Protein AF-0000000080268431 (afdb_homodimer)

Nearest PDB structures (foldseek):
  6xht-assembly2_D  TM=8.863E-01  e=2.705E-22  Staphylococcus aureus
  6xhp-assembly1_A  TM=8.887E-01  e=2.705E-22  Staphylococcus aureus
  6xhs-assembly1_B  TM=8.915E-01  e=3.096E-21  Staphylococcus aureus
  3f1c-assembly1_A  TM=8.929E-01  e=2.288E-20  Listeria monocytogenes serotype 4b str. F2365
  3f1c-assembly1_B  TM=8.790E-01  e=1.674E-20  Listeria monocytogenes serotype 4b str. F2365

pLDDT: mean 91.06, std 12.4, range [31.55, 98.88]

Organism: Selenomonas ruminantium (NCBI:txid971)

Sequence (472 aa):
MNVAMLIAGGTGQRMGQEIPKQFLNVHDKPVIIYTLEVFQKHPEIDAIAVVCLADWMHVLEVYARQFNITKLRHIIPGGDSGQASIRNGVFELEKHYGREDFVLVHDAIRPMVSETVISDCLKVAREHGNAITVIPCAEAMVMTEDQQSSEELYPREQLKRTQTPQAFHIGEICDLHREALARGITNSVASVTLMIELGHKVYFSKGSEKNVKLTTVEDIDIFKALLAAQRSYWLKMNVAMLIAGGTGQRMGQEIPKQFLNVHDKPVIIYTLEVFQKHPEIDAIAVVCLADWMHVLEVYARQFNITKLRHIIPGGDSGQASIRNGVFELEKHYGREDFVLVHDAIRPMVSETVISDCLKVAREHGNAITVIPCAEAMVMTEDQQSSEELYPREQLKRTQTPQAFHIGEICDLHREALARGITNSVASVTLMIELGHKVYFSKGSEKNVKLTTVEDIDIFKALLAAQRSYWLK

InterPro domains:
  IPR029044 Nucleotide-diphospho-sugar transferases [G3DSA:3.90.550.10] (2-234)
  IPR029044 Nucleotide-diphospho-sugar transferases [SSF53448] (2-227)
  IPR034683 Cytidylyltransferase IspD/TarI [PF01128] (4-227)
  IPR034683 Cytidylyltransferase IspD/TarI [cd02516] (2-223)

Radius of gyration: 23.89 Å; Cα contacts (8 Å, |Δi|>4): 1007; chains: 2; bounding box: 40×68×58 Å

Foldseek 3Di:
DEEEEEEAADCLVVAVDNDRQQQDDFPNAGLLVLQLVQLLPQPVHQAYEYAYAPVCQVVVVVSCVVSVSPRYDYYWYADPAPLRSVLRVLVVVVVPDPQQYKYWYAYSQQSQFHSQQVVQQVVVCVVPQKEWEWDFDPDWAFDDDVVPDGDDTDDRRVDIHTHGGIMHRSNVLNVLSVVCVVVVNRHQPDSVSSQVVVPHDHHYTYGDPSRDGPSYPVSVVSVSVVVVVVVVVVVD/DEEEEEEAADCLVVAVDNHRQQQDDFPNAGLLVLQLVQLLPQPPHQAYEYAYAPVCQVVVVVSCVVSVSPRYDYYWYADPAPLRSVLRVLVVVVVPDPQQYKYWYAYSQQSQFHSQQVVQQVVVCVVPQKEWEWDFDPDWAFDDDVVPDGDDTDDRRVDIHTHGGIMHRSNVLNVLSVVCVVVVNRHQPDSVSSQVVVPHDHHYTYGDPSRDGPSYPVSVVSVSVVVVVVVVVVVD

Secondary structure (DSSP, 8-state):
-EEEEEEE----GGGT-SS-GGG-BSSSSBHHHHHHHHHHH-TT--EEEEEE-GGGHHHHHHHHHHTT-TTEEEEEE--SSHHHHHHHHHHHHHTTS-TTSEEEEEETT-TT--HHHHHHHHHHHHHHSEEEEEEE--SPEEE-SSSSEESEEE-GGGEEEEEEEEEEEHHHHHHHHHHHHHTT----SSHHHHHHHTT--EEEEE--TT-----SHHHHHHHHHHHHHHHHHHH-/-EEEEEEE----GGGT-SS-GGG-BSSSSBHHHHHHHHHHH-TT--EEEEEE-GGGHHHHHHHHHHTT-TTEEEEEE--SSHHHHHHHHHHHHHTTS-TTSEEEEEETT-TT--HHHHHHHHHHHHHHSEEEEEEE--SPEEE-SSSSEESEEE-GGGEEEEEEEEEEEHHHHHHHHHHHHHTT----SSHHHHHHHTT--EEEEE--TT-----SHHHHHHHHHHHHHHHHHHH-

Solvent-accessible surface area (backbone atoms only — not comparable to full-atom values): 24166 Å² total; per-residue (Å²): 100,30,30,38,35,29,47,45,55,63,64,31,71,83,60,73,42,91,59,33,56,43,63,39,66,55,94,89,35,36,37,33,53,51,27,47,48,48,52,58,67,35,86,75,43,66,31,29,31,37,21,22,42,67,91,44,50,65,58,49,53,52,51,31,58,75,69,64,44,78,37,61,76,44,80,38,59,35,50,96,39,70,40,41,18,51,45,48,42,44,55,55,45,54,76,77,46,54,50,82,22,35,33,31,43,26,56,24,41,28,44,50,54,48,67,65,38,52,50,38,23,52,52,35,15,73,74,68,51,27,11,37,16,26,38,76,50,87,44,63,31,35,33,28,90,78,80,46,40,33,63,44,75,45,69,33,87,35,35,32,37,47,54,66,46,31,29,30,25,38,40,57,54,41,51,49,50,53,51,29,53,74,71,66,57,69,77,43,89,41,71,67,55,44,40,29,74,72,69,36,76,46,29,54,17,57,52,56,88,65,46,45,66,54,67,42,69,65,39,45,47,38,50,55,10,39,51,53,51,56,51,51,58,67,71,100,100,32,31,38,34,29,47,45,54,63,64,30,72,84,60,73,43,90,60,34,56,42,63,38,68,56,94,90,36,36,38,33,54,51,27,48,48,50,51,57,67,33,87,75,43,67,32,29,31,36,19,23,42,68,92,45,48,63,58,48,52,51,51,31,60,76,70,65,44,79,36,61,76,44,79,38,60,36,51,98,38,69,41,41,19,49,44,48,41,45,55,55,45,54,75,79,47,53,50,83,21,35,34,32,42,26,55,25,42,27,43,50,54,47,68,64,37,53,52,39,23,52,52,36,15,72,75,68,51,26,11,37,16,27,39,75,49,86,43,62,32,35,34,30,90,78,81,45,40,32,64,43,75,44,68,32,87,35,34,33,38,48,54,65,47,30,28,32,24,38,42,56,53,40,50,50,49,53,50,29,53,76,70,66,56,70,76,44,90,42,72,67,54,45,40,30,75,74,69,35,77,44,30,54,16,57,51,54,88,66,47,46,66,53,66,42,70,65,39,45,47,37,49,54,11,38,52,54,52,55,52,52,57,66,71,100

Structure (mmCIF, N/CA/C/O backbone):
data_AF-0000000080268431-model_v1
#
loop_
_entity.id
_entity.type
_entity.pdbx_description
1 polymer '2-C-methyl-D-erythritol 4-phosphate cytidylyltransferase'
#
loop_
_atom_site.group_PDB
_atom_site.id
_atom_site.type_symbol
_atom_site.label_atom_id
_atom_site.label_alt_id
_atom_site.label_comp_id
_atom_site.label_asym_id
_atom_site.label_entity_id
_atom_site.label_seq_id
_atom_site.pdbx_PDB_ins_code
_atom_site.Cartn_x
_atom_site.Cartn_y
_atom_site.Cartn_z
_atom_site.occupancy
_atom_site.B_iso_or_equiv
_atom_site.auth_seq_id
_atom_site.auth_comp_id
_atom_site.auth_asym_id
_atom_site.auth_atom_id
_atom_site.pdbx_PDB_model_num
ATOM 1 N N . MET A 1 1 ? 11.219 -27.312 -14.336 1 96.94 1 MET A N 1
ATOM 2 C CA . MET A 1 1 ? 10.273 -26.438 -15.023 1 96.94 1 MET A CA 1
ATOM 3 C C . MET A 1 1 ? 9.664 -25.422 -14.062 1 96.94 1 MET A C 1
ATOM 5 O O . MET A 1 1 ? 9.539 -25.703 -12.867 1 96.94 1 MET A O 1
ATOM 9 N N . ASN A 1 2 ? 9.492 -24.281 -14.492 1 98.75 2 ASN A N 1
ATOM 10 C CA . ASN A 1 2 ? 8.805 -23.234 -13.734 1 98.75 2 ASN A CA 1
ATOM 11 C C . ASN A 1 2 ? 7.438 -22.922 -14.344 1 98.75 2 ASN A C 1
ATOM 13 O O . ASN A 1 2 ? 7.352 -22.438 -15.477 1 98.75 2 ASN A O 1
ATOM 17 N N . VAL A 1 3 ? 6.426 -23.172 -13.586 1 98.88 3 VAL A N 1
ATOM 18 C CA . VAL A 1 3 ? 5.062 -22.953 -14.062 1 98.88 3 VAL A CA 1
ATOM 19 C C . VAL A 1 3 ? 4.438 -21.781 -13.305 1 98.88 3 VAL A C 1
ATOM 21 O O . VAL A 1 3 ? 4.418 -21.766 -12.07 1 98.88 3 VAL A O 1
ATOM 24 N N . ALA A 1 4 ? 4 -20.781 -14 1 98.88 4 ALA A N 1
ATOM 25 C CA . ALA A 1 4 ? 3.209 -19.719 -13.391 1 98.88 4 ALA A CA 1
ATOM 26 C C . ALA A 1 4 ? 1.735 -20.109 -13.312 1 98.88 4 ALA A C 1
ATOM 28 O O . ALA A 1 4 ? 1.126 -20.453 -14.32 1 98.88 4 ALA A O 1
ATOM 29 N N . MET A 1 5 ? 1.197 -20.094 -12.133 1 98.75 5 MET A N 1
ATOM 30 C CA . MET A 1 5 ? -0.222 -20.391 -11.953 1 98.75 5 MET A CA 1
ATOM 31 C C . MET A 1 5 ? -0.975 -19.141 -11.477 1 98.75 5 MET A C 1
ATOM 33 O O . MET A 1 5 ? -0.791 -18.703 -10.344 1 98.75 5 MET A O 1
ATOM 37 N N . LEU A 1 6 ? -1.807 -18.641 -12.328 1 98.31 6 LEU A N 1
ATOM 38 C CA . LEU A 1 6 ? -2.594 -17.453 -12.016 1 98.31 6 LEU A CA 1
ATOM 39 C C . LEU A 1 6 ? -3.941 -17.828 -11.414 1 98.31 6 LEU A C 1
ATOM 41 O O . LEU A 1 6 ? -4.637 -18.703 -11.938 1 98.31 6 LEU A O 1
ATOM 45 N N . ILE A 1 7 ? -4.242 -17.172 -10.336 1 96.31 7 ILE A N 1
ATOM 46 C CA . ILE A 1 7 ? -5.527 -17.406 -9.68 1 96.31 7 ILE A CA 1
ATOM 47 C C . ILE A 1 7 ? -6.523 -16.328 -10.117 1 96.31 7 ILE A C 1
ATOM 49 O O . ILE A 1 7 ? -6.332 -15.141 -9.828 1 96.31 7 ILE A O 1
ATOM 53 N N . ALA A 1 8 ? -7.562 -16.719 -10.734 1 91.75 8 ALA A N 1
ATOM 54 C CA . ALA A 1 8 ? -8.578 -15.828 -11.289 1 91.75 8 ALA A CA 1
ATOM 55 C C . ALA A 1 8 ? -9.984 -16.281 -10.883 1 91.75 8 ALA A C 1
ATOM 57 O O . ALA A 1 8 ? -10.891 -16.328 -11.719 1 91.75 8 ALA A O 1
ATOM 58 N N . GLY A 1 9 ? -10.102 -16.656 -9.688 1 76.25 9 GLY A N 1
ATOM 59 C CA . GLY A 1 9 ? -11.367 -17.234 -9.258 1 76.25 9 GLY A CA 1
ATOM 60 C C . GLY A 1 9 ? -12.266 -16.234 -8.547 1 76.25 9 GLY A C 1
ATOM 61 O O . GLY A 1 9 ? -13.383 -16.578 -8.148 1 76.25 9 GLY A O 1
ATOM 62 N N . GLY A 1 10 ? -11.781 -15.047 -8.367 1 70.5 10 GLY A N 1
ATOM 63 C CA . GLY A 1 10 ? -12.578 -14.094 -7.602 1 70.5 10 GLY A CA 1
ATOM 64 C C . GLY A 1 10 ? -13.75 -13.539 -8.383 1 70.5 10 GLY A C 1
ATOM 65 O O . GLY A 1 10 ? -13.648 -13.312 -9.594 1 70.5 10 GLY A O 1
ATOM 66 N N . THR A 1 11 ? -14.93 -13.516 -7.695 1 60.28 11 THR A N 1
ATOM 67 C CA . THR A 1 11 ? -16.156 -13.094 -8.344 1 60.28 11 THR A CA 1
ATOM 68 C C . THR A 1 11 ? -16.266 -11.57 -8.375 1 60.28 11 THR A C 1
ATOM 70 O O . THR A 1 11 ? -17.109 -11.016 -9.086 1 60.28 11 THR A O 1
ATOM 73 N N . GLY A 1 12 ? -15.266 -10.875 -7.773 1 59.28 12 GLY A N 1
ATOM 74 C CA . GLY A 1 12 ? -15.25 -9.422 -7.805 1 59.28 12 GLY A CA 1
ATOM 75 C C . GLY A 1 12 ? -16.344 -8.789 -6.969 1 59.28 12 GLY A C 1
ATOM 76 O O . GLY A 1 12 ? -16.859 -7.723 -7.312 1 59.28 12 GLY A O 1
ATOM 77 N N . GLN A 1 13 ? -16.844 -9.414 -5.969 1 54.81 13 GLN A N 1
ATOM 78 C CA . GLN A 1 13 ? -18 -8.93 -5.215 1 54.81 13 GLN A CA 1
ATOM 79 C C . GLN A 1 13 ? -17.734 -7.535 -4.652 1 54.81 13 GLN A C 1
ATOM 81 O O . GLN A 1 13 ? -18.641 -6.688 -4.645 1 54.81 13 GLN A O 1
ATOM 86 N N . ARG A 1 14 ? -16.609 -7.164 -4.367 1 50.56 14 ARG A N 1
ATOM 87 C CA . ARG A 1 14 ? -16.312 -5.891 -3.719 1 50.56 14 ARG A CA 1
ATOM 88 C C . ARG A 1 14 ? -16.422 -4.734 -4.711 1 50.56 14 ARG A C 1
ATOM 90 O O . ARG A 1 14 ? -16.578 -3.58 -4.312 1 50.56 14 ARG A O 1
ATOM 97 N N . MET A 1 15 ? -16.312 -5.008 -6.008 1 57.84 15 MET A N 1
ATOM 98 C CA . MET A 1 15 ? -16.328 -3.941 -7.004 1 57.84 15 MET A CA 1
ATOM 99 C C . MET A 1 15 ? -17.734 -3.756 -7.578 1 57.84 15 MET A C 1
ATOM 101 O O . MET A 1 15 ? -17.953 -2.873 -8.406 1 57.84 15 MET A O 1
ATOM 105 N N . GLY A 1 16 ? -18.609 -4.496 -7.039 1 54.25 16 GLY A N 1
ATOM 106 C CA . GLY A 1 16 ? -20 -4.348 -7.453 1 54.25 16 GLY A CA 1
ATOM 107 C C . GLY A 1 16 ? -20.203 -4.586 -8.938 1 54.25 16 GLY A C 1
ATOM 108 O O . GLY A 1 16 ? -21.172 -4.098 -9.516 1 54.25 16 GLY A O 1
ATOM 109 N N . GLN A 1 17 ? -19.234 -5.082 -9.578 1 57.5 17 GLN A N 1
ATOM 110 C CA . GLN A 1 17 ? -19.375 -5.25 -11.023 1 57.5 17 GLN A CA 1
ATOM 111 C C . GLN A 1 17 ? -19.906 -6.645 -11.359 1 57.5 17 GLN A C 1
ATOM 113 O O . GLN A 1 17 ? -19.719 -7.586 -10.594 1 57.5 17 GLN A O 1
ATOM 118 N N . GLU A 1 18 ? -20.625 -6.754 -12.438 1 63 18 GLU A N 1
ATOM 119 C CA . GLU A 1 18 ? -21.172 -8.008 -12.953 1 63 18 GLU A CA 1
ATOM 120 C C . GLU A 1 18 ? -20.078 -8.891 -13.539 1 63 18 GLU A C 1
ATOM 122 O O . GLU A 1 18 ? -20.125 -10.117 -13.406 1 63 18 GLU A O 1
ATOM 127 N N . ILE A 1 19 ? -19.125 -8.305 -14.109 1 70.56 19 ILE A N 1
ATOM 128 C CA . ILE A 1 19 ? -18 -9.008 -14.719 1 70.56 19 ILE A CA 1
ATOM 129 C C . ILE A 1 19 ? -16.875 -9.18 -13.695 1 70.56 19 ILE A C 1
ATOM 131 O O . ILE A 1 19 ? -16.547 -8.242 -12.961 1 70.56 19 ILE A O 1
ATOM 135 N N . PRO A 1 20 ? -16.438 -10.383 -13.664 1 79.44 20 PRO A N 1
ATOM 136 C CA . PRO A 1 20 ? -15.289 -10.57 -12.766 1 79.44 20 PRO A CA 1
ATOM 137 C C . PRO A 1 20 ? -14.156 -9.586 -13.047 1 79.44 20 PRO A C 1
ATOM 139 O O . PRO A 1 20 ? -13.852 -9.297 -14.203 1 79.44 20 PRO A O 1
ATOM 142 N N . LYS A 1 21 ? -13.484 -9.078 -12.062 1 80.56 21 LYS A N 1
ATOM 143 C CA . LYS A 1 21 ? -12.523 -7.988 -12.148 1 80.56 21 LYS A CA 1
ATOM 144 C C . LYS A 1 21 ? -11.352 -8.359 -13.047 1 80.56 21 LYS A C 1
ATOM 146 O O . LYS A 1 21 ? -10.797 -7.504 -13.742 1 80.56 21 LYS A O 1
ATOM 151 N N . GLN A 1 22 ? -11 -9.641 -13.102 1 87.94 22 GLN A N 1
ATOM 152 C CA . GLN A 1 22 ? -9.852 -10.078 -13.891 1 87.94 22 GLN A CA 1
ATOM 153 C C . GLN A 1 22 ? -10.148 -9.984 -15.391 1 87.94 22 GLN A C 1
ATOM 155 O O . GLN A 1 22 ? -9.227 -10.031 -16.219 1 87.94 22 GLN A O 1
ATOM 160 N N . PHE A 1 23 ? -11.43 -9.812 -15.688 1 85.56 23 PHE A N 1
ATOM 161 C CA . PHE A 1 23 ? -11.812 -9.75 -17.094 1 85.56 23 PHE A CA 1
ATOM 162 C C . PHE A 1 23 ? -12.289 -8.352 -17.469 1 85.56 23 PHE A C 1
ATOM 164 O O . PHE A 1 23 ? -12.781 -8.141 -18.578 1 85.56 23 PHE A O 1
ATOM 171 N N . LEU A 1 24 ? -12.172 -7.477 -16.531 1 84.19 24 LEU A N 1
ATOM 172 C CA . LEU A 1 24 ? -12.469 -6.082 -16.844 1 84.19 24 LEU A CA 1
ATOM 173 C C . LEU A 1 24 ? -11.492 -5.535 -17.875 1 84.19 24 LEU A C 1
ATOM 175 O O . LEU A 1 24 ? -10.289 -5.801 -17.812 1 84.19 24 LEU A O 1
ATOM 179 N N . ASN A 1 25 ? -12.055 -4.797 -18.781 1 85.31 25 ASN A N 1
ATOM 180 C CA . ASN A 1 25 ? -11.219 -4.238 -19.844 1 85.31 25 ASN A CA 1
ATOM 181 C C . ASN A 1 25 ? -10.602 -2.906 -19.422 1 85.31 25 ASN A C 1
ATOM 183 O O . ASN A 1 25 ? -11.289 -2.055 -18.844 1 85.31 25 ASN A O 1
ATOM 187 N N . VAL A 1 26 ? -9.375 -2.857 -19.656 1 82.38 26 VAL A N 1
ATOM 188 C CA . VAL A 1 2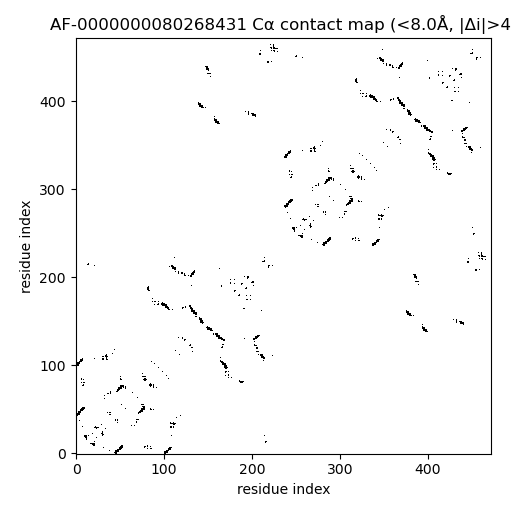6 ? -8.633 -1.603 -19.562 1 82.38 26 VAL A CA 1
ATOM 189 C C . VAL A 1 26 ? -7.918 -1.325 -20.891 1 82.38 26 VAL A C 1
ATOM 191 O O . VAL A 1 26 ? -7.031 -2.08 -21.297 1 82.38 26 VAL A O 1
ATOM 194 N N . HIS A 1 27 ? -8.266 -0.275 -21.547 1 81.88 27 HIS A N 1
ATOM 195 C CA . HIS A 1 27 ? -7.746 0.06 -22.859 1 81.88 27 HIS A CA 1
ATOM 196 C C . HIS A 1 27 ? -7.922 -1.104 -23.844 1 81.88 27 HIS A C 1
ATOM 198 O O . HIS A 1 27 ? -6.961 -1.528 -24.484 1 81.88 27 HIS A O 1
ATOM 204 N N . ASP A 1 28 ? -9.07 -1.743 -23.844 1 82.12 28 ASP A N 1
ATOM 205 C CA . ASP A 1 28 ? -9.531 -2.76 -24.781 1 82.12 28 ASP A CA 1
ATOM 206 C C . ASP A 1 28 ? -8.797 -4.078 -24.562 1 82.12 28 ASP A C 1
ATOM 208 O O . ASP A 1 28 ? -8.625 -4.863 -25.5 1 82.12 28 ASP A O 1
ATOM 212 N N . LYS A 1 29 ? -8.258 -4.258 -23.469 1 91.25 29 LYS A N 1
ATOM 213 C CA . LYS A 1 29 ? -7.574 -5.488 -23.094 1 91.25 29 LYS A CA 1
ATOM 214 C C . LYS A 1 29 ? -7.953 -5.906 -21.672 1 91.25 29 LYS A C 1
ATOM 216 O O . LYS A 1 29 ? -7.938 -5.086 -20.75 1 91.25 29 LYS A O 1
ATOM 221 N N . PRO A 1 30 ? -8.383 -7.16 -21.531 1 91.19 30 PRO A N 1
ATOM 222 C CA . PRO A 1 30 ? -8.742 -7.609 -20.188 1 91.19 30 PRO A CA 1
ATOM 223 C C . PRO A 1 30 ? -7.559 -7.578 -19.219 1 91.19 30 PRO A C 1
ATOM 225 O O . PRO A 1 30 ? -6.434 -7.895 -19.609 1 91.19 30 PRO A O 1
ATOM 228 N N . VAL A 1 31 ? -7.797 -7.297 -18 1 91.62 31 VAL A N 1
ATOM 229 C CA . VAL A 1 31 ? -6.773 -7.16 -16.969 1 91.62 31 VAL A CA 1
ATOM 230 C C . VAL A 1 31 ? -5.922 -8.422 -16.922 1 91.62 31 VAL A C 1
ATOM 232 O O . VAL A 1 31 ? -4.691 -8.352 -16.859 1 91.62 31 VAL A O 1
ATOM 235 N N . ILE A 1 32 ? -6.527 -9.609 -17.047 1 95.44 32 ILE A N 1
ATOM 236 C CA . ILE A 1 32 ? -5.824 -10.875 -16.891 1 95.44 32 ILE A CA 1
ATOM 237 C C . ILE A 1 32 ? -4.793 -11.031 -18 1 95.44 32 ILE A C 1
ATOM 239 O O . ILE A 1 32 ? -3.748 -11.656 -17.812 1 95.44 32 ILE A O 1
ATOM 243 N N . ILE A 1 33 ? -5.027 -10.438 -19.156 1 96.69 33 ILE A N 1
ATOM 244 C CA . ILE A 1 33 ? -4.117 -10.57 -20.281 1 96.69 33 ILE A CA 1
ATOM 245 C C . ILE A 1 33 ? -2.836 -9.789 -20.016 1 96.69 33 ILE A C 1
ATOM 247 O O . ILE A 1 33 ? -1.742 -10.234 -20.359 1 96.69 33 ILE A O 1
ATOM 251 N N . TYR A 1 34 ? -2.975 -8.609 -19.375 1 95.56 34 TYR A N 1
ATOM 252 C CA . TYR A 1 34 ? -1.78 -7.875 -18.969 1 95.56 34 TYR A CA 1
ATOM 253 C C . TYR A 1 34 ? -0.876 -8.734 -18.094 1 95.56 34 TYR A C 1
ATOM 255 O O . TYR A 1 34 ? 0.343 -8.758 -18.297 1 95.56 34 TYR A O 1
ATOM 263 N N . THR A 1 35 ? -1.504 -9.445 -17.188 1 97.5 35 THR A N 1
ATOM 264 C CA . THR A 1 35 ? -0.763 -10.312 -16.281 1 97.5 35 THR A CA 1
ATOM 265 C C . THR A 1 35 ? -0.135 -11.477 -17.047 1 97.5 35 THR A C 1
ATOM 267 O O . THR A 1 35 ? 1.051 -11.766 -16.875 1 97.5 35 THR A O 1
ATOM 270 N N . LEU A 1 36 ? -0.914 -12.078 -17.891 1 98.31 36 LEU A N 1
ATOM 271 C CA . LEU A 1 36 ? -0.45 -13.219 -18.672 1 98.31 36 LEU A CA 1
ATOM 272 C C . LEU A 1 36 ? 0.735 -12.836 -19.547 1 98.31 36 LEU A C 1
ATOM 274 O O . LEU A 1 36 ? 1.668 -13.625 -19.719 1 98.31 36 LEU A O 1
ATOM 278 N N . GLU A 1 37 ? 0.716 -11.688 -20.062 1 97.94 37 GLU A N 1
ATOM 279 C CA . GLU A 1 37 ? 1.762 -11.234 -20.984 1 97.94 37 GLU A CA 1
ATOM 280 C C . GLU A 1 37 ? 3.111 -11.148 -20.281 1 97.94 37 GLU A C 1
ATOM 282 O O . GLU A 1 37 ? 4.152 -11.43 -20.875 1 97.94 37 GLU A O 1
ATOM 287 N N . VAL A 1 38 ? 3.104 -10.734 -19.047 1 97.62 38 VAL A N 1
ATOM 288 C CA . VAL A 1 38 ? 4.344 -10.625 -18.281 1 97.62 38 VAL A CA 1
ATOM 289 C C . VAL A 1 38 ? 4.984 -12 -18.141 1 97.62 38 VAL A C 1
ATOM 291 O O . VAL A 1 38 ? 6.184 -12.164 -18.375 1 97.62 38 VAL A O 1
ATOM 294 N N . PHE A 1 39 ? 4.188 -12.992 -17.828 1 98.62 39 PHE A N 1
ATOM 295 C CA . PH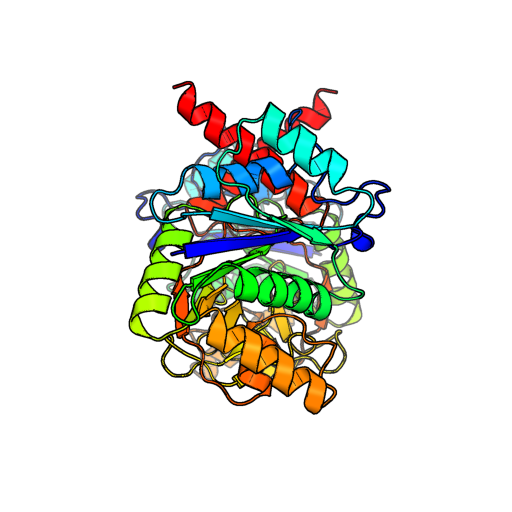E A 1 39 ? 4.699 -14.344 -17.641 1 98.62 39 PHE A CA 1
ATOM 296 C C . PHE A 1 39 ? 5.023 -14.984 -18.984 1 98.62 39 PHE A C 1
ATOM 298 O O . PHE A 1 39 ? 5.973 -15.766 -19.094 1 98.62 39 PHE A O 1
ATOM 305 N N . GLN A 1 40 ? 4.262 -14.648 -20.031 1 98.5 40 GLN A N 1
ATOM 306 C CA . GLN A 1 40 ? 4.527 -15.117 -21.391 1 98.5 40 GLN A CA 1
ATOM 307 C C . GLN A 1 40 ? 5.922 -14.695 -21.859 1 98.5 40 GLN A C 1
ATOM 309 O O . GLN A 1 40 ? 6.629 -15.484 -22.484 1 98.5 40 GLN A O 1
ATOM 314 N N . LYS A 1 41 ? 6.305 -13.531 -21.484 1 98.06 41 LYS A N 1
ATOM 315 C CA . LYS A 1 41 ? 7.551 -12.953 -21.984 1 98.06 41 LYS A CA 1
ATOM 316 C C . LYS A 1 41 ? 8.734 -13.367 -21.125 1 98.06 41 LYS A C 1
ATOM 318 O O . LYS A 1 41 ? 9.883 -13.281 -21.562 1 98.06 41 LYS A O 1
ATOM 323 N N . HIS A 1 42 ? 8.461 -13.719 -19.938 1 98.44 42 HIS A N 1
ATOM 324 C CA . HIS A 1 42 ? 9.562 -13.992 -19.016 1 98.44 42 HIS A CA 1
ATOM 325 C C . HIS A 1 42 ? 10.336 -15.242 -19.438 1 98.44 42 HIS A C 1
ATOM 327 O O . HIS A 1 42 ? 9.75 -16.312 -19.609 1 98.44 42 HIS A O 1
ATOM 333 N N . PRO A 1 43 ? 11.633 -15.18 -19.484 1 98.19 43 PRO A N 1
ATOM 334 C CA . PRO A 1 43 ? 12.422 -16.281 -20.047 1 98.19 43 PRO A CA 1
ATOM 335 C C . PRO A 1 43 ? 12.477 -17.5 -19.141 1 98.19 43 PRO A C 1
ATOM 337 O O . PRO A 1 43 ? 12.688 -18.625 -19.625 1 98.19 43 PRO A O 1
ATOM 340 N N . GLU A 1 44 ? 12.234 -17.344 -17.875 1 98.5 44 GLU A N 1
ATOM 341 C CA . GLU A 1 44 ? 12.383 -18.469 -16.953 1 98.5 44 GLU A CA 1
ATOM 342 C C . GLU A 1 44 ? 11.039 -19.141 -16.672 1 98.5 44 GLU A C 1
ATOM 344 O O . GLU A 1 44 ? 10.961 -20.094 -15.891 1 98.5 44 GLU A O 1
ATOM 349 N N . ILE A 1 45 ? 10.008 -18.625 -17.234 1 98.81 45 ILE A N 1
ATOM 350 C CA . ILE A 1 45 ? 8.703 -19.266 -17.125 1 98.81 45 ILE A CA 1
ATOM 351 C C . ILE A 1 45 ? 8.477 -20.203 -18.312 1 98.81 45 ILE A C 1
ATOM 353 O O . ILE A 1 45 ? 8.539 -19.766 -19.469 1 98.81 45 ILE A O 1
ATOM 357 N N . ASP A 1 46 ? 8.188 -21.406 -17.984 1 98.75 46 ASP A N 1
ATOM 358 C CA . ASP A 1 46 ? 8.086 -22.422 -19.031 1 98.75 46 ASP A CA 1
ATOM 359 C C . ASP A 1 46 ? 6.641 -22.641 -19.453 1 98.75 46 ASP A C 1
ATOM 361 O O . ASP A 1 46 ? 6.371 -23 -20.609 1 98.75 46 ASP A O 1
ATOM 365 N N . ALA A 1 47 ? 5.773 -22.484 -18.547 1 98.81 47 ALA A N 1
ATOM 366 C CA . ALA A 1 47 ? 4.355 -22.734 -18.797 1 98.81 47 ALA A CA 1
ATOM 367 C C . ALA A 1 47 ? 3.486 -21.875 -17.875 1 98.81 47 ALA A C 1
ATOM 369 O O . ALA A 1 47 ? 3.945 -21.406 -16.828 1 98.81 47 ALA A O 1
ATOM 370 N N . ILE A 1 48 ? 2.258 -21.641 -18.312 1 98.88 48 ILE A N 1
ATOM 371 C CA . ILE A 1 48 ? 1.28 -20.891 -17.531 1 98.88 48 ILE A CA 1
ATOM 372 C C . ILE A 1 48 ? 0.024 -21.734 -17.328 1 98.88 48 ILE A C 1
ATOM 374 O O . ILE A 1 48 ? -0.428 -22.422 -18.234 1 98.88 48 ILE A O 1
ATOM 378 N N . ALA A 1 49 ? -0.457 -21.719 -16.156 1 98.81 49 ALA A N 1
ATOM 379 C CA . ALA A 1 49 ? -1.766 -22.25 -15.789 1 98.81 49 ALA A CA 1
ATOM 380 C C . ALA A 1 49 ? -2.66 -21.172 -15.203 1 98.81 49 ALA A C 1
ATOM 382 O O . ALA A 1 49 ? -2.18 -20.266 -14.516 1 98.81 49 ALA A O 1
ATOM 383 N N . VAL A 1 50 ? -3.982 -21.266 -15.484 1 98.56 50 VAL A N 1
ATOM 384 C CA . VAL A 1 50 ? -4.934 -20.312 -14.906 1 98.56 50 VAL A CA 1
ATOM 385 C C . VAL A 1 50 ? -6.07 -21.078 -14.227 1 98.56 50 VAL A C 1
ATOM 387 O O . VAL A 1 50 ? -6.664 -21.984 -14.82 1 98.56 50 VAL A O 1
ATOM 390 N N . VAL A 1 51 ? -6.254 -20.781 -12.992 1 97.5 51 VAL A N 1
ATOM 391 C CA . VAL A 1 51 ? -7.422 -21.266 -12.266 1 97.5 51 VAL A CA 1
ATOM 392 C C . VAL A 1 51 ? -8.531 -20.219 -12.305 1 97.5 51 VAL A C 1
ATOM 394 O O . VAL A 1 51 ? -8.375 -19.125 -11.766 1 97.5 51 VAL A O 1
ATOM 397 N N . CYS A 1 52 ? -9.57 -20.484 -12.938 1 94 52 CYS A N 1
ATOM 398 C CA . CYS A 1 52 ? -10.578 -19.453 -13.102 1 94 52 CYS A CA 1
ATOM 399 C C . CYS A 1 52 ? -11.984 -20.031 -12.953 1 94 52 CYS A C 1
ATOM 401 O O . CYS A 1 52 ? -12.148 -21.219 -12.727 1 94 52 CYS A O 1
ATOM 403 N N . LEU A 1 53 ? -12.938 -19.156 -12.961 1 90.44 53 LEU A N 1
ATOM 404 C CA . LEU A 1 53 ? -14.336 -19.562 -12.914 1 90.44 53 LEU A CA 1
ATOM 405 C C . LEU A 1 53 ? -14.688 -20.438 -14.125 1 90.44 53 LEU A C 1
ATOM 407 O O . LEU A 1 53 ? -14.289 -20.125 -15.25 1 90.44 53 LEU A O 1
ATOM 411 N N . ALA A 1 54 ? -15.469 -21.391 -13.836 1 91 54 ALA A N 1
ATOM 412 C CA . ALA A 1 54 ? -15.789 -22.375 -14.867 1 91 54 ALA A CA 1
ATOM 413 C C . ALA A 1 54 ? -16.438 -21.719 -16.078 1 91 54 ALA A C 1
ATOM 415 O O . ALA A 1 54 ? -16.078 -22.016 -17.219 1 91 54 ALA A O 1
ATOM 416 N N . ASP A 1 55 ? -17.297 -20.75 -15.852 1 89.31 55 ASP A N 1
ATOM 417 C CA . ASP A 1 55 ? -18.062 -20.109 -16.906 1 89.31 55 ASP A CA 1
ATOM 418 C C . ASP A 1 55 ? -17.188 -19.188 -17.75 1 89.31 55 ASP A C 1
ATOM 420 O O . ASP A 1 55 ? -17.578 -18.766 -18.844 1 89.31 55 ASP A O 1
ATOM 424 N N . TRP A 1 56 ? -15.961 -19 -17.359 1 91.38 56 TRP A N 1
ATOM 425 C CA . TRP A 1 56 ? -15.109 -18.031 -18.047 1 91.38 56 TRP A CA 1
ATOM 426 C C . TRP A 1 56 ? -13.93 -18.719 -18.719 1 91.38 56 TRP A C 1
ATOM 428 O O . TRP A 1 56 ? -13.102 -18.078 -19.359 1 91.38 56 TRP A O 1
ATOM 438 N N . MET A 1 57 ? -13.867 -20.031 -18.625 1 94.88 57 MET A N 1
ATOM 439 C CA . MET A 1 57 ? -12.727 -20.781 -19.141 1 94.88 57 MET A CA 1
ATOM 440 C C . MET A 1 57 ? -12.609 -20.656 -20.656 1 94.88 57 MET A C 1
ATOM 442 O O . MET A 1 57 ? -11.516 -20.438 -21.188 1 94.88 57 MET A O 1
ATOM 446 N N . HIS A 1 58 ? -13.742 -20.672 -21.25 1 94.44 58 HIS A N 1
ATOM 447 C CA . HIS A 1 58 ? -13.727 -20.547 -22.703 1 94.44 58 HIS A CA 1
ATOM 448 C C . HIS A 1 58 ? -13.328 -19.141 -23.141 1 94.44 58 HIS A C 1
ATOM 450 O O . HIS A 1 58 ? -12.562 -18.984 -24.094 1 94.44 58 HIS A O 1
ATOM 456 N N . VAL A 1 59 ? -13.852 -18.203 -22.453 1 92.56 59 VAL A N 1
ATOM 457 C CA . VAL A 1 59 ? -13.523 -16.812 -22.734 1 92.56 59 VAL A CA 1
ATOM 458 C C . VAL A 1 59 ? -12.016 -16.609 -22.578 1 92.56 59 VAL A C 1
ATOM 460 O O . VAL A 1 59 ? -11.383 -15.953 -23.422 1 92.56 59 VAL A O 1
ATOM 463 N N . LEU A 1 60 ? -11.461 -17.188 -21.594 1 95.81 60 LEU A N 1
ATOM 464 C CA . LEU A 1 60 ? -10.031 -17.078 -21.344 1 95.81 60 LEU A CA 1
ATOM 465 C C . LEU A 1 60 ? -9.227 -17.688 -22.484 1 95.81 60 LEU A C 1
ATOM 467 O O . LEU A 1 60 ? -8.227 -17.125 -22.922 1 95.81 60 LEU A O 1
ATOM 471 N N . GLU A 1 61 ? -9.664 -18.781 -22.938 1 96.31 61 GLU A N 1
ATOM 472 C CA . GLU A 1 61 ? -9 -19.453 -24.047 1 96.31 61 GLU A CA 1
ATOM 473 C C . GLU A 1 61 ? -8.977 -18.578 -25.297 1 96.31 61 GLU A C 1
ATOM 475 O O . GLU A 1 61 ? -7.949 -18.484 -25.969 1 96.31 61 GLU A O 1
ATOM 480 N N . VAL A 1 62 ? -10.07 -17.984 -25.531 1 94.44 62 VAL A N 1
ATOM 481 C CA . VAL A 1 62 ? -10.203 -17.125 -26.703 1 94.44 62 VAL A CA 1
ATOM 482 C C . VAL A 1 62 ? -9.266 -15.922 -26.562 1 94.44 62 VAL A C 1
ATOM 484 O O . VAL A 1 62 ? -8.539 -15.578 -27.5 1 94.44 62 VAL A O 1
ATOM 487 N N . TYR A 1 63 ? -9.289 -15.32 -25.391 1 94 63 TYR A N 1
ATOM 488 C CA . TYR A 1 63 ? -8.422 -14.18 -25.141 1 94 63 TYR A CA 1
ATOM 489 C C . TYR A 1 63 ? -6.953 -14.562 -25.281 1 94 63 TYR A C 1
ATOM 491 O O . TYR A 1 63 ? -6.164 -13.828 -25.875 1 94 63 TYR A O 1
ATOM 499 N N . ALA A 1 64 ? -6.613 -15.734 -24.797 1 96.69 64 ALA A N 1
ATOM 500 C CA . ALA A 1 64 ? -5.223 -16.188 -24.844 1 96.69 64 ALA A CA 1
ATOM 501 C C . ALA A 1 64 ? -4.754 -16.344 -26.281 1 96.69 64 ALA A C 1
ATOM 503 O O . ALA A 1 64 ? -3.621 -15.984 -26.625 1 96.69 64 ALA A O 1
ATOM 504 N N . ARG A 1 65 ? -5.602 -16.844 -27.078 1 96.25 65 ARG A N 1
ATOM 505 C CA . ARG A 1 65 ? -5.285 -17 -28.5 1 96.25 65 ARG A CA 1
ATOM 506 C C . ARG A 1 65 ? -5.176 -15.633 -29.188 1 96.25 65 ARG A C 1
ATOM 508 O O . ARG A 1 65 ? -4.215 -15.375 -29.906 1 96.25 65 ARG A O 1
ATOM 515 N N . GLN A 1 66 ? -6.113 -14.836 -28.906 1 94.38 66 GLN A N 1
ATOM 516 C CA . GLN A 1 66 ? -6.172 -13.508 -29.516 1 94.38 66 GLN A CA 1
ATOM 517 C C . GLN A 1 66 ? -4.91 -12.711 -29.219 1 94.38 66 GLN A C 1
ATOM 519 O O . GLN A 1 66 ? -4.418 -11.969 -30.062 1 94.38 66 GLN A O 1
ATOM 524 N N . PHE A 1 67 ? -4.395 -12.883 -28.047 1 96.12 67 PHE A N 1
ATOM 525 C CA . PHE A 1 67 ? -3.268 -12.062 -27.625 1 96.12 67 PHE A CA 1
ATOM 526 C C . PHE A 1 67 ? -1.972 -12.859 -27.641 1 96.12 67 PHE A C 1
ATOM 528 O O . PHE A 1 67 ? -0.972 -12.453 -27.047 1 96.12 67 PHE A O 1
ATOM 535 N N . ASN A 1 68 ? -1.987 -14.023 -28.188 1 97.5 68 ASN A N 1
ATOM 536 C CA . ASN A 1 68 ? -0.832 -14.859 -28.469 1 97.5 68 ASN A CA 1
ATOM 537 C C . ASN A 1 68 ? -0.119 -15.297 -27.203 1 97.5 68 ASN A C 1
ATOM 539 O O . ASN A 1 68 ? 1.104 -15.172 -27.094 1 97.5 68 ASN A O 1
ATOM 543 N N . ILE A 1 69 ? -0.881 -15.664 -26.219 1 98.44 69 ILE A N 1
ATOM 544 C CA . ILE A 1 69 ? -0.325 -16.266 -25.016 1 98.44 69 ILE A CA 1
ATOM 545 C C . ILE A 1 69 ? -0.023 -17.734 -25.266 1 98.44 69 ILE A C 1
ATOM 547 O O . ILE A 1 69 ? -0.821 -18.609 -24.906 1 98.44 69 ILE A O 1
ATOM 551 N N . THR A 1 70 ? 1.171 -18.062 -25.641 1 98.44 70 THR A N 1
ATOM 552 C CA . THR A 1 70 ? 1.508 -19.391 -26.141 1 98.44 70 THR A CA 1
ATOM 553 C C . THR A 1 70 ? 1.949 -20.312 -25 1 98.44 70 THR A C 1
ATOM 555 O O . THR A 1 70 ? 1.938 -21.531 -25.141 1 98.44 70 THR A O 1
ATOM 558 N N . LYS A 1 71 ? 2.301 -19.797 -23.891 1 98.56 71 LYS A N 1
ATOM 559 C CA . LYS A 1 71 ? 2.758 -20.594 -22.766 1 98.56 71 LYS A CA 1
ATOM 560 C C . LYS A 1 71 ? 1.581 -21.094 -21.938 1 98.56 71 LYS A C 1
ATOM 562 O O . LYS A 1 71 ? 1.76 -21.906 -21.016 1 98.56 71 LYS A O 1
ATOM 567 N N . LEU A 1 72 ? 0.363 -20.625 -22.219 1 98.62 72 LEU A N 1
ATOM 568 C CA . LEU A 1 72 ? -0.804 -21.109 -21.5 1 98.62 72 LEU A CA 1
ATOM 569 C C . LEU A 1 72 ? -1.078 -22.578 -21.844 1 98.62 72 LEU A C 1
ATOM 571 O O . LEU A 1 72 ? -1.458 -22.891 -22.984 1 98.62 72 LEU A O 1
ATOM 575 N N . ARG A 1 73 ? -0.934 -23.406 -20.828 1 98.25 73 ARG A N 1
ATOM 576 C CA . ARG A 1 73 ? -1.032 -24.844 -21.094 1 98.25 73 ARG A CA 1
ATOM 577 C C . ARG A 1 73 ? -2.219 -25.453 -20.359 1 98.25 73 ARG A C 1
ATOM 579 O O . ARG A 1 73 ? -2.734 -26.5 -20.766 1 98.25 73 ARG A O 1
ATOM 586 N N . HIS A 1 74 ? -2.629 -24.797 -19.234 1 98.25 74 HIS A N 1
ATOM 587 C CA . HIS A 1 74 ? -3.684 -25.375 -18.406 1 98.25 74 HIS A CA 1
ATOM 588 C C . HIS A 1 74 ? -4.707 -24.312 -18 1 98.25 74 HIS A C 1
ATOM 590 O O . HIS A 1 74 ? -4.336 -23.203 -17.609 1 98.25 74 HIS A O 1
ATOM 596 N N . ILE A 1 75 ? -5.945 -24.609 -18.156 1 98.12 75 ILE A N 1
ATOM 597 C CA . ILE A 1 75 ? -7.059 -23.859 -17.594 1 98.12 75 ILE A CA 1
ATOM 598 C C . ILE A 1 75 ? -7.871 -24.766 -16.656 1 98.12 75 ILE A C 1
ATOM 600 O O . ILE A 1 75 ? -8.391 -25.797 -17.078 1 98.12 75 ILE A O 1
ATOM 604 N N . ILE A 1 76 ? -7.902 -24.422 -15.445 1 97.81 76 ILE A N 1
ATOM 605 C CA . ILE A 1 76 ? -8.422 -25.281 -14.383 1 97.81 76 ILE A CA 1
ATOM 606 C C . ILE A 1 76 ? -9.609 -24.594 -13.703 1 97.81 76 ILE A C 1
ATOM 608 O O . ILE A 1 76 ? -9.562 -23.391 -13.43 1 97.81 76 ILE A O 1
ATOM 612 N N . PRO A 1 77 ? -10.703 -25.297 -13.438 1 96.19 77 PRO A N 1
ATOM 613 C CA . PRO A 1 77 ? -11.82 -24.672 -12.727 1 96.19 77 PRO A CA 1
ATOM 614 C C . PRO A 1 77 ? -11.484 -24.344 -11.266 1 96.19 77 PRO A C 1
ATOM 616 O O . PRO A 1 77 ? -10.859 -25.172 -10.586 1 96.19 77 PRO A O 1
ATOM 619 N N . GLY A 1 78 ? -11.883 -23.188 -10.844 1 93.75 78 GLY A N 1
ATOM 620 C CA . GLY A 1 78 ? -11.68 -22.781 -9.469 1 93.75 78 GLY A CA 1
ATOM 621 C C . GLY A 1 78 ? -12.547 -23.547 -8.484 1 93.75 78 GLY A C 1
ATOM 622 O O . GLY A 1 78 ? -13.414 -24.328 -8.891 1 93.75 78 GLY A O 1
ATOM 623 N N . GLY A 1 79 ? -12.195 -23.375 -7.191 1 91.19 79 GLY A N 1
ATOM 624 C CA . GLY A 1 79 ? -13 -23.953 -6.125 1 91.19 79 GLY A CA 1
ATOM 625 C C . GLY A 1 79 ? -13.898 -22.938 -5.438 1 91.19 79 GLY A C 1
ATOM 626 O O . GLY A 1 79 ? -14.148 -21.859 -5.98 1 91.19 79 GLY A O 1
ATOM 627 N N . ASP A 1 80 ? -14.383 -23.312 -4.254 1 88.5 80 ASP A N 1
ATOM 628 C CA . ASP A 1 80 ? -15.344 -22.5 -3.516 1 88.5 80 ASP A CA 1
ATOM 629 C C . ASP A 1 80 ? -14.633 -21.406 -2.713 1 88.5 80 ASP A C 1
ATOM 631 O O . ASP A 1 80 ? -15.289 -20.547 -2.115 1 88.5 80 ASP A O 1
ATOM 635 N N . SER A 1 81 ? -13.32 -21.5 -2.689 1 89.94 81 SER A N 1
ATOM 636 C CA . SER A 1 81 ? -12.492 -20.516 -1.986 1 89.94 81 SER A CA 1
ATOM 637 C C . SER A 1 81 ? -11.156 -20.312 -2.689 1 89.94 81 SER A C 1
ATOM 639 O O . SER A 1 81 ? -10.82 -21.062 -3.613 1 89.94 81 SER A O 1
ATOM 641 N N . GLY A 1 82 ? -10.438 -19.312 -2.277 1 91.5 82 GLY A N 1
ATOM 642 C CA . GLY A 1 82 ? -9.094 -19.109 -2.791 1 91.5 82 GLY A CA 1
ATOM 643 C C . GLY A 1 82 ? -8.18 -20.297 -2.547 1 91.5 82 GLY A C 1
ATOM 644 O O . GLY A 1 82 ? -7.473 -20.75 -3.453 1 91.5 82 GLY A O 1
ATOM 645 N N . GLN A 1 83 ? -8.281 -20.828 -1.361 1 93.88 83 GLN A N 1
ATOM 646 C CA . GLN A 1 83 ? -7.477 -21.984 -1 1 93.88 83 GLN A CA 1
ATOM 647 C C . GLN A 1 83 ? -7.836 -23.188 -1.86 1 93.88 83 GLN A C 1
ATOM 649 O O . GLN A 1 83 ? -6.957 -23.906 -2.346 1 93.88 83 GLN A O 1
ATOM 654 N N . ALA A 1 84 ? -9.148 -23.375 -2.008 1 94.69 84 ALA A N 1
ATOM 655 C CA . ALA A 1 84 ? -9.617 -24.484 -2.826 1 94.69 84 ALA A CA 1
ATOM 656 C C . ALA A 1 84 ? -9.18 -24.312 -4.277 1 94.69 84 ALA A C 1
ATOM 658 O O . ALA A 1 84 ? -8.852 -25.297 -4.953 1 94.69 84 ALA A O 1
ATOM 659 N N . SER A 1 85 ? -9.234 -23.094 -4.758 1 95.31 85 SER A N 1
ATOM 660 C CA . SER A 1 85 ? -8.797 -22.812 -6.121 1 95.31 85 SER A CA 1
ATOM 661 C C . SER A 1 85 ? -7.32 -23.141 -6.305 1 95.31 85 SER A C 1
ATOM 663 O O . SER A 1 85 ? -6.941 -23.797 -7.281 1 95.31 85 SER A O 1
ATOM 665 N N . ILE A 1 86 ? -6.523 -22.719 -5.355 1 97.06 86 ILE A N 1
ATOM 666 C CA . ILE A 1 86 ? -5.094 -23.016 -5.43 1 97.06 86 ILE A CA 1
ATOM 667 C C . ILE A 1 86 ? -4.863 -24.516 -5.367 1 97.06 86 ILE A C 1
ATOM 669 O O . ILE A 1 86 ? -4.062 -25.062 -6.133 1 97.06 86 ILE A O 1
ATOM 673 N N . ARG A 1 87 ? -5.598 -25.172 -4.508 1 97.19 87 ARG A N 1
ATOM 674 C CA . ARG A 1 87 ? -5.496 -26.625 -4.379 1 97.19 87 ARG A CA 1
ATOM 675 C C . ARG A 1 87 ? -5.812 -27.312 -5.703 1 97.19 87 ARG A C 1
ATOM 677 O O . ARG A 1 87 ? -5.059 -28.188 -6.152 1 97.19 87 ARG A O 1
ATOM 684 N N . ASN A 1 88 ? -6.93 -26.922 -6.328 1 97.12 88 ASN A N 1
ATOM 685 C CA . ASN A 1 88 ? -7.285 -27.5 -7.621 1 97.12 88 ASN A CA 1
ATOM 686 C C . ASN A 1 88 ? -6.16 -27.312 -8.641 1 97.12 88 ASN A C 1
ATOM 688 O O . ASN A 1 88 ? -5.852 -28.234 -9.391 1 97.12 88 ASN A O 1
ATOM 692 N N . GLY A 1 89 ? -5.613 -26.156 -8.602 1 98.19 89 GLY A N 1
ATOM 693 C CA . GLY A 1 89 ? -4.535 -25.828 -9.523 1 98.19 89 GLY A CA 1
ATOM 694 C C . GLY A 1 89 ? -3.307 -26.703 -9.328 1 98.19 89 GLY A C 1
ATOM 695 O O . GLY A 1 89 ? -2.824 -27.328 -10.273 1 98.19 89 GLY A O 1
ATOM 696 N N . VAL A 1 90 ? -2.838 -26.797 -8.109 1 98.38 90 VAL A N 1
ATOM 697 C CA . VAL A 1 90 ? -1.575 -27.484 -7.871 1 98.38 90 VAL A CA 1
ATOM 698 C C . VAL A 1 90 ? -1.773 -29 -8.016 1 98.38 90 VAL A C 1
ATOM 700 O O . VAL A 1 90 ? -0.868 -29.703 -8.461 1 98.38 90 VAL A O 1
ATOM 703 N N . PHE A 1 91 ? -2.926 -29.5 -7.68 1 98.5 91 PHE A N 1
ATOM 704 C CA . PHE A 1 91 ? -3.213 -30.922 -7.891 1 98.5 91 PHE A CA 1
ATOM 705 C C . PHE A 1 91 ? -3.209 -31.25 -9.375 1 98.5 91 PHE A C 1
ATOM 707 O O . PHE A 1 91 ? -2.748 -32.312 -9.773 1 98.5 91 PHE A O 1
ATOM 714 N N . GLU A 1 92 ? -3.779 -30.391 -10.164 1 98.56 92 GLU A N 1
ATOM 715 C CA . GLU A 1 92 ? -3.721 -30.594 -11.609 1 98.56 92 GLU A CA 1
ATOM 716 C C . GLU A 1 92 ? -2.279 -30.578 -12.109 1 98.56 92 GLU A C 1
ATOM 718 O O . GLU A 1 92 ? -1.892 -31.438 -12.914 1 98.56 92 GLU A O 1
ATOM 723 N N . LEU A 1 93 ? -1.505 -29.656 -11.656 1 98.62 93 LEU A N 1
ATOM 724 C CA . LEU A 1 93 ? -0.124 -29.516 -12.109 1 98.62 93 LEU A CA 1
ATOM 725 C C . LEU A 1 93 ? 0.697 -30.75 -11.742 1 98.62 93 LEU A C 1
ATOM 727 O O . LEU A 1 93 ? 1.608 -31.125 -12.477 1 98.62 93 LEU A O 1
ATOM 731 N N . GLU A 1 94 ? 0.38 -31.281 -10.617 1 98.5 94 GLU A N 1
ATOM 732 C CA . GLU A 1 94 ? 1.128 -32.438 -10.141 1 98.5 94 GLU A CA 1
ATOM 733 C C . GLU A 1 94 ? 1.031 -33.594 -11.133 1 98.5 94 GLU A C 1
ATOM 735 O O . GLU A 1 94 ? 1.911 -34.469 -11.172 1 98.5 94 GLU A O 1
ATOM 740 N N . LYS A 1 95 ? -0.021 -33.625 -11.906 1 98.44 95 LYS A N 1
ATOM 741 C CA . LYS A 1 95 ? -0.234 -34.688 -12.898 1 98.44 95 LYS A CA 1
ATOM 742 C C . LYS A 1 95 ? 0.698 -34.5 -14.094 1 98.44 95 LYS A C 1
ATOM 744 O O . LYS A 1 95 ? 0.904 -35.438 -14.867 1 98.44 95 LYS A O 1
ATOM 749 N N . HIS A 1 96 ? 1.206 -33.344 -14.297 1 98.38 96 HIS A N 1
ATOM 750 C CA . HIS A 1 96 ? 1.888 -33.031 -15.555 1 98.38 96 HIS A CA 1
ATOM 751 C C . HIS A 1 96 ? 3.348 -32.688 -15.305 1 98.38 96 HIS A C 1
ATOM 753 O O . HIS A 1 96 ? 4.16 -32.688 -16.234 1 98.38 96 HIS A O 1
ATOM 759 N N . TYR A 1 97 ? 3.691 -32.344 -14.086 1 98.5 97 TYR A N 1
ATOM 760 C CA . TYR A 1 97 ? 5.031 -31.844 -13.781 1 98.5 97 TYR A CA 1
ATOM 761 C C . TYR A 1 97 ? 5.633 -32.594 -12.609 1 98.5 97 TYR A C 1
ATOM 763 O O . TYR A 1 97 ? 4.922 -33.312 -11.883 1 98.5 97 TYR A O 1
ATOM 771 N N . GLY A 1 98 ? 6.977 -32.438 -12.43 1 98.19 98 GLY A N 1
ATOM 772 C CA . GLY A 1 98 ? 7.684 -33.125 -11.375 1 98.19 98 GLY A CA 1
ATOM 773 C C . GLY A 1 98 ? 7.551 -32.469 -10.016 1 98.19 98 GLY A C 1
ATOM 774 O O . GLY A 1 98 ? 7.305 -31.266 -9.93 1 98.19 98 GLY A O 1
ATOM 775 N N . ARG A 1 99 ? 7.816 -33.25 -9 1 98.19 99 ARG A N 1
ATOM 776 C CA . ARG A 1 99 ? 7.707 -32.781 -7.621 1 98.19 99 ARG A CA 1
ATOM 777 C C . ARG A 1 99 ? 8.695 -31.656 -7.352 1 98.19 99 ARG A C 1
ATOM 779 O O . ARG A 1 99 ? 8.438 -30.781 -6.531 1 98.19 99 ARG A O 1
ATOM 786 N N . GLU A 1 100 ? 9.812 -31.656 -8.109 1 98 100 GLU A N 1
ATOM 787 C CA . GLU A 1 100 ? 10.875 -30.688 -7.852 1 98 100 GLU A CA 1
ATOM 788 C C . GLU A 1 100 ? 10.703 -29.438 -8.711 1 98 100 GLU A C 1
ATOM 790 O O . GLU A 1 100 ? 11.422 -28.453 -8.539 1 98 100 GLU A O 1
ATOM 795 N N . ASP A 1 101 ? 9.758 -29.5 -9.648 1 98.62 101 ASP A N 1
ATOM 796 C CA . ASP A 1 101 ? 9.453 -28.312 -10.43 1 98.62 101 ASP A CA 1
ATOM 797 C C . ASP A 1 101 ? 8.812 -27.234 -9.562 1 98.62 101 ASP A C 1
ATOM 799 O O . ASP A 1 101 ? 8.336 -27.516 -8.461 1 98.62 101 ASP A O 1
ATOM 803 N N . PHE A 1 102 ? 8.891 -26.016 -10.055 1 98.81 102 PHE A N 1
ATOM 804 C CA . PHE A 1 102 ? 8.359 -24.906 -9.273 1 98.81 102 PHE A CA 1
ATOM 805 C C . PHE A 1 102 ? 7.027 -24.422 -9.852 1 98.81 102 PHE A C 1
ATOM 807 O O . PHE A 1 102 ? 6.84 -24.406 -11.062 1 98.81 102 PHE A O 1
ATOM 814 N N . VAL A 1 103 ? 6.145 -24.078 -8.969 1 98.88 103 VAL A N 1
ATOM 815 C CA . VAL A 1 103 ? 4.934 -23.344 -9.312 1 98.88 103 VAL A CA 1
ATOM 816 C C . VAL A 1 103 ? 4.977 -21.953 -8.68 1 98.88 103 VAL A C 1
ATOM 818 O O . VAL A 1 103 ? 5.32 -21.812 -7.5 1 98.88 103 VAL A O 1
ATOM 821 N N . LEU A 1 104 ? 4.785 -20.953 -9.438 1 98.88 104 LEU A N 1
ATOM 822 C CA . LEU A 1 104 ? 4.605 -19.578 -8.969 1 98.88 104 LEU A CA 1
ATOM 823 C C . LEU A 1 104 ? 3.125 -19.219 -8.914 1 98.88 104 LEU A C 1
ATOM 825 O O . LEU A 1 104 ? 2.494 -19 -9.953 1 98.88 104 LEU A O 1
ATOM 829 N N . VAL A 1 105 ? 2.572 -19.156 -7.719 1 98.69 105 VAL A N 1
ATOM 830 C CA . VAL A 1 105 ? 1.181 -18.766 -7.539 1 98.69 105 VAL A CA 1
ATOM 831 C C . VAL A 1 105 ? 1.069 -17.234 -7.602 1 98.69 105 VAL A C 1
ATOM 833 O O . VAL A 1 105 ? 1.717 -16.531 -6.828 1 98.69 105 VAL A O 1
ATOM 836 N N . HIS A 1 106 ? 0.273 -16.734 -8.477 1 98.44 106 HIS A N 1
ATOM 837 C CA . HIS A 1 106 ? 0.182 -15.297 -8.68 1 98.44 106 HIS A CA 1
ATOM 838 C C . HIS A 1 106 ? -1.268 -14.859 -8.859 1 98.44 106 HIS A C 1
ATOM 840 O O . HIS A 1 106 ? -2.057 -15.547 -9.508 1 98.44 106 HIS A O 1
ATOM 846 N N . ASP A 1 107 ? -1.604 -13.766 -8.242 1 96.06 107 ASP A N 1
ATOM 847 C CA . ASP A 1 107 ? -2.92 -13.164 -8.43 1 96.06 107 ASP A CA 1
ATOM 848 C C . ASP A 1 107 ? -3.084 -12.648 -9.859 1 96.06 107 ASP A C 1
ATOM 850 O O . ASP A 1 107 ? -2.299 -11.812 -10.312 1 96.06 107 ASP A O 1
ATOM 854 N N . ALA A 1 108 ? -4.133 -13.047 -10.484 1 96.06 108 ALA A N 1
ATOM 855 C CA . ALA A 1 108 ? -4.379 -12.625 -11.859 1 96.06 108 ALA A CA 1
ATOM 856 C C . ALA A 1 108 ? -4.633 -11.125 -11.938 1 96.06 108 ALA A C 1
ATOM 858 O O . ALA A 1 108 ? -4.504 -10.516 -13.008 1 96.06 108 ALA A O 1
ATOM 859 N N . ILE A 1 109 ? -4.969 -10.531 -10.82 1 92.75 109 ILE A N 1
ATOM 860 C CA . ILE A 1 109 ? -5.332 -9.125 -10.797 1 92.75 109 ILE A CA 1
ATOM 861 C C . ILE A 1 109 ? -4.141 -8.297 -10.312 1 92.75 109 ILE A C 1
ATOM 863 O O . ILE A 1 109 ? -4.316 -7.199 -9.773 1 92.75 109 ILE A O 1
ATOM 867 N N . ARG A 1 110 ? -2.982 -8.766 -10.406 1 95.56 110 ARG A N 1
ATOM 868 C CA . ARG A 1 110 ? -1.741 -8.016 -10.25 1 95.56 110 ARG A CA 1
ATOM 869 C C . ARG A 1 110 ? -1.004 -7.891 -11.578 1 95.56 110 ARG A C 1
ATOM 871 O O . ARG A 1 110 ? 0.064 -8.477 -11.758 1 95.56 110 ARG A O 1
ATOM 878 N N . PRO A 1 111 ? -1.457 -7.109 -12.391 1 95 111 PRO A N 1
ATOM 879 C CA . PRO A 1 111 ? -0.948 -7.066 -13.758 1 95 111 PRO A CA 1
ATOM 880 C C . PRO A 1 111 ? 0.376 -6.312 -13.875 1 95 111 PRO A C 1
ATOM 882 O O . PRO A 1 111 ? 1.02 -6.344 -14.93 1 95 111 PRO A O 1
ATOM 885 N N . MET A 1 112 ? 0.869 -5.73 -12.828 1 91.81 112 MET A N 1
ATOM 886 C CA . MET A 1 112 ? 2.053 -4.879 -12.93 1 91.81 112 MET A CA 1
ATOM 887 C C . MET A 1 112 ? 3.268 -5.562 -12.312 1 91.81 112 MET A C 1
ATOM 889 O O . MET A 1 112 ? 4.254 -4.898 -11.984 1 91.81 112 MET A O 1
ATOM 893 N N . VAL A 1 113 ? 3.168 -6.82 -12.141 1 96.12 113 VAL A N 1
ATOM 894 C CA . VAL A 1 113 ? 4.336 -7.555 -11.664 1 96.12 113 VAL A CA 1
ATOM 895 C C . VAL A 1 113 ? 5.477 -7.422 -12.672 1 96.12 113 VAL A C 1
ATOM 897 O O . VAL A 1 113 ? 5.254 -7.496 -13.883 1 96.12 113 VAL A O 1
ATOM 900 N N . SER A 1 114 ? 6.645 -7.109 -12.195 1 94.69 114 SER A N 1
ATOM 901 C CA . SER A 1 114 ? 7.781 -6.914 -13.086 1 94.69 114 SER A CA 1
ATOM 902 C C . SER A 1 114 ? 8.57 -8.211 -13.273 1 94.69 114 SER A C 1
ATOM 904 O O . SER A 1 114 ? 8.453 -9.133 -12.461 1 94.69 114 SER A O 1
ATOM 906 N N . GLU A 1 115 ? 9.359 -8.195 -14.289 1 97 115 GLU A N 1
ATOM 907 C CA . GLU A 1 115 ? 10.25 -9.32 -14.539 1 97 115 GLU A CA 1
ATOM 908 C C . GLU A 1 115 ? 11.227 -9.516 -13.383 1 97 115 GLU A C 1
ATOM 910 O O . GLU A 1 115 ? 11.555 -10.648 -13.016 1 97 115 GLU A O 1
ATOM 915 N N . THR A 1 116 ? 11.617 -8.414 -12.805 1 97.19 116 THR A N 1
ATOM 916 C CA . THR A 1 116 ? 12.578 -8.453 -11.703 1 97.19 116 THR A CA 1
ATOM 917 C C . THR A 1 116 ? 11.969 -9.141 -10.484 1 97.19 116 THR A C 1
ATOM 919 O O . THR A 1 116 ? 12.648 -9.914 -9.805 1 97.19 116 THR A O 1
ATOM 922 N N . VAL A 1 117 ? 10.766 -8.875 -10.219 1 98 117 VAL A N 1
ATOM 923 C CA . VAL A 1 117 ? 10.07 -9.492 -9.094 1 98 117 VAL A CA 1
ATOM 924 C C . VAL A 1 117 ? 9.961 -11 -9.312 1 98 117 VAL A C 1
ATOM 926 O O . VAL A 1 117 ? 10.219 -11.789 -8.398 1 98 117 VAL A O 1
ATOM 929 N N . ILE A 1 118 ? 9.664 -11.422 -10.539 1 98.75 118 ILE A N 1
ATOM 930 C CA . ILE A 1 118 ? 9.516 -12.836 -10.883 1 98.75 118 ILE A CA 1
ATOM 931 C C . ILE A 1 118 ? 10.867 -13.539 -10.766 1 98.75 118 ILE A C 1
ATOM 933 O O . ILE A 1 118 ? 10.961 -14.609 -10.156 1 98.75 118 ILE A O 1
ATO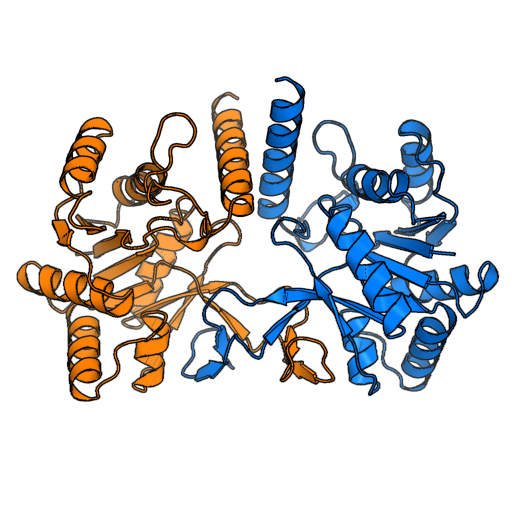M 937 N N . SER A 1 119 ? 11.875 -12.914 -11.312 1 98.81 119 SER A N 1
ATOM 938 C CA . SER A 1 119 ? 13.211 -13.508 -11.312 1 98.81 119 SER A CA 1
ATOM 939 C C . SER A 1 119 ? 13.734 -13.68 -9.891 1 98.81 119 SER A C 1
ATOM 941 O O . SER A 1 119 ? 14.328 -14.703 -9.562 1 98.81 119 SER A O 1
ATOM 943 N N . ASP A 1 120 ? 13.508 -12.672 -9.086 1 98.75 120 ASP A N 1
ATOM 944 C CA . ASP A 1 120 ? 13.977 -12.766 -7.707 1 98.75 120 ASP A CA 1
ATOM 945 C C . ASP A 1 120 ? 13.211 -13.844 -6.938 1 98.75 120 ASP A C 1
ATOM 947 O O . ASP A 1 120 ? 13.797 -14.555 -6.117 1 98.75 120 ASP A O 1
ATOM 951 N N . CYS A 1 121 ? 11.969 -13.953 -7.18 1 98.81 121 CYS A N 1
ATOM 952 C CA . CYS A 1 121 ? 11.148 -14.984 -6.559 1 98.81 121 CYS A CA 1
ATOM 953 C C . CYS A 1 121 ? 11.672 -16.375 -6.895 1 98.81 121 CYS A C 1
ATOM 955 O O . CYS A 1 121 ? 11.836 -17.203 -6.008 1 98.81 121 CYS A O 1
ATOM 957 N N . LEU A 1 122 ? 11.977 -16.594 -8.164 1 98.81 122 LEU A N 1
ATOM 958 C CA . LEU A 1 122 ? 12.5 -17.875 -8.617 1 98.81 122 LEU A CA 1
ATOM 959 C C . LEU A 1 122 ? 13.875 -18.156 -8.008 1 98.81 122 LEU A C 1
ATOM 961 O O . LEU A 1 122 ? 14.156 -19.281 -7.59 1 98.81 122 LEU A O 1
ATOM 965 N N . LYS A 1 123 ? 14.672 -17.125 -7.965 1 98.75 123 LYS A N 1
ATOM 966 C CA . LYS A 1 123 ? 16.016 -17.281 -7.387 1 98.75 123 LYS A CA 1
ATOM 967 C C . LYS A 1 123 ? 15.938 -17.734 -5.934 1 98.75 123 LYS A C 1
ATOM 969 O O . LYS A 1 123 ? 16.578 -18.719 -5.555 1 98.75 123 LYS A O 1
ATOM 974 N N . VAL A 1 124 ? 15.148 -17.062 -5.129 1 98.75 124 VAL A N 1
ATOM 975 C CA . VAL A 1 124 ? 15.008 -17.391 -3.711 1 98.75 124 VAL A CA 1
ATOM 976 C C . VAL A 1 124 ? 14.406 -18.781 -3.551 1 98.75 124 VAL A C 1
ATOM 978 O O . VAL A 1 124 ? 14.836 -19.547 -2.689 1 98.75 124 VAL A O 1
ATOM 981 N N . ALA A 1 125 ? 13.453 -19.125 -4.359 1 98.62 125 ALA A N 1
ATOM 982 C CA . ALA A 1 125 ? 12.828 -20.438 -4.309 1 98.62 125 ALA A CA 1
ATOM 983 C C . ALA A 1 125 ? 13.852 -21.547 -4.574 1 98.62 125 ALA A C 1
ATOM 985 O O . ALA A 1 125 ? 13.836 -22.578 -3.908 1 98.62 125 ALA A O 1
ATOM 986 N N . ARG A 1 126 ? 14.648 -21.344 -5.559 1 98.38 126 ARG A N 1
ATOM 987 C CA . ARG A 1 126 ? 15.68 -22.312 -5.887 1 98.38 126 ARG A CA 1
ATOM 988 C C . ARG A 1 126 ? 16.656 -22.5 -4.727 1 98.38 126 ARG A C 1
ATOM 990 O O . ARG A 1 126 ? 17.109 -23.609 -4.465 1 98.38 126 ARG A O 1
ATOM 997 N N . GLU A 1 127 ? 16.891 -21.438 -4.047 1 98.25 127 GLU A N 1
ATOM 998 C CA . GLU A 1 127 ? 17.859 -21.469 -2.961 1 98.25 127 GLU A CA 1
ATOM 999 C C . GLU A 1 127 ? 17.281 -22.109 -1.708 1 98.25 127 GLU A C 1
ATOM 1001 O O . GLU A 1 127 ? 17.984 -22.812 -0.986 1 98.25 127 GLU A O 1
ATOM 1006 N N . HIS A 1 128 ? 15.953 -21.891 -1.453 1 98.12 128 HIS A N 1
ATOM 1007 C CA . HIS A 1 128 ? 15.438 -22.234 -0.133 1 98.12 128 HIS A CA 1
ATOM 1008 C C . HIS A 1 128 ? 14.266 -23.203 -0.234 1 98.12 128 HIS A C 1
ATOM 1010 O O . HIS A 1 128 ? 13.789 -23.719 0.781 1 98.12 128 HIS A O 1
ATOM 1016 N N . GLY A 1 129 ? 13.789 -23.422 -1.458 1 97.5 129 GLY A N 1
ATOM 1017 C CA . GLY A 1 129 ? 12.672 -24.344 -1.663 1 97.5 129 GLY A CA 1
ATOM 1018 C C . GLY A 1 129 ? 11.336 -23.625 -1.794 1 97.5 129 GLY A C 1
ATOM 1019 O O . GLY A 1 129 ? 10.375 -24.203 -2.307 1 97.5 129 GLY A O 1
ATOM 1020 N N . ASN A 1 130 ? 11.266 -22.406 -1.232 1 98.5 130 ASN A N 1
ATOM 1021 C CA . ASN A 1 130 ? 10.102 -21.547 -1.413 1 98.5 130 ASN A CA 1
ATOM 1022 C C . ASN A 1 130 ? 10.477 -20.062 -1.392 1 98.5 130 ASN A C 1
ATOM 1024 O O . ASN A 1 130 ? 11.602 -19.719 -1.015 1 98.5 130 ASN A O 1
ATOM 1028 N N . ALA A 1 131 ? 9.562 -19.25 -1.839 1 98.81 131 ALA A N 1
ATOM 1029 C CA . ALA A 1 131 ? 9.773 -17.812 -1.854 1 98.81 131 ALA A CA 1
ATOM 1030 C C . ALA A 1 131 ? 8.453 -17.062 -1.764 1 98.81 131 ALA A C 1
ATOM 1032 O O . ALA A 1 131 ? 7.527 -17.328 -2.539 1 98.81 131 ALA A O 1
ATOM 1033 N N . ILE A 1 132 ? 8.383 -16.188 -0.82 1 98.69 132 ILE A N 1
ATOM 1034 C CA . ILE A 1 132 ? 7.234 -15.312 -0.635 1 98.69 132 ILE A CA 1
ATOM 1035 C C . ILE A 1 132 ? 7.613 -13.875 -0.982 1 98.69 132 ILE A C 1
ATOM 1037 O O . ILE A 1 132 ? 8.492 -13.289 -0.345 1 98.69 132 ILE A O 1
ATOM 1041 N N . THR A 1 133 ? 6.977 -13.359 -1.965 1 98.62 133 THR A N 1
ATOM 1042 C CA . THR A 1 133 ? 7.223 -11.969 -2.328 1 98.62 133 THR A CA 1
ATOM 1043 C C . THR A 1 133 ? 6.699 -11.023 -1.246 1 98.62 133 THR A C 1
ATOM 1045 O O . THR A 1 133 ? 5.551 -11.141 -0.817 1 98.62 133 THR A O 1
ATOM 1048 N N . VAL A 1 134 ? 7.594 -10.109 -0.805 1 98.06 134 VAL A N 1
ATOM 1049 C CA . VAL A 1 134 ? 7.18 -9.219 0.273 1 98.06 134 VAL A CA 1
ATOM 1050 C C . VAL A 1 134 ? 7.672 -7.797 -0.01 1 98.06 134 VAL A C 1
ATOM 1052 O O . VAL A 1 134 ? 8.578 -7.602 -0.826 1 98.06 134 VAL A O 1
ATOM 1055 N N . ILE A 1 135 ? 7.059 -6.84 0.63 1 94.06 135 ILE A N 1
ATOM 1056 C CA . ILE A 1 135 ? 7.531 -5.461 0.71 1 94.06 135 ILE A CA 1
ATOM 1057 C C . ILE A 1 135 ? 7.531 -5 2.166 1 94.06 135 ILE A C 1
ATOM 1059 O O . ILE A 1 135 ? 6.785 -5.531 2.992 1 94.06 135 ILE A O 1
ATOM 1063 N N . PRO A 1 136 ? 8.391 -4.102 2.518 1 93.19 136 PRO A N 1
ATOM 1064 C CA . PRO A 1 136 ? 8.414 -3.586 3.887 1 93.19 136 PRO A CA 1
ATOM 1065 C C . PRO A 1 136 ? 7.188 -2.738 4.219 1 93.19 136 PRO A C 1
ATOM 1067 O O . PRO A 1 136 ? 6.477 -2.291 3.314 1 93.19 136 PRO A O 1
ATOM 1070 N N . CYS A 1 137 ? 6.922 -2.637 5.512 1 90.81 137 CYS A N 1
ATOM 1071 C CA . CYS A 1 137 ? 5.953 -1.658 5.988 1 90.81 137 CYS A CA 1
ATOM 1072 C C . CYS A 1 137 ? 6.57 -0.265 6.055 1 90.81 137 CYS A C 1
ATOM 1074 O O . CYS A 1 137 ? 7.449 -0.01 6.875 1 90.81 137 CYS A O 1
ATOM 1076 N N . ALA A 1 138 ? 6.074 0.6 5.266 1 83.5 138 ALA A N 1
ATOM 1077 C CA . ALA A 1 138 ? 6.664 1.931 5.164 1 83.5 138 ALA A CA 1
ATOM 1078 C C . ALA A 1 138 ? 6.055 2.883 6.188 1 83.5 138 ALA A C 1
ATOM 1080 O O . ALA A 1 138 ? 6.723 3.799 6.668 1 83.5 138 ALA A O 1
ATOM 1081 N N . GLU A 1 139 ? 4.895 2.682 6.598 1 88.12 139 GLU A N 1
ATOM 1082 C CA . GLU A 1 139 ? 4.168 3.568 7.5 1 88.12 139 GLU A CA 1
ATOM 1083 C C . GLU A 1 139 ? 4.188 3.033 8.93 1 88.12 139 GLU A C 1
ATOM 1085 O O . GLU A 1 139 ? 4.445 1.849 9.156 1 88.12 139 GLU A O 1
ATOM 1090 N N . ALA A 1 140 ? 3.922 3.898 9.875 1 92.75 140 ALA A N 1
ATOM 1091 C CA . ALA A 1 140 ? 3.734 3.441 11.25 1 92.75 140 ALA A CA 1
ATOM 1092 C C . ALA A 1 140 ? 2.553 2.482 11.352 1 92.75 140 ALA A C 1
ATOM 1094 O O . ALA A 1 140 ? 1.508 2.707 10.734 1 92.75 140 ALA A O 1
ATOM 1095 N N . MET A 1 141 ? 2.797 1.395 12.062 1 95.56 141 MET A N 1
ATOM 1096 C CA . MET A 1 141 ? 1.776 0.369 12.258 1 95.56 141 MET A CA 1
ATOM 1097 C C . MET A 1 141 ? 1.164 0.469 13.656 1 95.56 141 MET A C 1
ATOM 1099 O O . MET A 1 141 ? 1.884 0.465 14.656 1 95.56 141 MET A O 1
ATOM 1103 N N . VAL A 1 142 ? -0.156 0.577 13.672 1 96.88 142 VAL A N 1
ATOM 1104 C CA . VAL A 1 142 ? -0.826 0.685 14.969 1 96.88 142 VAL A CA 1
ATOM 1105 C C . VAL A 1 142 ? -1.707 -0.542 15.195 1 96.88 142 VAL A C 1
ATOM 1107 O O . VAL A 1 142 ? -2.326 -1.053 14.258 1 96.88 142 VAL A O 1
ATOM 1110 N N . MET A 1 143 ? -1.747 -0.997 16.406 1 97.06 143 MET A N 1
ATOM 1111 C CA . MET A 1 143 ? -2.559 -2.148 16.797 1 97.06 143 MET A CA 1
ATOM 1112 C C . MET A 1 143 ? -3.941 -1.706 17.25 1 97.06 143 MET A C 1
ATOM 1114 O O . MET A 1 143 ? -4.086 -0.646 17.875 1 97.06 143 MET A O 1
ATOM 1118 N N . THR A 1 144 ? -4.914 -2.521 16.969 1 97.25 144 THR A N 1
ATOM 1119 C CA . THR A 1 144 ? -6.266 -2.168 17.391 1 97.25 144 THR A CA 1
ATOM 1120 C C . THR A 1 144 ? -7.082 -3.422 17.688 1 97.25 144 THR A C 1
ATOM 1122 O O . THR A 1 144 ? -6.949 -4.438 17.016 1 97.25 144 THR A O 1
ATOM 1125 N N . GLU A 1 145 ? -7.863 -3.326 18.688 1 93.94 145 GLU A N 1
ATOM 1126 C CA . GLU A 1 145 ? -8.805 -4.387 19.031 1 93.94 145 GLU A CA 1
ATOM 1127 C C . GLU A 1 145 ? -10.234 -3.996 18.641 1 93.94 145 GLU A C 1
ATOM 1129 O O . GLU A 1 145 ? -11.07 -4.859 18.391 1 93.94 145 GLU A O 1
ATOM 1134 N N . ASP A 1 146 ? -10.523 -2.686 18.594 1 94.81 146 ASP A N 1
ATOM 1135 C CA . ASP A 1 146 ? -11.898 -2.234 18.375 1 94.81 146 ASP A CA 1
ATOM 1136 C C . ASP A 1 146 ? -12.062 -1.629 16.984 1 94.81 146 ASP A C 1
ATOM 1138 O O . ASP A 1 146 ? -13.148 -1.169 16.625 1 94.81 146 ASP A O 1
ATOM 1142 N N . GLN A 1 147 ? -10.977 -1.527 16.234 1 94.12 147 GLN A N 1
ATOM 1143 C CA . GLN A 1 147 ? -10.984 -1.035 14.859 1 94.12 147 GLN A CA 1
ATOM 1144 C C . GLN A 1 147 ? -11.258 0.466 14.812 1 94.12 147 GLN A C 1
ATOM 1146 O O . GLN A 1 147 ? -11.477 1.031 13.742 1 94.12 147 GLN A O 1
ATOM 1151 N N . GLN A 1 148 ? -11.258 1.156 15.992 1 96.62 148 GLN A N 1
ATOM 1152 C CA . GLN A 1 148 ? -11.609 2.57 16.031 1 96.62 148 GLN A CA 1
ATOM 1153 C C . GLN A 1 148 ? -10.5 3.4 16.656 1 96.62 148 GLN A C 1
ATOM 1155 O O . GLN A 1 148 ? -10.469 4.625 16.516 1 96.62 148 GLN A O 1
ATOM 1160 N N . SER A 1 149 ? -9.703 2.709 17.406 1 98 149 SER A N 1
ATOM 1161 C CA . SER A 1 149 ? -8.68 3.424 18.156 1 98 149 SER A CA 1
ATOM 1162 C C . SER A 1 149 ? -7.48 2.531 18.438 1 98 149 SER A C 1
ATOM 1164 O O . SER A 1 149 ? -7.492 1.343 18.125 1 98 149 SER A O 1
ATOM 1166 N N . SER A 1 150 ? -6.395 3.156 18.953 1 97.81 150 SER A N 1
ATOM 1167 C CA . SER A 1 150 ? -5.18 2.416 19.297 1 97.81 150 SER A CA 1
ATOM 1168 C C . SER A 1 150 ? -4.438 3.068 20.453 1 97.81 150 SER A C 1
ATOM 1170 O O . SER A 1 150 ? -4.516 4.285 20.641 1 97.81 150 SER A O 1
ATOM 1172 N N . GLU A 1 151 ? -3.727 2.268 21.188 1 96.62 151 GLU A N 1
ATOM 1173 C CA . GLU A 1 151 ? -2.793 2.719 22.219 1 96.62 151 GLU A CA 1
ATOM 1174 C C . GLU A 1 151 ? -1.456 1.992 22.094 1 96.62 151 GLU A C 1
ATOM 1176 O O . GLU A 1 151 ? -0.632 2.051 23.016 1 96.62 151 GLU A O 1
ATOM 1181 N N . GLU A 1 152 ? -1.342 1.299 21 1 95.94 152 GLU A N 1
ATOM 1182 C CA . GLU A 1 152 ? -0.153 0.462 20.859 1 95.94 152 GLU A CA 1
ATOM 1183 C C . GLU A 1 152 ? 0.387 0.501 19.438 1 95.94 152 GLU A C 1
ATOM 1185 O O . GLU A 1 152 ? -0.384 0.554 18.484 1 95.94 152 GLU A O 1
ATOM 1190 N N . LEU A 1 153 ? 1.726 0.46 19.406 1 95.06 153 LEU A N 1
ATOM 1191 C CA . LEU A 1 153 ? 2.447 0.409 18.141 1 95.06 153 LEU A CA 1
ATOM 1192 C C . LEU A 1 153 ? 2.996 -0.99 17.891 1 95.06 153 LEU A C 1
ATOM 1194 O O . LEU A 1 153 ? 3.289 -1.729 18.828 1 95.06 153 LEU A O 1
ATOM 1198 N N . TYR A 1 154 ? 3.031 -1.378 16.719 1 94.12 154 TYR A N 1
ATOM 1199 C CA . TYR A 1 154 ? 3.83 -2.535 16.328 1 94.12 154 TYR A CA 1
ATOM 1200 C C . TYR A 1 154 ? 5.078 -2.105 15.562 1 94.12 154 TYR A C 1
ATOM 1202 O O . TYR A 1 154 ? 5 -1.278 14.648 1 94.12 154 TYR A O 1
ATOM 1210 N N . PRO A 1 155 ? 6.215 -2.615 15.93 1 92.38 155 PRO A N 1
ATOM 1211 C CA . PRO A 1 155 ? 7.426 -2.248 15.195 1 92.38 155 PRO A CA 1
ATOM 1212 C C . PRO A 1 155 ? 7.363 -2.643 13.719 1 92.38 155 PRO A C 1
ATOM 1214 O O . PRO A 1 155 ? 7.41 -3.832 13.398 1 92.38 155 PRO A O 1
ATOM 1217 N N . ARG A 1 156 ? 7.348 -1.665 12.883 1 90.56 156 ARG A N 1
ATOM 1218 C CA . ARG A 1 156 ? 7.148 -1.92 11.461 1 90.56 156 ARG A CA 1
ATOM 1219 C C . ARG A 1 156 ? 8.312 -2.709 10.875 1 90.56 156 ARG A C 1
ATOM 1221 O O . ARG A 1 156 ? 8.141 -3.457 9.906 1 90.56 156 ARG A O 1
ATOM 1228 N N . GLU A 1 157 ? 9.5 -2.609 11.438 1 92.06 157 GLU A N 1
ATOM 1229 C CA . GLU A 1 157 ? 10.688 -3.299 10.938 1 92.06 157 GLU A CA 1
ATOM 1230 C C . GLU A 1 157 ? 10.578 -4.805 11.141 1 92.06 157 GLU A C 1
ATOM 1232 O O . GLU A 1 157 ? 11.328 -5.574 10.539 1 92.06 157 GLU A O 1
ATOM 1237 N N . GLN A 1 158 ? 9.664 -5.215 11.953 1 95.19 158 GLN A N 1
ATOM 1238 C CA . GLN A 1 158 ? 9.477 -6.633 12.242 1 95.19 158 GLN A CA 1
ATOM 1239 C C . GLN A 1 158 ? 8.297 -7.199 11.453 1 95.19 158 GLN A C 1
ATOM 1241 O O . GLN A 1 158 ? 7.855 -8.32 11.719 1 95.19 158 GLN A O 1
ATOM 1246 N N . LEU A 1 159 ? 7.809 -6.426 10.531 1 96.31 159 LEU A N 1
ATOM 1247 C CA . LEU A 1 159 ? 6.645 -6.824 9.75 1 96.31 159 LEU A CA 1
ATOM 1248 C C . LEU A 1 159 ? 6.922 -6.676 8.258 1 96.31 159 LEU A C 1
ATOM 1250 O O . LEU A 1 159 ? 7.602 -5.734 7.836 1 96.31 159 LEU A O 1
ATOM 1254 N N . LYS A 1 160 ? 6.469 -7.605 7.48 1 97.25 160 LYS A N 1
ATOM 1255 C CA . LYS A 1 160 ? 6.453 -7.5 6.023 1 97.25 160 LYS A CA 1
ATOM 1256 C C . LYS A 1 160 ? 5.051 -7.727 5.469 1 97.25 160 LYS A C 1
ATOM 1258 O O . LYS A 1 160 ? 4.266 -8.484 6.043 1 97.25 160 LYS A O 1
ATOM 1263 N N . ARG A 1 161 ? 4.762 -7.043 4.426 1 95.69 161 ARG A N 1
ATOM 1264 C CA . ARG A 1 161 ? 3.523 -7.25 3.68 1 95.69 161 ARG A CA 1
ATOM 1265 C C . ARG A 1 161 ? 3.732 -8.234 2.535 1 95.69 161 ARG A C 1
ATOM 1267 O O . ARG A 1 161 ? 4.68 -8.094 1.756 1 95.69 161 ARG A O 1
ATOM 1274 N N . THR A 1 162 ? 2.861 -9.148 2.377 1 97.06 162 THR A N 1
ATOM 1275 C CA . THR A 1 162 ? 3.066 -10.18 1.364 1 97.06 162 THR A CA 1
ATOM 1276 C C . THR A 1 162 ? 2.402 -9.781 0.049 1 97.06 162 THR A C 1
ATOM 1278 O O . THR A 1 162 ? 1.401 -9.062 0.043 1 97.06 162 THR A O 1
ATOM 1281 N N . GLN A 1 163 ? 2.992 -10.203 -0.999 1 97 163 GLN A N 1
ATOM 1282 C CA . GLN A 1 163 ? 2.469 -10.102 -2.357 1 97 163 GLN A CA 1
ATOM 1283 C C . GLN A 1 163 ? 2.557 -11.438 -3.08 1 97 163 GLN A C 1
ATOM 1285 O O . GLN A 1 163 ? 2.836 -12.469 -2.461 1 97 163 GLN A O 1
ATOM 1290 N N . THR A 1 164 ? 2.104 -11.461 -4.258 1 97.81 164 THR A N 1
ATOM 1291 C CA . THR A 1 164 ? 2.381 -12.547 -5.195 1 97.81 164 THR A CA 1
ATOM 1292 C C . THR A 1 164 ? 3.213 -12.047 -6.371 1 97.81 164 THR A C 1
ATOM 1294 O O . THR A 1 164 ? 3.189 -10.859 -6.695 1 97.81 164 THR A O 1
ATOM 1297 N N . PRO A 1 165 ? 4.059 -12.961 -6.867 1 98.56 165 PRO A N 1
ATOM 1298 C CA . PRO A 1 165 ? 4.035 -14.422 -6.852 1 98.56 165 PRO A CA 1
ATOM 1299 C C . PRO A 1 165 ? 4.648 -15.008 -5.582 1 98.56 165 PRO A C 1
ATOM 1301 O O . PRO A 1 165 ? 5.414 -14.328 -4.891 1 98.56 165 PRO A O 1
ATOM 1304 N N . GLN A 1 166 ? 4.23 -16.156 -5.285 1 98.75 166 GLN A N 1
ATOM 1305 C CA . GLN A 1 166 ? 4.816 -17.047 -4.289 1 98.75 166 GLN A CA 1
ATOM 1306 C C . GLN A 1 166 ? 5.195 -18.391 -4.91 1 98.75 166 GLN A C 1
ATOM 1308 O O . GLN A 1 166 ? 4.379 -19.016 -5.59 1 98.75 166 GLN A O 1
ATOM 1313 N N . ALA A 1 167 ? 6.383 -18.797 -4.664 1 98.81 167 ALA A N 1
ATOM 1314 C CA . ALA A 1 167 ? 6.891 -19.969 -5.379 1 98.81 167 ALA A CA 1
ATOM 1315 C C . ALA A 1 167 ? 7.113 -21.141 -4.426 1 98.81 167 ALA A C 1
ATOM 1317 O O . ALA A 1 167 ? 7.582 -20.953 -3.303 1 98.81 167 ALA A O 1
ATOM 1318 N N . PHE A 1 168 ? 6.824 -22.297 -4.949 1 98.56 168 PHE A N 1
ATOM 1319 C CA . PHE A 1 168 ? 6.949 -23.531 -4.199 1 98.56 168 PHE A CA 1
ATOM 1320 C C . PHE A 1 168 ? 7.32 -24.688 -5.129 1 98.56 168 PHE A C 1
ATOM 1322 O O . PHE A 1 168 ? 6.98 -24.672 -6.312 1 98.56 168 PHE A O 1
ATOM 1329 N N . HIS A 1 169 ? 8.008 -25.688 -4.547 1 98.56 169 HIS A N 1
ATOM 1330 C CA . HIS A 1 169 ? 8.023 -26.953 -5.254 1 98.56 169 HIS A CA 1
ATOM 1331 C C . HIS A 1 169 ? 6.613 -27.531 -5.383 1 98.56 169 HIS A C 1
ATOM 1333 O O . HIS A 1 169 ? 5.84 -27.5 -4.426 1 98.56 169 HIS A O 1
ATOM 1339 N N . ILE A 1 170 ? 6.328 -28.031 -6.543 1 98.62 170 ILE A N 1
ATOM 1340 C CA . ILE A 1 170 ? 4.988 -28.547 -6.801 1 98.62 170 ILE A CA 1
ATOM 1341 C C . ILE A 1 170 ? 4.664 -29.672 -5.805 1 98.62 170 ILE A C 1
ATOM 1343 O O . ILE A 1 170 ? 3.582 -29.688 -5.211 1 98.62 170 ILE A O 1
ATOM 1347 N N . GLY A 1 171 ? 5.586 -30.531 -5.625 1 98.31 171 GLY A N 1
ATOM 1348 C CA . GLY A 1 171 ? 5.359 -31.609 -4.676 1 98.31 171 GLY A CA 1
ATOM 1349 C C . GLY A 1 171 ? 5.066 -31.125 -3.271 1 98.31 171 GLY A C 1
ATOM 1350 O O . GLY A 1 171 ? 4.168 -31.641 -2.604 1 98.31 171 GLY A O 1
ATOM 1351 N N . GLU A 1 172 ? 5.781 -30.125 -2.801 1 97.5 172 GLU A N 1
ATOM 1352 C CA . GLU A 1 172 ? 5.66 -29.609 -1.438 1 97.5 172 GLU A CA 1
ATOM 1353 C C . GLU A 1 172 ? 4.32 -28.922 -1.229 1 97.5 172 GLU A C 1
ATOM 1355 O O . GLU A 1 172 ? 3.672 -29.109 -0.197 1 97.5 172 GLU A O 1
ATOM 1360 N N . ILE A 1 173 ? 3.936 -28.109 -2.158 1 98.19 173 ILE A N 1
ATOM 1361 C CA . ILE A 1 173 ? 2.682 -27.375 -1.99 1 98.19 173 ILE A CA 1
ATOM 1362 C C . ILE A 1 173 ? 1.505 -28.344 -2.102 1 98.19 173 ILE A C 1
ATOM 1364 O O . ILE A 1 173 ? 0.487 -28.172 -1.427 1 98.19 173 ILE A O 1
ATOM 1368 N N . CYS A 1 174 ? 1.614 -29.359 -2.916 1 98.38 174 CYS A N 1
ATOM 1369 C CA . CYS A 1 174 ? 0.586 -30.406 -2.963 1 98.38 174 CYS A CA 1
ATOM 1370 C C . CYS A 1 174 ? 0.462 -31.109 -1.619 1 98.38 174 CYS A C 1
ATOM 1372 O O . CYS A 1 174 ? -0.645 -31.297 -1.109 1 98.38 174 CYS A O 1
ATOM 1374 N N . ASP A 1 175 ? 1.588 -31.484 -1.104 1 98.06 175 ASP A N 1
ATOM 1375 C CA . ASP A 1 175 ? 1.591 -32.125 0.207 1 98.06 175 ASP A CA 1
ATOM 1376 C C . ASP A 1 175 ? 0.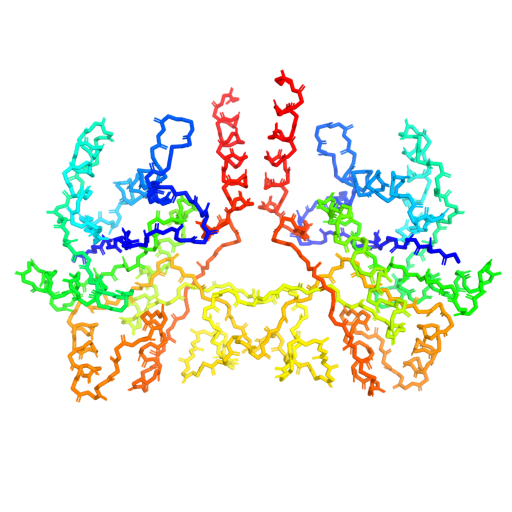977 -31.219 1.268 1 98.06 175 ASP A C 1
ATOM 1378 O O . ASP A 1 175 ? 0.244 -31.672 2.143 1 98.06 175 ASP A O 1
ATOM 1382 N N . LEU A 1 176 ? 1.308 -29.984 1.179 1 97.38 176 LEU A N 1
ATOM 1383 C CA . LEU A 1 176 ? 0.769 -29 2.104 1 97.38 176 LEU A CA 1
ATOM 1384 C C . LEU A 1 176 ? -0.755 -28.969 2.047 1 97.38 176 LEU A C 1
ATOM 1386 O O . LEU A 1 176 ? -1.419 -28.969 3.086 1 97.38 176 LEU A O 1
ATOM 1390 N N . HIS A 1 177 ? -1.31 -28.953 0.872 1 97.62 177 HIS A N 1
ATOM 1391 C CA . HIS A 1 177 ? -2.758 -28.906 0.711 1 97.62 177 HIS A CA 1
ATOM 1392 C C . HIS A 1 177 ? -3.412 -30.203 1.164 1 97.62 177 HIS A C 1
ATOM 1394 O O . HIS A 1 177 ? -4.523 -30.188 1.703 1 97.62 177 HIS A O 1
ATOM 1400 N N . ARG A 1 178 ? -2.773 -31.312 0.916 1 97.75 178 ARG A N 1
ATOM 1401 C CA . ARG A 1 178 ? -3.283 -32.594 1.418 1 97.75 178 ARG A CA 1
ATOM 1402 C C . ARG A 1 178 ? -3.328 -32.594 2.943 1 97.75 178 ARG A C 1
ATOM 1404 O O . ARG A 1 178 ? -4.32 -33.031 3.537 1 97.75 178 ARG A O 1
ATOM 1411 N N . GLU A 1 179 ? -2.279 -32.125 3.545 1 97.19 179 GLU A N 1
ATOM 1412 C CA . GLU A 1 179 ? -2.234 -32.031 5 1 97.19 179 GLU A CA 1
ATOM 1413 C C . GLU A 1 179 ? -3.316 -31.094 5.531 1 97.19 179 GLU A C 1
ATOM 1415 O O . GLU A 1 179 ? -3.973 -31.406 6.527 1 97.19 179 GLU A O 1
ATOM 1420 N N . ALA A 1 180 ? -3.449 -29.953 4.895 1 96.5 180 ALA A N 1
ATOM 1421 C CA . ALA A 1 180 ? -4.465 -28.984 5.297 1 96.5 180 ALA A CA 1
ATOM 1422 C C . ALA A 1 180 ? -5.855 -29.609 5.273 1 96.5 180 ALA A C 1
ATOM 1424 O O . ALA A 1 180 ? -6.641 -29.422 6.207 1 96.5 180 ALA A O 1
ATOM 1425 N N . LEU A 1 181 ? -6.129 -30.344 4.227 1 94.5 181 LEU A N 1
ATOM 1426 C CA . LEU A 1 181 ? -7.418 -31.016 4.105 1 94.5 181 LEU A CA 1
ATOM 1427 C C . LEU A 1 181 ? -7.617 -32.031 5.238 1 94.5 181 LEU A C 1
ATOM 1429 O O . LEU A 1 181 ? -8.688 -32.062 5.844 1 94.5 181 LEU A O 1
ATOM 1433 N N . ALA A 1 182 ? -6.625 -32.719 5.465 1 96.25 182 ALA A N 1
ATOM 1434 C CA . ALA A 1 182 ? -6.684 -33.75 6.516 1 96.25 182 ALA A CA 1
ATOM 1435 C C . ALA A 1 182 ? -6.949 -33.094 7.875 1 96.25 182 ALA A C 1
ATOM 1437 O O . ALA A 1 182 ? -7.621 -33.688 8.727 1 96.25 182 ALA A O 1
ATOM 1438 N N . ARG A 1 183 ? -6.504 -31.891 8.055 1 95.75 183 ARG A N 1
ATOM 1439 C CA . ARG A 1 183 ? -6.633 -31.203 9.336 1 95.75 183 ARG A CA 1
ATOM 1440 C C . ARG A 1 183 ? -7.859 -30.297 9.352 1 95.75 183 ARG A C 1
ATOM 1442 O O . ARG A 1 183 ? -8.102 -29.594 10.328 1 95.75 183 ARG A O 1
ATOM 1449 N N . GLY A 1 184 ? -8.523 -30.25 8.234 1 93.94 184 GLY A N 1
ATOM 1450 C CA . GLY A 1 184 ? -9.734 -29.453 8.148 1 93.94 184 GLY A CA 1
ATOM 1451 C C . GLY A 1 184 ? -9.469 -27.969 7.957 1 93.94 184 GLY A C 1
ATOM 1452 O O . GLY A 1 184 ? -10.3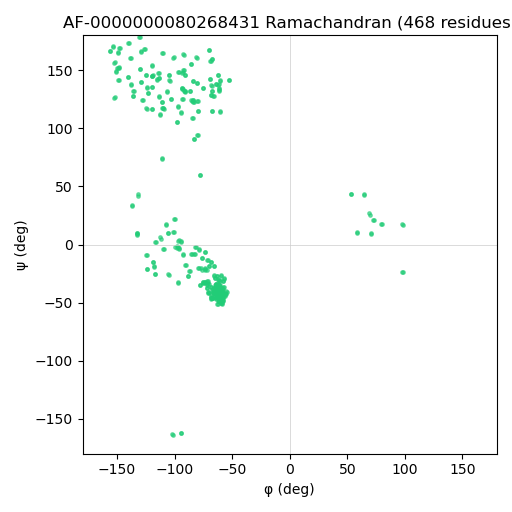12 -27.141 8.273 1 93.94 184 GLY A O 1
ATOM 1453 N N . ILE A 1 185 ? -8.289 -27.625 7.547 1 92.56 185 ILE A N 1
ATOM 1454 C CA . ILE A 1 185 ? -7.941 -26.25 7.238 1 92.56 185 ILE A CA 1
ATOM 1455 C C . ILE A 1 185 ? -8.344 -25.922 5.801 1 92.56 185 ILE A C 1
ATOM 1457 O O . ILE A 1 185 ? -7.727 -26.406 4.852 1 92.56 185 ILE A O 1
ATOM 1461 N N . THR A 1 186 ? -9.422 -25.062 5.633 1 89.31 186 THR A N 1
ATOM 1462 C CA . THR A 1 186 ? -9.961 -24.891 4.285 1 89.31 186 THR A CA 1
ATOM 1463 C C . THR A 1 186 ? -10.148 -23.406 3.967 1 89.31 186 THR A C 1
ATOM 1465 O O . THR A 1 186 ? -10.648 -23.062 2.896 1 89.31 186 THR A O 1
ATOM 1468 N N . ASN A 1 187 ? -9.68 -22.469 4.785 1 86.56 187 ASN A N 1
ATOM 1469 C CA . ASN A 1 187 ? -9.977 -21.062 4.586 1 86.56 187 ASN A CA 1
ATOM 1470 C C . ASN A 1 187 ? -8.742 -20.188 4.793 1 86.56 187 ASN A C 1
ATOM 1472 O O . ASN A 1 187 ? -8.836 -19.109 5.371 1 86.56 187 ASN A O 1
ATOM 1476 N N . SER A 1 188 ? -7.656 -20.734 4.434 1 87.31 188 SER A N 1
ATOM 1477 C CA . SER A 1 188 ? -6.453 -19.922 4.508 1 87.31 188 SER A CA 1
ATOM 1478 C C . SER A 1 188 ? -6.473 -18.812 3.457 1 87.31 188 SER A C 1
ATOM 1480 O O . SER A 1 188 ? -6.914 -19.031 2.328 1 87.31 188 SER A O 1
ATOM 1482 N N . VAL A 1 189 ? -5.996 -17.656 3.781 1 80.31 189 VAL A N 1
ATOM 1483 C CA . VAL A 1 189 ? -6.109 -16.453 2.953 1 80.31 189 VAL A CA 1
ATOM 1484 C C . VAL A 1 189 ? -5.137 -16.547 1.779 1 80.31 189 VAL A C 1
ATOM 1486 O O . VAL A 1 189 ? -5.391 -15.992 0.71 1 80.31 189 VAL A O 1
ATOM 1489 N N . ALA A 1 190 ? -3.998 -17.219 2.033 1 88.31 190 ALA A N 1
ATOM 1490 C CA . ALA A 1 190 ? -2.955 -17.344 1.017 1 88.31 190 ALA A CA 1
ATOM 1491 C C . ALA A 1 190 ? -2.086 -18.562 1.262 1 88.31 190 ALA A C 1
ATOM 1493 O O . ALA A 1 190 ? -2.184 -19.203 2.312 1 88.31 190 ALA A O 1
ATOM 1494 N N . SER A 1 191 ? -1.316 -18.891 0.252 1 93.94 191 SER A N 1
ATOM 1495 C CA . SER A 1 191 ? -0.416 -20.031 0.391 1 93.94 191 SER A CA 1
ATOM 1496 C C . SER A 1 191 ? 0.57 -19.812 1.535 1 93.94 191 SER A C 1
ATOM 1498 O O . SER A 1 191 ? 0.863 -20.75 2.287 1 93.94 191 SER A O 1
ATOM 1500 N N . VAL A 1 192 ? 1.043 -18.625 1.695 1 94.5 192 VAL A N 1
ATOM 1501 C CA . VAL A 1 192 ? 1.995 -18.312 2.756 1 94.5 192 VAL A CA 1
ATOM 1502 C C . VAL A 1 192 ? 1.35 -18.562 4.117 1 94.5 192 VAL A C 1
ATOM 1504 O O . VAL A 1 192 ? 1.982 -19.125 5.02 1 94.5 192 VAL A O 1
ATOM 1507 N N . THR A 1 193 ? 0.098 -18.125 4.312 1 94.44 193 THR A N 1
ATOM 1508 C CA . THR A 1 193 ? -0.566 -18.312 5.598 1 94.44 193 THR A CA 1
ATOM 1509 C C . THR A 1 193 ? -0.756 -19.797 5.898 1 94.44 193 THR A C 1
ATOM 1511 O O . THR A 1 193 ? -0.561 -20.234 7.035 1 94.44 193 THR A O 1
ATOM 1514 N N . LEU A 1 194 ? -1.072 -20.547 4.871 1 94.75 194 LEU A N 1
ATOM 1515 C CA . LEU A 1 194 ? -1.242 -21.984 5.031 1 94.75 194 LEU A CA 1
ATOM 1516 C C . LEU A 1 194 ? 0.068 -22.656 5.449 1 94.75 194 LEU A C 1
ATOM 1518 O O . LEU A 1 194 ? 0.085 -23.484 6.359 1 94.75 194 LEU A O 1
ATOM 1522 N N . MET A 1 195 ? 1.106 -22.297 4.809 1 96.19 195 MET A N 1
ATOM 1523 C CA . MET A 1 195 ? 2.422 -22.859 5.109 1 96.19 195 MET A CA 1
ATOM 1524 C C . MET A 1 195 ? 2.807 -22.578 6.559 1 96.19 195 MET A C 1
ATOM 1526 O O . MET A 1 195 ? 3.213 -23.5 7.281 1 96.19 195 MET A O 1
ATOM 1530 N N . ILE A 1 196 ? 2.691 -21.344 6.957 1 95.75 196 ILE A N 1
ATOM 1531 C CA . ILE A 1 196 ? 3.084 -20.953 8.305 1 95.75 196 ILE A CA 1
ATOM 1532 C C . ILE A 1 196 ? 2.168 -21.625 9.328 1 95.75 196 ILE A C 1
ATOM 1534 O O . ILE A 1 196 ? 2.629 -22.109 10.359 1 95.75 196 ILE A O 1
ATOM 1538 N N . GLU A 1 197 ? 0.858 -21.672 9.016 1 93.25 197 GLU A N 1
ATOM 1539 C CA . GLU A 1 197 ? -0.105 -22.328 9.891 1 93.25 197 GLU A CA 1
ATOM 1540 C C . GLU A 1 197 ? 0.262 -23.797 10.117 1 93.25 197 GLU A C 1
ATOM 1542 O O . GLU A 1 197 ? 0.004 -24.344 11.188 1 93.25 197 GLU A O 1
ATOM 1547 N N . LEU A 1 198 ? 0.859 -24.375 9.148 1 95.19 198 LEU A N 1
ATOM 1548 C CA . LEU A 1 198 ? 1.213 -25.797 9.227 1 95.19 198 LEU A CA 1
ATOM 1549 C C . LEU A 1 198 ? 2.643 -25.969 9.727 1 95.19 198 LEU A C 1
ATOM 1551 O O . LEU A 1 198 ? 3.188 -27.078 9.688 1 95.19 198 LEU A O 1
ATOM 1555 N N . GLY A 1 199 ? 3.301 -24.906 10.047 1 94.75 199 GLY A N 1
ATOM 1556 C CA . GLY A 1 199 ? 4.559 -24.984 10.773 1 94.75 199 GLY A CA 1
ATOM 1557 C C . GLY A 1 199 ? 5.773 -24.875 9.867 1 94.75 199 GLY A C 1
ATOM 1558 O O . GLY A 1 199 ? 6.883 -25.234 10.273 1 94.75 199 GLY A O 1
ATOM 1559 N N . HIS A 1 200 ? 5.594 -24.422 8.695 1 96.12 200 HIS A N 1
ATOM 1560 C CA . HIS A 1 200 ? 6.715 -24.328 7.766 1 96.12 200 HIS A CA 1
ATOM 1561 C C . HIS A 1 200 ? 7.312 -22.922 7.773 1 96.12 200 HIS A C 1
ATOM 1563 O O . HIS A 1 200 ? 6.609 -21.938 8.031 1 96.12 200 HIS A O 1
ATOM 1569 N N . LYS A 1 201 ? 8.602 -22.891 7.531 1 97.38 201 LYS A N 1
ATOM 1570 C CA . LYS A 1 201 ? 9.32 -21.641 7.359 1 97.38 201 LYS A CA 1
ATOM 1571 C C . LYS A 1 201 ? 9.211 -21.125 5.922 1 97.38 201 LYS A C 1
ATOM 1573 O O . LYS A 1 201 ? 9.25 -21.922 4.977 1 97.38 201 LYS A O 1
ATOM 1578 N N . VAL A 1 202 ? 9.055 -19.828 5.77 1 98.44 202 VAL A N 1
ATOM 1579 C CA . VAL A 1 202 ? 8.977 -19.25 4.434 1 98.44 202 VAL A CA 1
ATOM 1580 C C . VAL A 1 202 ? 10.109 -18.25 4.246 1 98.44 202 VAL A C 1
ATOM 1582 O O . VAL A 1 202 ? 10.617 -17.672 5.219 1 98.44 202 VAL A O 1
ATOM 1585 N N . TYR A 1 203 ? 10.516 -18.031 3.023 1 98.81 203 TYR A N 1
ATOM 1586 C CA . TYR A 1 203 ? 11.633 -17.156 2.695 1 98.81 203 TYR A CA 1
ATOM 1587 C C . TYR A 1 203 ? 11.18 -16.016 1.799 1 98.81 203 TYR A C 1
ATOM 1589 O O . TYR A 1 203 ? 10.312 -16.188 0.938 1 98.81 203 TYR A O 1
ATOM 1597 N N . PHE A 1 204 ? 11.781 -14.828 1.986 1 98.69 204 PHE A N 1
ATOM 1598 C CA . PHE A 1 204 ? 11.289 -13.617 1.35 1 98.69 204 PHE A CA 1
ATOM 1599 C C . PHE A 1 204 ? 12.008 -13.367 0.031 1 98.69 204 PHE A C 1
ATOM 1601 O O . PHE A 1 204 ? 13.227 -13.547 -0.064 1 98.69 204 PHE A O 1
ATOM 1608 N N . SER A 1 205 ? 11.289 -13.055 -0.931 1 98.75 205 SER A N 1
ATOM 1609 C CA . SER A 1 205 ? 11.805 -12.406 -2.133 1 98.75 205 SER A CA 1
ATOM 1610 C C . SER A 1 205 ? 11.32 -10.961 -2.23 1 98.75 205 SER A C 1
ATOM 1612 O O . SER A 1 205 ? 10.359 -10.578 -1.565 1 98.75 205 SER A O 1
ATOM 1614 N N . LYS A 1 206 ? 11.93 -10.164 -3.082 1 97.56 206 LYS A N 1
ATOM 1615 C CA . LYS A 1 206 ? 11.672 -8.727 -3.123 1 97.56 206 LYS A CA 1
ATOM 1616 C C . LYS A 1 206 ? 10.469 -8.406 -4.004 1 97.56 206 LYS A C 1
ATOM 1618 O O . LYS A 1 206 ? 10.414 -8.812 -5.168 1 97.56 206 LYS A O 1
ATOM 1623 N N . GLY A 1 207 ? 9.477 -7.711 -3.426 1 96.25 207 GLY A N 1
ATOM 1624 C CA . GLY A 1 207 ? 8.352 -7.199 -4.184 1 96.25 207 GLY A CA 1
ATOM 1625 C C . GLY A 1 207 ? 8.539 -5.762 -4.637 1 96.25 207 GLY A C 1
ATOM 1626 O O . GLY A 1 207 ? 9.664 -5.305 -4.816 1 96.25 207 GLY A O 1
ATOM 1627 N N . SER A 1 208 ? 7.418 -5.184 -4.98 1 91.06 208 SER A N 1
ATOM 1628 C CA . SER A 1 208 ? 7.41 -3.801 -5.449 1 91.06 208 SER A CA 1
ATOM 1629 C C . SER A 1 208 ? 6.094 -3.111 -5.117 1 91.06 208 SER A C 1
ATOM 1631 O O . SER A 1 208 ? 5.027 -3.725 -5.195 1 91.06 208 SER A O 1
ATOM 1633 N N . GLU A 1 209 ? 6.164 -1.793 -4.887 1 84.62 209 GLU A N 1
ATOM 1634 C CA . GLU A 1 209 ? 4.953 -1.018 -4.633 1 84.62 209 GLU A CA 1
ATOM 1635 C C . GLU A 1 209 ? 4.102 -0.897 -5.895 1 84.62 209 GLU A C 1
ATOM 1637 O O . GLU A 1 209 ? 2.902 -0.625 -5.816 1 84.62 209 GLU A O 1
ATOM 1642 N N . LYS A 1 210 ? 4.656 -1.127 -7.027 1 84.62 210 LYS A N 1
ATOM 1643 C CA . LYS A 1 210 ? 3.92 -1.069 -8.289 1 84.62 210 LYS A CA 1
ATOM 1644 C C . LYS A 1 210 ? 3.105 -2.342 -8.508 1 84.62 210 LYS A C 1
ATOM 1646 O O . LYS A 1 210 ? 2.211 -2.375 -9.352 1 84.62 210 LYS A O 1
ATOM 1651 N N . ASN A 1 211 ? 3.514 -3.387 -7.797 1 91.81 211 ASN A N 1
ATOM 1652 C CA . ASN A 1 211 ? 2.848 -4.68 -7.926 1 91.81 211 ASN A CA 1
ATOM 1653 C C . ASN A 1 211 ? 1.531 -4.707 -7.152 1 91.81 211 ASN A C 1
ATOM 1655 O O . ASN A 1 211 ? 1.313 -5.59 -6.32 1 91.81 211 ASN A O 1
ATOM 1659 N N . VAL A 1 212 ? 0.641 -3.814 -7.516 1 86.62 212 VAL A N 1
ATOM 1660 C CA . VAL A 1 212 ? -0.604 -3.576 -6.793 1 86.62 212 VAL A CA 1
ATOM 1661 C C . VAL A 1 212 ? -1.637 -4.633 -7.18 1 86.62 212 VAL A C 1
ATOM 1663 O O . VAL A 1 212 ? -1.742 -5.008 -8.352 1 86.62 212 VAL A O 1
ATOM 1666 N N . LYS A 1 213 ? -2.33 -5.086 -6.238 1 90.12 213 LYS A N 1
ATOM 1667 C CA . LYS A 1 213 ? -3.479 -5.957 -6.469 1 90.12 213 LYS A CA 1
ATOM 1668 C C . LYS A 1 213 ? -4.73 -5.141 -6.777 1 90.12 213 LYS A C 1
ATOM 1670 O O . LYS A 1 213 ? -5.141 -4.297 -5.98 1 90.12 213 LYS A O 1
AT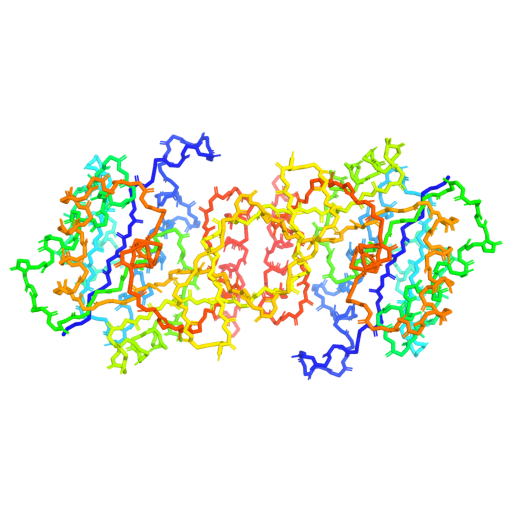OM 1675 N N . LEU A 1 214 ? -5.41 -5.332 -7.859 1 87.69 214 LEU A N 1
ATOM 1676 C CA . LEU A 1 214 ? -6.566 -4.543 -8.281 1 87.69 214 LEU A CA 1
ATOM 1677 C C . LEU A 1 214 ? -7.84 -5.043 -7.605 1 87.69 214 LEU A C 1
ATOM 1679 O O . LEU A 1 214 ? -8.57 -5.852 -8.18 1 87.69 214 LEU A O 1
ATOM 1683 N N . THR A 1 215 ? -8.141 -4.477 -6.477 1 81.94 215 THR A N 1
ATOM 1684 C CA . THR A 1 215 ? -9.297 -4.973 -5.738 1 81.94 215 THR A CA 1
ATOM 1685 C C . THR A 1 215 ? -10.344 -3.881 -5.582 1 81.94 215 THR A C 1
ATOM 1687 O O . THR A 1 215 ? -11.5 -4.168 -5.254 1 81.94 215 THR A O 1
ATOM 1690 N N . THR A 1 216 ? -9.875 -2.672 -5.848 1 77.19 216 THR A N 1
ATOM 1691 C CA . THR A 1 216 ? -10.797 -1.55 -5.762 1 77.19 216 THR A CA 1
ATOM 1692 C C . THR A 1 216 ? -10.805 -0.75 -7.059 1 77.19 216 THR A C 1
ATOM 1694 O O . THR A 1 216 ? -9.938 -0.949 -7.918 1 77.19 216 THR A O 1
ATOM 1697 N N . VAL A 1 217 ? -11.766 0.076 -7.074 1 74.31 217 VAL A N 1
ATOM 1698 C CA . VAL A 1 217 ? -11.836 0.967 -8.227 1 74.31 217 VAL A CA 1
ATOM 1699 C C . VAL A 1 217 ? -10.609 1.876 -8.25 1 74.31 217 VAL A C 1
ATOM 1701 O O . VAL A 1 217 ? -10.07 2.168 -9.32 1 74.31 217 VAL A O 1
ATOM 1704 N N . GLU A 1 218 ? -10.148 2.238 -7.105 1 74.69 218 GLU A N 1
ATOM 1705 C CA . GLU A 1 218 ? -8.953 3.078 -7.004 1 74.69 218 GLU A CA 1
ATOM 1706 C C . GLU A 1 218 ? -7.73 2.361 -7.559 1 74.69 218 GLU A C 1
ATOM 1708 O O . GLU A 1 218 ? -6.887 2.98 -8.219 1 74.69 218 GLU A O 1
ATOM 1713 N N . ASP A 1 219 ? -7.684 1.137 -7.336 1 81.56 219 ASP A N 1
ATOM 1714 C CA . ASP A 1 219 ? -6.582 0.335 -7.855 1 81.56 219 ASP A CA 1
ATOM 1715 C C . ASP A 1 219 ? -6.59 0.315 -9.383 1 81.56 219 ASP A C 1
ATOM 1717 O O . ASP A 1 219 ? -5.539 0.401 -10.016 1 81.56 219 ASP A O 1
ATOM 1721 N N . ILE A 1 220 ? -7.809 0.245 -9.867 1 81.62 220 ILE A N 1
ATOM 1722 C CA . ILE A 1 220 ? -7.961 0.205 -11.312 1 81.62 220 ILE A CA 1
ATOM 1723 C C . ILE A 1 220 ? -7.512 1.534 -11.914 1 81.62 220 ILE A C 1
ATOM 1725 O O . ILE A 1 220 ? -6.848 1.559 -12.953 1 81.62 220 ILE A O 1
ATOM 1729 N N . ASP A 1 221 ? -7.855 2.541 -11.305 1 76.94 221 ASP A N 1
ATOM 1730 C CA . ASP A 1 221 ? -7.441 3.861 -11.766 1 76.94 221 ASP A CA 1
ATOM 1731 C C . ASP A 1 221 ? -5.918 3.986 -11.773 1 76.94 221 ASP A C 1
ATOM 1733 O O . ASP A 1 221 ? -5.344 4.535 -12.719 1 76.94 221 ASP A O 1
ATOM 1737 N N . ILE A 1 222 ? -5.363 3.504 -10.766 1 79.75 222 ILE A N 1
ATOM 1738 C CA . ILE A 1 222 ? -3.908 3.518 -10.672 1 79.75 222 ILE A CA 1
ATOM 1739 C C . ILE A 1 222 ? -3.311 2.691 -11.805 1 79.75 222 ILE A C 1
ATOM 1741 O O . ILE A 1 222 ? -2.379 3.137 -12.484 1 79.75 222 ILE A O 1
ATOM 1745 N N . PHE A 1 223 ? -3.875 1.61 -12.055 1 83.06 223 PHE A N 1
ATOM 1746 C CA . PHE A 1 223 ? -3.41 0.711 -13.109 1 83.06 223 PHE A CA 1
ATOM 1747 C C . PHE A 1 223 ? -3.486 1.387 -14.469 1 83.06 223 PHE A C 1
ATOM 1749 O O . PHE A 1 223 ? -2.51 1.392 -15.227 1 83.06 223 PHE A O 1
ATOM 1756 N N . LYS A 1 224 ? -4.633 1.975 -14.727 1 80.62 224 LYS A N 1
ATOM 1757 C CA . LYS A 1 224 ? -4.828 2.688 -15.984 1 80.62 224 LYS A CA 1
ATOM 1758 C C . LYS A 1 224 ? -3.795 3.797 -16.156 1 80.62 224 LYS A C 1
ATOM 1760 O O . LYS A 1 224 ? -3.229 3.965 -17.234 1 80.62 224 LYS A O 1
ATOM 1765 N N . ALA A 1 225 ? -3.592 4.434 -15.141 1 74.38 225 ALA A N 1
ATOM 1766 C CA . ALA A 1 225 ? -2.652 5.555 -15.164 1 74.38 225 ALA A CA 1
ATOM 1767 C C . ALA A 1 225 ? -1.23 5.07 -15.438 1 74.38 225 ALA A C 1
ATOM 1769 O O . ALA A 1 225 ? -0.497 5.688 -16.219 1 74.38 225 ALA A O 1
ATOM 1770 N N . LEU A 1 226 ? -0.846 4.012 -14.82 1 79.06 226 LEU A N 1
ATOM 1771 C CA . LEU A 1 226 ? 0.495 3.465 -14.992 1 79.06 226 LEU A CA 1
ATOM 1772 C C . LEU A 1 226 ? 0.702 2.971 -16.422 1 79.06 226 LEU A C 1
ATOM 1774 O O . LEU A 1 226 ? 1.787 3.127 -16.984 1 79.06 226 LEU A O 1
ATOM 1778 N N . LEU A 1 227 ? -0.283 2.424 -16.969 1 79.94 227 LEU A N 1
ATOM 1779 C CA . LEU A 1 227 ? -0.218 1.945 -18.344 1 79.94 227 LEU A CA 1
ATOM 1780 C C . LEU A 1 227 ? 0.02 3.102 -19.312 1 79.94 227 LEU A C 1
ATOM 1782 O O . LEU A 1 227 ? 0.807 2.977 -20.25 1 79.94 227 LEU A O 1
ATOM 1786 N N . ALA A 1 228 ? -0.709 4.098 -19.047 1 72 228 ALA A N 1
ATOM 1787 C CA . ALA A 1 228 ? -0.589 5.27 -19.906 1 72 228 ALA A CA 1
ATOM 1788 C C . ALA A 1 228 ? 0.821 5.848 -19.859 1 72 228 ALA A C 1
ATOM 1790 O O . ALA A 1 228 ? 1.348 6.312 -20.875 1 72 228 ALA A O 1
ATOM 1791 N N . ALA A 1 229 ? 1.431 5.77 -18.734 1 67.31 229 ALA A N 1
ATOM 1792 C CA . ALA A 1 229 ? 2.775 6.309 -18.531 1 67.31 229 ALA A CA 1
ATOM 1793 C C . ALA A 1 229 ? 3.816 5.461 -19.266 1 67.31 229 ALA A C 1
ATOM 1795 O O . ALA A 1 229 ? 4.816 5.984 -19.75 1 67.31 229 ALA A O 1
ATOM 1796 N N . GLN A 1 230 ? 3.668 4.191 -19.203 1 65.12 230 GLN A N 1
ATOM 1797 C CA . GLN A 1 230 ? 4.586 3.295 -19.891 1 65.12 230 GLN A CA 1
ATOM 1798 C C . GLN A 1 230 ? 4.516 3.496 -21.406 1 65.12 230 GLN A C 1
ATOM 1800 O O . GLN A 1 230 ? 5.531 3.406 -22.094 1 65.12 230 GLN A O 1
ATOM 1805 N N . ARG A 1 231 ? 3.369 3.682 -21.875 1 57.88 231 ARG A N 1
ATOM 1806 C CA . ARG A 1 231 ? 3.201 3.91 -23.297 1 57.88 231 ARG A CA 1
ATOM 1807 C C . ARG A 1 231 ? 3.883 5.203 -23.734 1 57.88 231 ARG A C 1
ATOM 1809 O O . ARG A 1 231 ? 4.406 5.293 -24.844 1 57.88 231 ARG A O 1
ATOM 1816 N N . SER A 1 232 ? 3.771 6.168 -22.844 1 48.16 232 SER A N 1
ATOM 1817 C CA . SER A 1 232 ? 4.422 7.426 -23.188 1 48.16 232 SER A CA 1
ATOM 1818 C C . SER A 1 232 ? 5.934 7.262 -23.281 1 48.16 232 SER A C 1
ATOM 1820 O O . SER A 1 232 ? 6.594 7.969 -24.047 1 48.16 232 SER A O 1
ATOM 1822 N N . TYR A 1 233 ? 6.488 6.469 -22.484 1 44.78 233 TYR A N 1
ATOM 1823 C CA . TYR A 1 233 ? 7.926 6.234 -22.594 1 44.78 233 TYR A CA 1
ATOM 1824 C C . TYR A 1 233 ? 8.266 5.562 -23.922 1 44.78 233 TYR A C 1
ATOM 1826 O O . TYR A 1 233 ? 9.328 5.805 -24.5 1 44.78 233 TYR A O 1
ATOM 1834 N N . TRP A 1 234 ? 7.426 4.727 -24.406 1 36.03 234 TRP A N 1
ATOM 1835 C CA . TRP A 1 234 ? 7.727 4.102 -25.688 1 36.03 234 TRP A CA 1
ATOM 1836 C C . TRP A 1 234 ? 7.609 5.113 -26.828 1 36.03 234 TRP A C 1
ATOM 1838 O O . TRP A 1 234 ? 8.125 4.887 -27.922 1 36.03 234 TRP A O 1
ATOM 1848 N N . LEU A 1 235 ? 6.762 6.035 -26.688 1 33.12 235 LEU A N 1
ATOM 1849 C CA . LEU A 1 235 ? 6.727 6.977 -27.797 1 33.12 235 LEU A CA 1
ATOM 1850 C C . LEU A 1 235 ? 7.906 7.941 -27.734 1 33.12 235 LEU A C 1
ATOM 1852 O O . LEU A 1 235 ? 8.094 8.766 -28.641 1 33.12 235 LEU A O 1
ATOM 1856 N N . LYS A 1 236 ? 8.625 8.047 -26.766 1 31.77 236 LYS A N 1
ATOM 1857 C CA . LYS A 1 236 ? 9.797 8.891 -27 1 31.77 236 LYS A CA 1
ATOM 1858 C C . LYS A 1 236 ? 10.914 8.109 -27.688 1 31.77 236 LYS A C 1
ATOM 1860 O O . LYS A 1 236 ? 11.117 6.926 -27.406 1 31.77 236 LYS A O 1
ATOM 1865 N N . MET B 1 1 ? -10.797 27.125 14.562 1 96.94 1 MET B N 1
ATOM 1866 C CA . MET B 1 1 ? -10.086 27.203 13.289 1 96.94 1 MET B CA 1
ATOM 1867 C C . MET B 1 1 ? -9.398 25.875 12.961 1 96.94 1 MET B C 1
ATOM 1869 O O . MET B 1 1 ? -9.008 25.141 13.867 1 96.94 1 MET B O 1
ATOM 1873 N N . ASN B 1 2 ? -9.43 25.516 11.781 1 98.75 2 ASN B N 1
ATOM 1874 C CA . ASN B 1 2 ? -8.695 24.344 11.297 1 98.75 2 ASN B CA 1
ATOM 1875 C C . ASN B 1 2 ? -7.527 24.75 10.406 1 98.75 2 ASN B C 1
ATOM 1877 O O . ASN B 1 2 ? -7.727 25.328 9.336 1 98.75 2 ASN B O 1
ATOM 1881 N N . VAL B 1 3 ? -6.359 24.422 10.852 1 98.88 3 VAL B N 1
ATOM 1882 C CA . VAL B 1 3 ? -5.156 24.781 10.109 1 98.88 3 VAL B CA 1
ATOM 1883 C C . VAL B 1 3 ? -4.504 23.531 9.539 1 98.88 3 VAL B C 1
ATOM 1885 O O . VAL B 1 3 ? -4.227 22.578 10.273 1 98.88 3 VAL B O 1
ATOM 1888 N N . ALA B 1 4 ? -4.324 23.469 8.258 1 98.88 4 ALA B N 1
ATOM 1889 C CA . ALA B 1 4 ? -3.533 22.406 7.652 1 98.88 4 ALA B CA 1
ATOM 1890 C C . ALA B 1 4 ? -2.045 22.734 7.691 1 98.88 4 ALA B C 1
ATOM 1892 O O . ALA B 1 4 ? -1.627 23.797 7.223 1 98.88 4 ALA B O 1
ATOM 1893 N N . MET B 1 5 ? -1.271 21.891 8.281 1 98.75 5 MET B N 1
ATOM 1894 C CA . MET B 1 5 ? 0.175 22.078 8.328 1 98.75 5 MET B CA 1
ATOM 1895 C C . MET B 1 5 ? 0.887 21 7.508 1 98.75 5 MET B C 1
ATOM 1897 O O . MET B 1 5 ? 0.9 19.828 7.887 1 98.75 5 MET B O 1
ATOM 1901 N N . LEU B 1 6 ? 1.466 21.406 6.43 1 98.31 6 LEU B N 1
ATOM 1902 C CA . LEU B 1 6 ? 2.184 20.5 5.543 1 98.31 6 LEU B CA 1
ATOM 1903 C C . LEU B 1 6 ? 3.656 20.406 5.926 1 98.31 6 LEU B C 1
ATOM 1905 O O . LEU B 1 6 ? 4.305 21.438 6.145 1 98.31 6 LEU B O 1
ATOM 1909 N N . ILE B 1 7 ? 4.105 19.203 6.008 1 96.31 7 ILE B N 1
ATOM 1910 C CA . ILE B 1 7 ? 5.516 18.984 6.309 1 96.31 7 ILE B CA 1
ATOM 1911 C C . ILE B 1 7 ? 6.289 18.75 5.012 1 96.31 7 ILE B C 1
ATOM 1913 O O . ILE B 1 7 ? 6.047 17.75 4.312 1 96.31 7 ILE B O 1
ATOM 1917 N N . ALA B 1 8 ? 7.211 19.578 4.73 1 91.69 8 ALA B N 1
ATOM 1918 C CA . ALA B 1 8 ? 8 19.531 3.502 1 91.69 8 ALA B CA 1
ATOM 1919 C C . ALA B 1 8 ? 9.492 19.656 3.805 1 91.69 8 ALA B C 1
ATOM 1921 O O . ALA B 1 8 ? 10.203 20.422 3.152 1 91.69 8 ALA B O 1
ATOM 1922 N N . GLY B 1 9 ? 9.898 18.969 4.785 1 76.38 9 GLY B N 1
ATOM 1923 C CA . GLY B 1 9 ? 11.273 19.141 5.23 1 76.38 9 GLY B CA 1
ATOM 1924 C C . GLY B 1 9 ? 12.203 18.062 4.719 1 76.38 9 GLY B C 1
ATOM 1925 O O . GLY B 1 9 ? 13.398 18.078 5.008 1 76.38 9 GLY B O 1
ATOM 1926 N N . GLY B 1 10 ? 11.648 17.125 4.012 1 70.62 10 GLY B N 1
ATOM 1927 C CA . GLY B 1 10 ? 12.492 16.016 3.58 1 70.62 10 GLY B CA 1
ATOM 1928 C C . GLY B 1 10 ? 13.414 16.391 2.432 1 70.62 10 GLY B C 1
ATOM 1929 O O . GLY B 1 10 ? 13.039 17.156 1.551 1 70.62 10 GLY B O 1
ATOM 1930 N N . THR B 1 11 ? 14.703 15.961 2.59 1 60.69 11 THR B N 1
ATOM 1931 C CA . THR B 1 11 ? 15.719 16.312 1.609 1 60.69 11 THR B CA 1
ATOM 1932 C C . THR B 1 11 ? 15.664 15.375 0.406 1 60.69 11 THR B C 1
ATOM 1934 O O . THR B 1 11 ? 16.281 15.648 -0.629 1 60.69 11 THR B O 1
ATOM 1937 N N . GLY B 1 12 ? 14.75 14.367 0.447 1 59.31 12 GLY B N 1
ATOM 1938 C CA . GLY B 1 12 ? 14.586 13.461 -0.679 1 59.31 12 GLY B CA 1
ATOM 1939 C C . GLY B 1 12 ? 15.766 12.539 -0.883 1 59.31 12 GLY B C 1
ATOM 1940 O O . GLY B 1 12 ? 16.094 12.188 -2.018 1 59.31 12 GLY B O 1
ATOM 1941 N N . GLN B 1 13 ? 16.5 12.219 0.108 1 54.78 13 GLN B N 1
ATOM 1942 C CA . GLN B 1 13 ? 17.734 11.445 -0.035 1 54.78 13 GLN B CA 1
ATOM 1943 C C . GLN B 1 13 ? 17.469 10.109 -0.722 1 54.78 13 GLN B C 1
ATOM 1945 O O . GLN B 1 13 ? 18.266 9.664 -1.548 1 54.78 13 GLN B O 1
ATOM 1950 N N . ARG B 1 14 ? 16.406 9.539 -0.613 1 50.41 14 ARG B N 1
ATOM 1951 C CA . ARG B 1 14 ? 16.125 8.211 -1.147 1 50.41 14 ARG B CA 1
ATOM 1952 C C . ARG B 1 14 ? 15.898 8.266 -2.656 1 50.41 14 ARG B C 1
ATOM 1954 O O . ARG B 1 14 ? 16.031 7.254 -3.344 1 50.41 14 ARG B O 1
ATOM 1961 N N . MET B 1 15 ? 15.57 9.422 -3.201 1 57.66 15 MET B N 1
ATOM 1962 C CA . MET B 1 15 ? 15.281 9.523 -4.629 1 57.66 15 MET B CA 1
ATOM 1963 C C . MET B 1 15 ? 16.5 9.992 -5.402 1 57.66 15 MET B C 1
ATOM 1965 O O . MET B 1 15 ? 16.469 10.094 -6.629 1 57.66 15 MET B O 1
ATOM 1969 N N . GLY B 1 16 ? 17.547 10.141 -4.688 1 54.31 16 GLY B N 1
ATOM 1970 C CA . GLY B 1 16 ? 18.797 10.508 -5.328 1 54.31 16 GLY B CA 1
ATOM 1971 C C . GLY B 1 16 ? 18.703 11.82 -6.086 1 54.31 16 GLY B C 1
ATOM 1972 O O . GLY B 1 16 ? 19.5 12.062 -7.004 1 54.31 16 GLY B O 1
ATOM 1973 N N . GLN B 1 17 ? 17.672 12.516 -5.918 1 57.44 17 GLN B N 1
ATOM 1974 C CA . GLN B 1 17 ? 17.531 13.742 -6.695 1 57.44 17 GLN B CA 1
ATOM 1975 C C . GLN B 1 17 ? 18.094 14.945 -5.941 1 57.44 17 GLN B C 1
ATOM 1977 O O . GLN B 1 17 ? 18.172 14.93 -4.711 1 57.44 17 GLN B O 1
ATOM 1982 N N . GLU B 1 18 ? 18.578 15.914 -6.656 1 63.09 18 GLU B N 1
ATOM 1983 C CA . GLU B 1 18 ? 19.125 17.156 -6.129 1 63.09 18 GLU B CA 1
ATOM 1984 C C . GLU B 1 18 ? 18.016 18.062 -5.57 1 63.09 18 GLU B C 1
ATOM 1986 O O . GLU B 1 18 ? 18.219 18.734 -4.562 1 63.09 18 GLU B O 1
ATOM 1991 N N . ILE B 1 19 ? 16.922 18.016 -6.176 1 70.94 19 ILE B N 1
ATOM 1992 C CA . ILE B 1 19 ? 15.773 18.812 -5.766 1 70.94 19 ILE B CA 1
ATOM 1993 C C . ILE B 1 19 ? 14.922 18.016 -4.781 1 70.94 19 ILE B C 1
ATOM 1995 O O . ILE B 1 19 ? 14.664 16.828 -4.988 1 70.94 19 ILE B O 1
ATOM 1999 N N . PRO B 1 20 ? 14.617 18.719 -3.746 1 79.56 20 PRO B N 1
ATOM 2000 C CA . PRO B 1 20 ? 13.711 18.031 -2.82 1 79.56 20 PRO B CA 1
ATOM 2001 C C . PRO B 1 20 ? 12.453 17.5 -3.508 1 79.56 20 PRO B C 1
ATOM 2003 O O . PRO B 1 20 ? 11.883 18.172 -4.371 1 79.56 20 PRO B O 1
ATOM 2006 N N . LYS B 1 21 ? 11.961 16.359 -3.176 1 80.25 21 LYS B N 1
ATOM 2007 C CA . LYS B 1 21 ? 10.891 15.625 -3.865 1 80.25 21 LYS B CA 1
ATOM 2008 C C . LYS B 1 21 ? 9.602 16.438 -3.881 1 80.25 21 LYS B C 1
ATOM 2010 O O . LYS B 1 21 ? 8.828 16.359 -4.844 1 80.25 21 LYS B O 1
ATOM 2015 N N . GLN B 1 22 ? 9.367 17.25 -2.865 1 87.94 22 GLN B N 1
ATOM 2016 C CA . GLN B 1 22 ? 8.133 18.016 -2.768 1 87.94 22 GLN B CA 1
ATOM 2017 C C . GLN B 1 22 ? 8.102 19.141 -3.799 1 87.94 22 GLN B C 1
ATOM 2019 O O . GLN B 1 22 ? 7.039 19.719 -4.074 1 87.94 22 GLN B O 1
ATOM 2024 N N . PHE B 1 23 ? 9.266 19.391 -4.383 1 85.38 23 PHE B N 1
ATOM 2025 C CA . PHE B 1 23 ? 9.336 20.484 -5.359 1 85.38 23 PHE B CA 1
ATOM 2026 C C . PHE B 1 23 ? 9.594 19.938 -6.758 1 85.38 23 PHE B C 1
ATOM 2028 O O . PHE B 1 23 ? 9.82 20.703 -7.699 1 85.38 23 PHE B O 1
ATOM 2035 N N . LEU B 1 24 ? 9.57 18.641 -6.844 1 84.19 24 LEU B N 1
ATOM 2036 C CA . LEU B 1 24 ? 9.656 18.016 -8.164 1 84.19 24 LEU B CA 1
ATOM 2037 C C . LEU B 1 24 ? 8.438 18.375 -9.008 1 84.19 24 LEU B C 1
ATOM 2039 O O . LEU B 1 24 ? 7.309 18.359 -8.508 1 84.19 24 LEU B O 1
ATOM 2043 N N . ASN B 1 25 ? 8.734 18.656 -10.242 1 85.25 25 ASN B N 1
ATOM 2044 C CA . ASN B 1 25 ? 7.648 19.031 -11.141 1 85.25 25 ASN B CA 1
ATOM 2045 C C . ASN B 1 25 ? 7.004 17.812 -11.781 1 85.25 25 ASN B C 1
ATOM 2047 O O . ASN B 1 25 ? 7.707 16.906 -12.234 1 85.25 25 ASN B O 1
ATOM 2051 N N . VAL B 1 26 ? 5.754 17.844 -11.711 1 82.5 26 VAL B N 1
ATOM 2052 C CA . VAL B 1 26 ? 4.93 16.906 -12.477 1 82.5 26 VAL B CA 1
ATOM 2053 C C . VAL B 1 26 ? 3.938 17.672 -13.336 1 82.5 26 VAL B C 1
ATOM 2055 O O . VAL B 1 26 ? 3.068 18.375 -12.82 1 82.5 26 VAL B O 1
ATOM 2058 N N . HIS B 1 27 ? 4.035 17.547 -14.625 1 81.75 27 HIS B N 1
ATOM 2059 C CA . HIS B 1 27 ? 3.227 18.297 -15.578 1 81.75 27 HIS B CA 1
ATOM 2060 C C . HIS B 1 27 ? 3.309 19.797 -15.305 1 81.75 27 HIS B C 1
ATOM 2062 O O . HIS B 1 27 ? 2.281 20.469 -15.172 1 81.75 27 HIS B O 1
ATOM 2068 N N . ASP B 1 28 ? 4.488 20.312 -15.039 1 82.19 28 ASP B N 1
ATOM 2069 C CA . ASP B 1 28 ? 4.84 21.734 -14.922 1 82.19 28 ASP B CA 1
ATOM 2070 C C . ASP B 1 28 ? 4.297 22.328 -13.625 1 82.19 28 ASP B C 1
ATOM 2072 O O . ASP B 1 28 ? 4.016 23.516 -13.555 1 82.19 28 ASP B O 1
ATOM 2076 N N . LYS B 1 29 ? 4.027 21.547 -12.719 1 91.31 29 LYS B N 1
ATOM 2077 C CA . LYS B 1 29 ? 3.559 21.953 -11.398 1 91.31 29 LYS B CA 1
ATOM 2078 C C . LYS B 1 29 ? 4.258 21.172 -10.297 1 91.31 29 LYS B C 1
ATOM 2080 O O . LYS B 1 29 ? 4.355 19.938 -10.367 1 91.31 29 LYS B O 1
ATOM 2085 N N . PRO B 1 30 ? 4.824 21.906 -9.336 1 91.25 30 PRO B N 1
ATOM 2086 C CA . PRO B 1 30 ? 5.496 21.188 -8.25 1 91.25 30 PRO B CA 1
ATOM 2087 C C . PRO B 1 30 ? 4.543 20.312 -7.445 1 91.25 30 PRO B C 1
ATOM 2089 O O . PRO B 1 30 ? 3.395 20.688 -7.203 1 91.25 30 PRO B O 1
ATOM 2092 N N . VAL B 1 31 ? 5 19.219 -6.973 1 91.69 31 VAL B N 1
ATOM 2093 C CA . VAL B 1 31 ? 4.203 18.234 -6.246 1 91.69 31 VAL B CA 1
ATOM 2094 C C . VAL B 1 31 ? 3.508 18.906 -5.062 1 91.69 31 VAL B C 1
ATOM 2096 O O . VAL B 1 31 ? 2.316 18.688 -4.832 1 91.69 31 VAL B O 1
ATOM 2099 N N . ILE B 1 32 ? 4.191 19.812 -4.352 1 95.44 32 ILE B N 1
ATOM 2100 C CA . ILE B 1 32 ? 3.66 20.422 -3.135 1 95.44 32 ILE B CA 1
ATOM 2101 C C . ILE B 1 32 ? 2.439 21.266 -3.475 1 95.44 32 ILE B C 1
ATOM 2103 O O . ILE B 1 32 ? 1.526 21.406 -2.658 1 95.44 32 ILE B O 1
ATOM 2107 N N . ILE B 1 33 ? 2.381 21.797 -4.676 1 96.69 33 ILE B N 1
ATOM 2108 C CA . ILE B 1 33 ? 1.273 22.672 -5.062 1 96.69 33 ILE B CA 1
ATOM 2109 C C . ILE B 1 33 ? 0.005 21.828 -5.242 1 96.69 33 ILE B C 1
ATOM 2111 O O . ILE B 1 33 ? -1.09 22.281 -4.887 1 96.69 33 ILE B O 1
ATOM 2115 N N . TYR B 1 34 ? 0.157 20.609 -5.785 1 95.62 34 TYR B N 1
ATOM 2116 C CA . TYR B 1 34 ? -0.996 19.719 -5.867 1 95.62 34 TYR B CA 1
ATOM 2117 C C . TYR B 1 34 ? -1.611 19.5 -4.488 1 95.62 34 TYR B C 1
ATOM 2119 O O . TYR B 1 34 ? -2.834 19.547 -4.336 1 95.62 34 TYR B O 1
ATOM 2127 N N . THR B 1 35 ? -0.741 19.312 -3.521 1 97.56 35 THR B N 1
ATOM 2128 C CA . THR B 1 35 ? -1.191 19.078 -2.152 1 97.56 35 THR B CA 1
ATOM 2129 C C . THR B 1 35 ? -1.847 20.344 -1.588 1 97.56 35 THR B C 1
ATOM 2131 O O . THR B 1 35 ? -2.936 20.281 -1.014 1 97.56 35 THR B O 1
ATOM 2134 N N . LEU B 1 36 ? -1.204 21.453 -1.796 1 98.31 36 LEU B N 1
ATOM 2135 C CA . LEU B 1 36 ? -1.705 22.734 -1.289 1 98.31 36 LEU B CA 1
ATOM 2136 C C . LEU B 1 36 ? -3.078 23.047 -1.871 1 98.31 36 LEU B C 1
ATOM 2138 O O . LEU B 1 36 ? -3.945 23.578 -1.176 1 98.31 36 LEU B O 1
ATOM 2142 N N . GLU B 1 37 ? -3.277 22.719 -3.086 1 97.94 37 GLU B N 1
ATOM 2143 C CA . GLU B 1 37 ? -4.527 23.031 -3.77 1 97.94 37 GLU B CA 1
ATOM 2144 C C . GLU B 1 37 ? -5.703 22.297 -3.131 1 97.94 37 GLU B C 1
ATOM 2146 O O . GLU B 1 37 ? -6.812 22.844 -3.061 1 97.94 37 GLU B O 1
ATOM 2151 N N . VAL B 1 38 ? -5.488 21.094 -2.699 1 97.62 38 VAL B N 1
ATOM 2152 C CA . VAL B 1 38 ? -6.551 20.312 -2.066 1 97.62 38 VAL B CA 1
ATOM 2153 C C . VAL B 1 38 ? -7.008 21.016 -0.788 1 97.62 38 VAL B C 1
ATOM 2155 O O . VAL B 1 38 ? -8.211 21.188 -0.562 1 97.62 38 VAL B O 1
ATOM 2158 N N . PHE B 1 39 ? -6.07 21.469 0.003 1 98.62 39 PHE B N 1
ATOM 2159 C CA . PHE B 1 39 ? -6.395 22.125 1.261 1 98.62 39 PHE B CA 1
ATOM 2160 C C . PHE B 1 39 ? -6.93 23.531 1.012 1 98.62 39 PHE B C 1
ATOM 2162 O O . PHE B 1 39 ? -7.801 24.016 1.743 1 98.62 39 PHE B O 1
ATOM 2169 N N . GLN B 1 40 ? -6.434 24.203 -0.043 1 98.5 40 GLN B N 1
ATOM 2170 C CA . GLN B 1 40 ? -6.93 25.516 -0.453 1 98.5 40 GLN B CA 1
ATOM 2171 C C . GLN B 1 40 ? -8.422 25.469 -0.769 1 98.5 40 GLN B C 1
ATOM 2173 O O . GLN B 1 40 ? -9.172 26.375 -0.403 1 98.5 40 GLN B O 1
ATOM 2178 N N . LYS B 1 41 ? -8.836 24.406 -1.369 1 98.06 41 LYS B N 1
ATOM 2179 C CA . LYS B 1 41 ? -10.203 24.297 -1.862 1 98.06 41 LYS B CA 1
ATOM 2180 C C . LYS B 1 41 ? -11.141 23.781 -0.777 1 98.06 41 LYS B C 1
ATOM 2182 O O . LYS B 1 41 ? -12.359 23.938 -0.868 1 98.06 41 LYS B O 1
ATOM 2187 N N . HIS B 1 42 ? -10.594 23.125 0.166 1 98.44 42 HIS B N 1
ATOM 2188 C CA . HIS B 1 42 ? -11.445 22.484 1.16 1 98.44 42 HIS B CA 1
ATOM 2189 C C . HIS B 1 42 ? -12.164 23.516 2.021 1 98.44 42 HIS B C 1
ATOM 2191 O O . HIS B 1 42 ? -11.531 24.375 2.621 1 98.44 42 HIS B O 1
ATOM 2197 N N . PRO B 1 43 ? -13.438 23.391 2.217 1 98.19 43 PRO B N 1
ATOM 2198 C CA . PRO B 1 43 ? -14.211 24.438 2.871 1 98.19 43 PRO B CA 1
ATOM 2199 C C . PRO B 1 43 ? -13.961 24.516 4.375 1 98.19 43 PRO B C 1
ATOM 2201 O O . PRO B 1 43 ? -14.156 25.562 4.988 1 98.19 43 PRO B O 1
ATOM 2204 N N . GLU B 1 44 ? -13.484 23.469 4.98 1 98.5 44 GLU B N 1
ATOM 2205 C CA . GLU B 1 44 ? -13.32 23.438 6.43 1 98.5 44 GLU B CA 1
ATOM 2206 C C . GLU B 1 44 ? -11.891 23.781 6.832 1 98.5 44 GLU B C 1
ATOM 2208 O O . GLU B 1 44 ? -11.555 23.797 8.016 1 98.5 44 GLU B O 1
ATOM 2213 N N . ILE B 1 45 ? -11.062 24 5.883 1 98.81 45 ILE B N 1
ATOM 2214 C CA . ILE B 1 45 ? -9.703 24.438 6.18 1 98.81 45 ILE B CA 1
ATOM 2215 C C . ILE B 1 45 ? -9.633 25.969 6.133 1 98.81 45 ILE B C 1
ATOM 2217 O O . ILE B 1 45 ? -9.969 26.578 5.117 1 98.81 45 ILE B O 1
ATOM 2221 N N . ASP B 1 46 ? -9.164 26.516 7.199 1 98.75 46 ASP B N 1
ATOM 2222 C CA . ASP B 1 46 ? -9.188 27.969 7.332 1 98.75 46 ASP B CA 1
ATOM 2223 C C . ASP B 1 46 ? -7.844 28.578 6.93 1 98.75 46 ASP B C 1
ATOM 2225 O O . ASP B 1 46 ? -7.789 29.703 6.461 1 98.75 46 ASP B O 1
ATOM 2229 N N . ALA B 1 47 ? -6.824 27.875 7.188 1 98.81 47 ALA B N 1
ATOM 2230 C CA . ALA B 1 47 ? -5.469 28.359 6.934 1 98.81 47 ALA B CA 1
ATOM 2231 C C . ALA B 1 47 ? -4.516 27.203 6.648 1 98.81 47 ALA B C 1
ATOM 2233 O O . ALA B 1 47 ? -4.789 26.062 7.023 1 98.81 47 ALA B O 1
ATOM 2234 N N . ILE B 1 48 ? -3.436 27.5 5.965 1 98.88 48 ILE B N 1
ATOM 2235 C CA . ILE B 1 48 ? -2.398 26.531 5.645 1 98.88 48 ILE B CA 1
ATOM 2236 C C . ILE B 1 48 ? -1.049 27.016 6.16 1 98.88 48 ILE B C 1
ATOM 2238 O O . ILE B 1 48 ? -0.729 28.203 6.047 1 98.88 48 ILE B O 1
ATOM 2242 N N . ALA B 1 49 ? -0.34 26.172 6.77 1 98.81 49 ALA B N 1
ATOM 2243 C CA . ALA B 1 49 ? 1.062 26.359 7.133 1 98.81 49 ALA B CA 1
ATOM 2244 C C . ALA B 1 49 ? 1.947 25.312 6.465 1 98.81 49 ALA B C 1
ATOM 2246 O O . ALA B 1 49 ? 1.531 24.156 6.285 1 98.81 49 ALA B O 1
ATOM 2247 N N . VAL B 1 50 ? 3.18 25.719 6.105 1 98.56 50 VAL B N 1
ATOM 2248 C CA . VAL B 1 50 ? 4.133 24.766 5.523 1 98.56 50 VAL B CA 1
ATOM 2249 C C . VAL B 1 50 ? 5.453 24.844 6.285 1 98.56 50 VAL B C 1
ATOM 2251 O O . VAL B 1 50 ? 5.996 25.922 6.5 1 98.56 50 VAL B O 1
ATOM 2254 N N . VAL B 1 51 ? 5.863 23.719 6.766 1 97.5 51 VAL B N 1
ATOM 2255 C CA . VAL B 1 51 ? 7.199 23.594 7.336 1 97.5 51 VAL B CA 1
ATOM 2256 C C . VAL B 1 51 ? 8.164 23.078 6.273 1 97.5 51 VAL B C 1
ATOM 2258 O O . VAL B 1 51 ? 8.023 21.953 5.785 1 97.5 51 VAL B O 1
ATOM 2261 N N . CYS B 1 52 ? 9.07 23.828 5.887 1 93.94 52 CYS B N 1
ATOM 2262 C CA . CYS B 1 52 ? 9.922 23.406 4.773 1 93.94 52 CYS B CA 1
ATOM 2263 C C . CYS B 1 52 ? 11.375 23.797 5.02 1 93.94 52 CYS B C 1
ATOM 2265 O O . CYS B 1 52 ? 11.695 24.406 6.043 1 93.94 52 CYS B O 1
ATOM 2267 N N . LEU B 1 53 ? 12.211 23.344 4.156 1 90.5 53 LEU B N 1
ATOM 2268 C CA . LEU B 1 53 ? 13.625 23.719 4.203 1 90.5 53 LEU B CA 1
ATOM 2269 C C . LEU B 1 53 ? 13.805 25.219 4.059 1 90.5 53 LEU B C 1
ATOM 2271 O O . LEU B 1 53 ? 13.148 25.859 3.225 1 90.5 53 LEU B O 1
ATOM 2275 N N . ALA B 1 54 ? 14.711 25.688 4.816 1 90.88 54 ALA B N 1
ATOM 2276 C CA . ALA B 1 54 ? 14.898 27.141 4.887 1 90.88 54 ALA B CA 1
ATOM 2277 C C . ALA B 1 54 ? 15.211 27.719 3.51 1 90.88 54 ALA B C 1
ATOM 2279 O O . ALA B 1 54 ? 14.664 28.75 3.125 1 90.88 54 ALA B O 1
ATOM 2280 N N . ASP B 1 55 ? 16 27.016 2.719 1 89.25 55 ASP B N 1
ATOM 2281 C CA . ASP B 1 55 ? 16.469 27.5 1.427 1 89.25 55 ASP B CA 1
ATOM 2282 C C . ASP B 1 55 ? 15.344 27.484 0.391 1 89.25 55 ASP B C 1
ATOM 2284 O O . ASP B 1 55 ? 15.469 28.094 -0.674 1 89.25 55 ASP B O 1
ATOM 2288 N N . TRP B 1 56 ? 14.219 26.953 0.744 1 91.38 56 TRP B N 1
ATOM 2289 C CA . TRP B 1 56 ? 13.156 26.781 -0.241 1 91.38 56 TRP B CA 1
ATOM 2290 C C . TRP B 1 56 ? 11.93 27.609 0.13 1 91.38 56 TRP B C 1
ATOM 2292 O O . TRP B 1 56 ? 10.93 27.594 -0.589 1 91.38 56 TRP B O 1
ATOM 2302 N N . MET B 1 57 ? 12.016 28.359 1.202 1 94.81 57 MET B N 1
ATOM 2303 C CA . MET B 1 57 ? 10.875 29.109 1.71 1 94.81 57 MET B CA 1
ATOM 2304 C C . MET B 1 57 ? 10.438 30.172 0.71 1 94.81 57 MET B C 1
ATOM 2306 O O . MET B 1 57 ? 9.242 30.328 0.447 1 94.81 57 MET B O 1
ATOM 2310 N N . HIS B 1 58 ? 11.422 30.781 0.133 1 94.44 58 HIS B N 1
ATOM 2311 C CA . HIS B 1 58 ? 11.086 31.812 -0.835 1 94.44 58 HIS B CA 1
ATOM 2312 C C . HIS B 1 58 ? 10.477 31.219 -2.098 1 94.44 58 HIS B C 1
ATOM 2314 O O . HIS B 1 58 ? 9.508 31.766 -2.643 1 94.44 58 HIS B O 1
ATOM 2320 N N . VAL B 1 59 ? 11.039 30.141 -2.512 1 92.5 59 VAL B N 1
ATOM 2321 C CA . VAL B 1 59 ? 10.523 29.453 -3.686 1 92.5 59 VAL B CA 1
ATOM 2322 C C . VAL B 1 59 ? 9.07 29.047 -3.445 1 92.5 59 VAL B C 1
ATOM 2324 O O . VAL B 1 59 ? 8.219 29.203 -4.324 1 92.5 59 VAL B O 1
ATOM 2327 N N . LEU B 1 60 ? 8.789 28.594 -2.279 1 95.81 60 LEU B N 1
ATOM 2328 C CA . LEU B 1 60 ? 7.441 28.188 -1.915 1 95.81 60 LEU B CA 1
ATOM 2329 C C . LEU B 1 60 ? 6.477 29.359 -1.968 1 95.81 60 LEU B C 1
ATOM 2331 O O . LEU B 1 60 ? 5.355 29.234 -2.465 1 95.81 60 LEU B O 1
ATOM 2335 N N . GLU B 1 61 ? 6.922 30.453 -1.502 1 96.25 61 GLU B N 1
ATOM 2336 C CA . GLU B 1 61 ? 6.105 31.656 -1.519 1 96.25 61 GLU B CA 1
ATOM 2337 C C . GLU B 1 61 ? 5.734 32.062 -2.945 1 96.25 61 GLU B C 1
ATOM 2339 O O . GLU B 1 61 ? 4.59 32.406 -3.219 1 96.25 61 GLU B O 1
ATOM 2344 N N . VAL B 1 62 ? 6.691 31.984 -3.77 1 94.38 62 VAL B N 1
ATOM 2345 C CA . VAL B 1 62 ? 6.492 32.344 -5.168 1 94.38 62 VAL B CA 1
ATOM 2346 C C . VAL B 1 62 ? 5.496 31.391 -5.816 1 94.38 62 VAL B C 1
ATOM 2348 O O . VAL B 1 62 ? 4.559 31.812 -6.492 1 94.38 62 VAL B O 1
ATOM 2351 N N . TYR B 1 63 ? 5.703 30.109 -5.574 1 94.06 63 TYR B N 1
ATOM 2352 C CA . TYR B 1 63 ? 4.797 29.109 -6.121 1 94.06 63 TYR B CA 1
ATOM 2353 C C . TYR B 1 63 ? 3.379 29.312 -5.609 1 94.06 63 TYR B C 1
ATOM 2355 O O . TYR B 1 63 ? 2.416 29.219 -6.375 1 94.06 63 TYR B O 1
ATOM 2363 N N . ALA B 1 64 ? 3.268 29.641 -4.336 1 96.69 64 ALA B N 1
ATOM 2364 C CA . ALA B 1 64 ? 1.949 29.828 -3.734 1 96.69 64 ALA B CA 1
ATOM 2365 C C . ALA B 1 64 ? 1.206 30.984 -4.391 1 96.69 64 ALA B C 1
ATOM 2367 O O . ALA B 1 64 ? 0.001 30.891 -4.633 1 96.69 64 ALA B O 1
ATOM 2368 N N . ARG B 1 65 ? 1.921 32 -4.664 1 96.19 65 ARG B N 1
ATOM 2369 C CA . ARG B 1 65 ? 1.333 33.156 -5.344 1 96.19 65 ARG B CA 1
ATOM 2370 C C . ARG B 1 65 ? 0.952 32.812 -6.777 1 96.19 65 ARG B C 1
ATOM 2372 O O . ARG B 1 65 ? -0.157 33.094 -7.223 1 96.19 65 ARG B O 1
ATOM 2379 N N . GLN B 1 66 ? 1.844 32.188 -7.426 1 94.25 66 GLN B N 1
ATOM 2380 C CA . GLN B 1 66 ? 1.648 31.812 -8.828 1 94.25 66 GLN B CA 1
ATOM 2381 C C . GLN B 1 66 ? 0.404 30.953 -9 1 94.25 66 GLN B C 1
ATOM 2383 O O . GLN B 1 66 ? -0.324 31.094 -9.984 1 94.25 66 GLN B O 1
ATOM 2388 N N . PHE B 1 67 ? 0.159 30.109 -8.047 1 96.06 67 PHE B N 1
ATOM 2389 C CA . PHE B 1 67 ? -0.932 29.156 -8.195 1 96.06 67 PHE B CA 1
ATOM 2390 C C . PHE B 1 67 ? -2.117 29.547 -7.324 1 96.06 67 PHE B C 1
ATOM 2392 O O . PHE B 1 67 ? -3.006 28.734 -7.074 1 96.06 67 PHE B O 1
ATOM 2399 N N . ASN B 1 68 ? -2.098 30.703 -6.766 1 97.5 68 ASN B N 1
ATOM 2400 C CA . ASN B 1 68 ? -3.201 31.344 -6.055 1 97.5 68 ASN B CA 1
ATOM 2401 C C . ASN B 1 68 ? -3.588 30.562 -4.801 1 97.5 68 ASN B C 1
ATOM 2403 O O . ASN B 1 68 ? -4.766 30.266 -4.582 1 97.5 68 ASN B O 1
ATOM 2407 N N . ILE B 1 69 ? -2.607 30.125 -4.082 1 98.44 69 ILE B N 1
ATOM 2408 C CA . ILE B 1 69 ? -2.838 29.516 -2.773 1 98.44 69 ILE B CA 1
ATOM 2409 C C . ILE B 1 69 ? -3.037 30.609 -1.729 1 98.44 69 ILE B C 1
ATOM 2411 O O . ILE B 1 69 ? -2.1 30.984 -1.016 1 98.44 69 ILE B O 1
ATOM 2415 N N . THR B 1 70 ? -4.242 30.984 -1.451 1 98.44 70 THR B N 1
ATOM 2416 C CA . THR B 1 70 ? -4.543 32.188 -0.667 1 98.44 70 THR B CA 1
ATOM 2417 C C . THR B 1 70 ? -4.648 31.844 0.817 1 98.44 70 THR B C 1
ATOM 2419 O O . THR B 1 70 ? -4.547 32.719 1.671 1 98.44 70 THR B O 1
ATOM 2422 N N . LYS B 1 71 ? -4.809 30.625 1.162 1 98.56 71 LYS B N 1
ATOM 2423 C CA . LYS B 1 71 ? -4.945 30.219 2.561 1 98.56 71 LYS B CA 1
ATOM 2424 C C . LYS B 1 71 ? -3.578 30.016 3.207 1 98.56 71 LYS B C 1
ATOM 2426 O O . LYS B 1 71 ? -3.482 29.797 4.418 1 98.56 71 LYS B O 1
ATOM 2431 N N . LEU B 1 72 ? -2.502 30.062 2.412 1 98.62 72 LEU B N 1
ATOM 2432 C CA . LEU B 1 72 ? -1.168 29.938 2.99 1 98.62 72 LEU B CA 1
ATOM 2433 C C . LEU B 1 72 ? -0.831 31.141 3.85 1 98.62 72 LEU B C 1
ATOM 2435 O O . LEU B 1 72 ? -0.662 32.25 3.33 1 98.62 72 LEU B O 1
ATOM 2439 N N . ARG B 1 73 ? -0.682 30.875 5.133 1 98.25 73 ARG B N 1
ATOM 2440 C CA . ARG B 1 73 ? -0.502 32 6.055 1 98.25 73 ARG B CA 1
ATOM 2441 C C . ARG B 1 73 ? 0.865 31.938 6.727 1 98.25 73 ARG B C 1
ATOM 2443 O O . ARG B 1 73 ? 1.387 32.969 7.18 1 98.25 73 ARG B O 1
ATOM 2450 N N . HIS B 1 74 ? 1.436 30.688 6.816 1 98.19 74 HIS B N 1
ATOM 2451 C CA . HIS B 1 74 ? 2.689 30.531 7.547 1 98.19 74 HIS B CA 1
ATOM 2452 C C . HIS B 1 74 ? 3.666 29.641 6.773 1 98.19 74 HIS B C 1
ATOM 2454 O O . HIS B 1 74 ? 3.277 28.609 6.23 1 98.19 74 HIS B O 1
ATOM 2460 N N . ILE B 1 75 ? 4.867 30.078 6.648 1 98.06 75 ILE B N 1
ATOM 2461 C CA . ILE B 1 75 ? 5.996 29.281 6.18 1 98.06 75 ILE B CA 1
ATOM 2462 C C . ILE B 1 75 ? 7.066 29.219 7.27 1 98.06 75 ILE B C 1
ATOM 2464 O O . ILE B 1 75 ? 7.59 30.25 7.695 1 98.06 75 ILE B O 1
ATOM 2468 N N . ILE B 1 76 ? 7.312 28.078 7.73 1 97.81 76 ILE B N 1
ATOM 2469 C CA . ILE B 1 76 ? 8.125 27.859 8.922 1 97.81 76 ILE B CA 1
ATOM 2470 C C . ILE B 1 76 ? 9.352 27.016 8.562 1 97.81 76 ILE B C 1
ATOM 2472 O O . ILE B 1 76 ? 9.25 26.047 7.816 1 97.81 76 ILE B O 1
ATOM 2476 N N . PRO B 1 77 ? 10.539 27.375 9.039 1 96.12 77 PRO B N 1
ATOM 2477 C CA . PRO B 1 77 ? 11.719 26.547 8.766 1 96.12 77 PRO B CA 1
ATOM 2478 C C . PRO B 1 77 ? 11.656 25.188 9.469 1 96.12 77 PRO B C 1
ATOM 2480 O O . PRO B 1 77 ? 11.273 25.109 10.641 1 96.12 77 PRO B O 1
ATOM 2483 N N . GLY B 1 78 ? 12.023 24.156 8.742 1 93.69 78 GLY B N 1
ATOM 2484 C CA . GLY B 1 78 ? 12.078 22.828 9.312 1 93.69 78 GLY B CA 1
ATOM 2485 C C . GLY B 1 78 ? 13.195 22.641 10.312 1 93.69 78 GLY B C 1
ATOM 2486 O O . GLY B 1 78 ? 14.031 23.531 10.484 1 93.69 78 GLY B O 1
ATOM 2487 N N . GLY B 1 79 ? 13.102 21.516 11.039 1 91.12 79 GLY B N 1
ATOM 2488 C CA . GLY B 1 79 ? 14.164 21.125 11.961 1 91.12 79 GLY B CA 1
ATOM 2489 C C . GLY B 1 79 ? 15.078 20.047 11.414 1 91.12 79 GLY B C 1
ATOM 2490 O O . GLY B 1 79 ? 15.109 19.812 10.203 1 91.12 79 GLY B O 1
ATOM 2491 N N . ASP B 1 80 ? 15.836 19.438 12.312 1 88.38 80 ASP B N 1
ATOM 2492 C CA . ASP B 1 80 ? 16.844 18.453 11.938 1 88.38 80 ASP B CA 1
ATOM 2493 C C . ASP B 1 80 ? 16.219 17.078 11.734 1 88.38 80 ASP B C 1
ATOM 2495 O O . ASP B 1 80 ? 16.891 16.141 11.305 1 88.38 80 ASP B O 1
ATOM 2499 N N . SER B 1 81 ? 14.938 16.969 12.078 1 89.88 81 SER B N 1
ATOM 2500 C CA . SER B 1 81 ? 14.188 15.734 11.922 1 89.88 81 SER B CA 1
ATOM 2501 C C . SER B 1 81 ? 12.719 16.016 11.625 1 89.88 81 SER B C 1
ATOM 2503 O O . SER B 1 81 ? 12.266 17.156 11.711 1 89.88 81 SER B O 1
ATOM 2505 N N . GLY B 1 82 ? 12.016 14.992 11.25 1 91.44 82 GLY B N 1
ATOM 2506 C CA . GLY B 1 82 ? 10.578 15.125 11.062 1 91.44 82 GLY B CA 1
ATOM 2507 C C . GLY B 1 82 ? 9.859 15.594 12.312 1 91.44 82 GLY B C 1
ATOM 2508 O O . GLY B 1 82 ? 9.023 16.5 12.25 1 91.44 82 GLY B O 1
ATOM 2509 N N . GLN B 1 83 ? 10.25 15.023 13.406 1 93.88 83 GLN B N 1
ATOM 2510 C CA . GLN B 1 83 ? 9.656 15.398 14.688 1 93.88 83 GLN B CA 1
ATOM 2511 C C . GLN B 1 83 ? 9.945 16.859 15.016 1 93.88 83 GLN B C 1
ATOM 2513 O O . GLN B 1 83 ? 9.055 17.594 15.453 1 93.88 83 GLN B O 1
ATOM 2518 N N . ALA B 1 84 ? 11.211 17.219 14.797 1 94.56 84 ALA B N 1
ATOM 2519 C CA . ALA B 1 84 ? 11.602 18.594 15.07 1 94.56 84 ALA B CA 1
ATOM 2520 C C . ALA B 1 84 ? 10.859 19.562 14.148 1 94.56 84 ALA B C 1
ATOM 2522 O O . ALA B 1 84 ? 10.508 20.672 14.562 1 94.56 84 ALA B O 1
ATOM 2523 N N . SER B 1 85 ? 10.703 19.156 12.906 1 95.25 85 SER B N 1
ATOM 2524 C CA . SER B 1 85 ? 9.969 19.984 11.953 1 95.25 85 SER B CA 1
ATOM 2525 C C . SER B 1 85 ? 8.523 20.188 12.406 1 95.25 85 SER B C 1
ATOM 2527 O O . SER B 1 85 ? 8.016 21.312 12.391 1 95.25 85 SER B O 1
ATOM 2529 N N . ILE B 1 86 ? 7.898 19.125 12.82 1 97.06 86 ILE B N 1
ATOM 2530 C CA . ILE B 1 86 ? 6.52 19.219 13.289 1 97.06 86 ILE B CA 1
ATOM 2531 C C . ILE B 1 86 ? 6.457 20.094 14.531 1 97.06 86 ILE B C 1
ATOM 2533 O O . ILE B 1 86 ? 5.57 20.953 14.656 1 97.06 86 ILE B O 1
ATOM 2537 N N . ARG B 1 87 ? 7.414 19.922 15.422 1 97.12 87 ARG B N 1
ATOM 2538 C CA . ARG B 1 87 ? 7.488 20.719 16.625 1 97.12 87 ARG B CA 1
ATOM 2539 C C . ARG B 1 87 ? 7.586 22.203 16.297 1 97.12 87 ARG B C 1
ATOM 2541 O O . ARG B 1 87 ? 6.844 23.031 16.844 1 97.12 87 ARG B O 1
ATOM 2548 N N . ASN B 1 88 ? 8.508 22.562 15.375 1 97.06 88 ASN B N 1
ATOM 2549 C CA . ASN B 1 88 ? 8.641 23.953 14.961 1 97.06 88 ASN B CA 1
ATOM 2550 C C . ASN B 1 88 ? 7.32 24.5 14.445 1 97.06 88 ASN B C 1
ATOM 2552 O O . ASN B 1 88 ? 6.949 25.641 14.758 1 97.06 88 ASN B O 1
ATOM 2556 N N . GLY B 1 89 ? 6.676 23.688 13.68 1 98.12 89 GLY B N 1
ATOM 2557 C CA . GLY B 1 89 ? 5.402 24.078 13.102 1 98.12 89 GLY B CA 1
ATOM 2558 C C . GLY B 1 89 ? 4.332 24.359 14.141 1 98.12 89 GLY B C 1
ATOM 2559 O O . GLY B 1 89 ? 3.732 25.438 14.156 1 98.12 89 GLY B O 1
ATOM 2560 N N . VAL B 1 90 ? 4.141 23.438 15.047 1 98.38 90 VAL B N 1
ATOM 2561 C CA . VAL B 1 90 ? 3.031 23.562 15.984 1 98.38 90 VAL B CA 1
ATOM 2562 C C . VAL B 1 90 ? 3.34 24.641 17.016 1 98.38 90 VAL B C 1
ATOM 2564 O O . VAL B 1 90 ? 2.436 25.344 17.484 1 98.38 90 VAL B O 1
ATOM 2567 N N . PHE B 1 91 ? 4.582 24.812 17.375 1 98.5 91 PHE B N 1
ATOM 2568 C CA . PHE B 1 91 ? 4.957 25.891 18.281 1 98.5 91 PHE B CA 1
ATOM 2569 C C . PHE B 1 91 ? 4.676 27.25 17.641 1 98.5 91 PHE B C 1
ATOM 2571 O O . PHE B 1 91 ? 4.25 28.188 18.328 1 98.5 91 PHE B O 1
ATOM 2578 N N . GLU B 1 92 ? 4.984 27.375 16.375 1 98.56 92 GLU B N 1
ATOM 2579 C CA . GLU B 1 92 ? 4.648 28.609 15.68 1 98.56 92 GLU B CA 1
ATOM 2580 C C . GLU B 1 92 ? 3.141 28.844 15.664 1 98.56 92 GLU B C 1
ATOM 2582 O O . GLU B 1 92 ? 2.678 29.953 15.914 1 98.56 92 GLU B O 1
ATOM 2587 N N . LEU B 1 93 ? 2.381 27.828 15.375 1 98.62 93 LEU B N 1
ATOM 2588 C CA . LEU B 1 93 ? 0.931 27.938 15.281 1 98.62 93 LEU B CA 1
ATOM 2589 C C . LEU B 1 93 ? 0.327 28.359 16.609 1 98.62 93 LEU B C 1
ATOM 2591 O O . LEU B 1 93 ? -0.675 29.078 16.656 1 98.62 93 LEU B O 1
ATOM 2595 N N . GLU B 1 94 ? 0.928 27.859 17.641 1 98.5 94 GLU B N 1
ATOM 2596 C CA . GLU B 1 94 ? 0.413 28.156 18.969 1 98.5 94 GLU B CA 1
ATOM 2597 C C . GLU B 1 94 ? 0.416 29.656 19.234 1 98.5 94 GLU B C 1
ATOM 2599 O O . GLU B 1 94 ? -0.364 30.141 20.062 1 98.5 94 GLU B O 1
ATOM 2604 N N . LYS B 1 95 ? 1.287 30.375 18.594 1 98.44 95 LYS B N 1
ATOM 2605 C CA . LYS B 1 95 ? 1.391 31.828 18.75 1 98.44 95 LYS B CA 1
ATOM 2606 C C . LYS B 1 95 ? 0.218 32.531 18.094 1 98.44 95 LYS B C 1
ATOM 2608 O O . LYS B 1 95 ? -0.054 33.719 18.375 1 98.44 95 LYS B O 1
ATOM 2613 N N . HIS B 1 96 ? -0.438 31.922 17.172 1 98.38 96 HIS B N 1
ATOM 2614 C CA . HIS B 1 96 ? -1.392 32.625 16.312 1 98.38 96 HIS B CA 1
ATOM 2615 C C . HIS B 1 96 ? -2.799 32.062 16.484 1 98.38 96 HIS B C 1
ATOM 2617 O O . HIS B 1 96 ? -3.781 32.688 16.109 1 98.38 96 HIS B O 1
ATOM 2623 N N . TYR B 1 97 ? -2.914 30.859 17.031 1 98.5 97 TYR B N 1
ATOM 2624 C CA . TYR B 1 97 ? -4.203 30.188 17.125 1 98.5 97 TYR B CA 1
ATOM 2625 C C . TYR B 1 97 ? -4.469 29.703 18.531 1 98.5 97 TYR B C 1
ATOM 2627 O O . TYR B 1 97 ? -3.555 29.656 19.359 1 98.5 97 TYR B O 1
ATOM 2635 N N . GLY B 1 98 ? -5.754 29.328 18.781 1 98.19 98 GLY B N 1
ATOM 2636 C CA . GLY B 1 98 ? -6.152 28.891 20.125 1 98.19 98 GLY B CA 1
ATOM 2637 C C . GLY B 1 98 ? -5.809 27.438 20.406 1 98.19 98 GLY B C 1
ATOM 2638 O O . GLY B 1 98 ? -5.668 26.641 19.484 1 98.19 98 GLY B O 1
ATOM 2639 N N . ARG B 1 99 ? -5.785 27.125 21.672 1 98.19 99 ARG B N 1
ATOM 2640 C CA . ARG B 1 99 ? -5.441 25.781 22.125 1 98.19 99 ARG B CA 1
ATOM 2641 C C . ARG B 1 99 ? -6.457 24.75 21.625 1 98.19 99 ARG B C 1
ATOM 2643 O O . ARG B 1 99 ? -6.113 23.594 21.391 1 98.19 99 ARG B O 1
ATOM 2650 N N . GLU B 1 100 ? -7.695 25.219 21.391 1 98.06 100 GLU B N 1
ATOM 2651 C CA . GLU B 1 100 ? -8.766 24.312 21.016 1 98.06 100 GLU B CA 1
ATOM 2652 C C . GLU B 1 100 ? -8.898 24.203 19.5 1 98.06 100 GLU B C 1
ATOM 2654 O O . GLU B 1 100 ? -9.664 23.375 19 1 98.06 100 GLU B O 1
ATOM 2659 N N . ASP B 1 101 ? -8.18 25.047 18.797 1 98.62 101 ASP B N 1
ATOM 2660 C CA . ASP B 1 101 ? -8.156 24.922 17.344 1 98.62 101 ASP B CA 1
ATOM 2661 C C . ASP B 1 101 ? -7.461 23.641 16.906 1 98.62 101 ASP B C 1
ATOM 2663 O O . ASP B 1 101 ? -6.734 23.031 17.688 1 98.62 101 ASP B O 1
ATOM 2667 N N . PHE B 1 102 ? -7.754 23.234 15.688 1 98.81 102 PHE B N 1
ATOM 2668 C CA . PHE B 1 102 ? -7.184 22 15.188 1 98.81 102 PHE B CA 1
ATOM 2669 C C . PHE B 1 102 ? -6.055 22.266 14.203 1 98.81 102 PHE B C 1
ATOM 2671 O O . PHE B 1 102 ? -6.125 23.219 13.422 1 98.81 102 PHE B O 1
ATOM 2678 N N . VAL B 1 103 ? -5.043 21.484 14.281 1 98.88 103 VAL B N 1
ATOM 2679 C CA . VAL B 1 103 ? -4.008 21.406 13.258 1 98.88 103 VAL B CA 1
ATOM 2680 C C . VAL B 1 103 ? -4.051 20.031 12.586 1 98.88 103 VAL B C 1
ATOM 2682 O O . VAL B 1 103 ? -4.152 19 13.258 1 98.88 103 VAL B O 1
ATOM 2685 N N . LEU B 1 104 ? -4.125 20 11.312 1 98.88 104 LEU B N 1
ATOM 2686 C CA . LEU B 1 104 ? -3.988 18.781 10.508 1 98.88 104 LEU B CA 1
ATOM 2687 C C . LEU B 1 104 ? -2.572 18.656 9.953 1 98.88 104 LEU B C 1
ATOM 2689 O O . LEU B 1 104 ? -2.193 19.391 9.031 1 98.88 104 LEU B O 1
ATOM 2693 N N . VAL B 1 105 ? -1.792 17.766 10.523 1 98.69 105 VAL B N 1
ATOM 2694 C CA . VAL B 1 105 ? -0.439 17.516 10.039 1 98.69 105 VAL B CA 1
ATOM 2695 C C . VAL B 1 105 ? -0.493 16.609 8.805 1 98.69 105 VAL B C 1
ATOM 2697 O O . VAL B 1 105 ? -1.036 15.508 8.859 1 98.69 105 VAL B O 1
ATOM 2700 N N . HIS B 1 106 ? 0.057 17.047 7.727 1 98.44 106 HIS B N 1
ATOM 2701 C CA . HIS B 1 106 ? -0.039 16.312 6.477 1 98.44 106 HIS B CA 1
ATOM 2702 C C . HIS B 1 106 ? 1.291 16.312 5.73 1 98.44 106 HIS B C 1
ATOM 2704 O O . HIS B 1 106 ? 1.991 17.328 5.707 1 98.44 106 HIS B O 1
ATOM 2710 N N . ASP B 1 107 ? 1.644 15.18 5.203 1 96.12 107 ASP B N 1
ATOM 2711 C CA . ASP B 1 107 ? 2.822 15.078 4.348 1 96.12 107 ASP B CA 1
ATOM 2712 C C . ASP B 1 107 ? 2.635 15.867 3.057 1 96.12 107 ASP B C 1
ATOM 2714 O O . ASP B 1 107 ? 1.689 15.625 2.303 1 96.12 107 ASP B O 1
ATOM 2718 N N . ALA B 1 108 ? 3.57 16.703 2.762 1 96.12 108 ALA B N 1
ATOM 2719 C CA . ALA B 1 108 ? 3.482 17.516 1.556 1 96.12 108 ALA B CA 1
ATOM 2720 C C . ALA B 1 108 ? 3.562 16.656 0.3 1 96.12 108 ALA B C 1
ATOM 2722 O O . ALA B 1 108 ? 3.146 17.078 -0.781 1 96.12 108 ALA B O 1
ATOM 2723 N N . ILE B 1 109 ? 4.062 15.461 0.45 1 92.88 109 ILE B N 1
ATOM 2724 C CA . ILE B 1 109 ? 4.281 14.586 -0.695 1 92.88 109 ILE B CA 1
ATOM 2725 C C . ILE B 1 109 ? 3.141 13.578 -0.793 1 92.88 109 ILE B C 1
ATOM 2727 O O . ILE B 1 109 ? 3.32 12.477 -1.332 1 92.88 109 ILE B O 1
ATOM 2731 N N . ARG B 1 110 ? 2.041 13.836 -0.251 1 95.69 110 ARG B N 1
ATOM 2732 C CA . ARG B 1 110 ? 0.793 13.117 -0.473 1 95.69 110 ARG B CA 1
ATOM 2733 C C . ARG B 1 110 ? -0.213 13.977 -1.225 1 95.69 110 ARG B C 1
ATOM 2735 O O . ARG B 1 110 ? -1.234 14.383 -0.665 1 95.69 110 ARG B O 1
ATOM 2742 N N . PRO B 1 111 ? -0.016 14.156 -2.408 1 95.06 111 PRO B N 1
ATOM 2743 C CA . PRO B 1 111 ? -0.805 15.133 -3.168 1 95.06 111 PRO B CA 1
ATOM 2744 C C . PRO B 1 111 ? -2.189 14.602 -3.541 1 95.06 111 PRO B C 1
ATOM 2746 O O . PRO B 1 111 ? -3.033 15.367 -4.02 1 95.06 111 PRO B O 1
ATOM 2749 N N . MET B 1 112 ? -2.508 13.375 -3.254 1 91.81 112 MET B N 1
ATOM 2750 C CA . MET B 1 112 ? -3.764 12.797 -3.727 1 91.81 112 MET B CA 1
ATOM 2751 C C . MET B 1 112 ? -4.754 12.633 -2.578 1 91.81 112 MET B C 1
ATOM 2753 O O . MET B 1 112 ? -5.711 11.867 -2.684 1 91.81 112 MET B O 1
ATOM 2757 N N . VAL B 1 113 ? -4.492 13.305 -1.525 1 96.12 113 VAL B N 1
ATOM 2758 C CA . VAL B 1 113 ? -5.461 13.289 -0.433 1 96.12 113 VAL B CA 1
ATOM 2759 C C . VAL B 1 113 ? -6.793 13.867 -0.912 1 96.12 113 VAL B C 1
ATOM 2761 O O . VAL B 1 113 ? -6.816 14.859 -1.636 1 96.12 113 VAL B O 1
ATOM 2764 N N . SER B 1 114 ? -7.859 13.188 -0.613 1 94.69 114 SER B N 1
ATOM 2765 C CA . SER B 1 114 ? -9.172 13.641 -1.07 1 94.69 114 SER B CA 1
ATOM 2766 C C . SER B 1 114 ? -9.844 14.523 -0.025 1 94.69 114 SER B C 1
ATOM 2768 O O . SER B 1 114 ? -9.477 14.492 1.15 1 94.69 114 SER B O 1
ATOM 2770 N N . GLU B 1 115 ? -10.828 15.211 -0.489 1 97.06 115 GLU B N 1
ATOM 2771 C CA . GLU B 1 115 ? -11.641 16.016 0.414 1 97.06 115 GLU B CA 1
ATOM 2772 C C . GLU B 1 115 ? -12.328 15.156 1.462 1 97.06 115 GLU B C 1
ATOM 2774 O O . GLU B 1 115 ? -12.469 15.562 2.619 1 97.06 115 GLU B O 1
ATOM 2779 N N . THR B 1 116 ? -12.703 13.984 1.039 1 97.19 116 THR B N 1
ATOM 2780 C CA . THR B 1 116 ? -13.406 13.07 1.934 1 97.19 116 THR B CA 1
ATOM 2781 C C . THR B 1 116 ? -12.492 12.633 3.076 1 97.19 116 THR B C 1
ATOM 2783 O O . THR B 1 116 ? -12.938 12.523 4.223 1 97.19 116 THR B O 1
ATOM 2786 N N . VAL B 1 117 ? -11.289 12.367 2.783 1 97.94 117 VAL B N 1
ATOM 2787 C CA . VAL B 1 117 ? -10.32 11.961 3.795 1 97.94 117 VAL B CA 1
ATOM 2788 C C . VAL B 1 117 ? -10.109 13.094 4.797 1 97.94 117 VAL B C 1
ATOM 2790 O O . VAL B 1 117 ? -10.102 12.859 6.008 1 97.94 117 VAL B O 1
ATOM 2793 N N . ILE B 1 118 ? -10.031 14.344 4.316 1 98.75 118 ILE B N 1
ATOM 2794 C CA . ILE B 1 118 ? -9.812 15.508 5.164 1 98.75 118 ILE B CA 1
ATOM 2795 C C . ILE B 1 118 ? -11.039 15.727 6.055 1 98.75 118 ILE B C 1
ATOM 2797 O O . ILE B 1 118 ? -10.906 15.922 7.266 1 98.75 118 ILE B O 1
ATOM 2801 N N . SER B 1 119 ? -12.195 15.648 5.457 1 98.81 119 SER B N 1
ATOM 2802 C CA . SER B 1 119 ? -13.438 15.883 6.188 1 98.81 119 SER B CA 1
ATOM 2803 C C . SER B 1 119 ? -13.641 14.844 7.289 1 98.81 119 SER B C 1
ATOM 2805 O O . SER B 1 119 ? -14.047 15.18 8.398 1 98.81 119 SER B O 1
ATOM 2807 N N . ASP B 1 120 ? -13.352 13.625 6.949 1 98.75 120 ASP B N 1
ATOM 2808 C CA . ASP B 1 120 ? -13.508 12.57 7.945 1 98.75 120 ASP B CA 1
ATOM 2809 C C . ASP B 1 120 ? -12.508 12.734 9.086 1 98.75 120 ASP B C 1
ATOM 2811 O O . ASP B 1 120 ? -12.836 12.492 10.25 1 98.75 120 ASP B O 1
ATOM 2815 N N . CYS B 1 121 ? -11.336 13.109 8.773 1 98.81 121 CYS B N 1
ATOM 2816 C CA . CYS B 1 121 ? -10.305 13.367 9.773 1 98.81 121 CYS B CA 1
ATOM 2817 C C . CYS B 1 121 ? -10.75 14.445 10.75 1 98.81 121 CYS B C 1
ATOM 2819 O O . CYS B 1 121 ? -10.648 14.273 11.969 1 98.81 121 CYS B O 1
ATOM 2821 N N . LEU B 1 122 ? -11.289 15.539 10.219 1 98.81 122 LEU B N 1
ATOM 2822 C CA . LEU B 1 122 ? -11.766 16.641 11.039 1 98.81 122 LEU B CA 1
ATOM 2823 C C . LEU B 1 122 ? -12.945 16.203 11.906 1 98.81 122 LEU B C 1
ATOM 2825 O O . LEU B 1 122 ? -13.031 16.578 13.078 1 98.81 122 LEU B O 1
ATOM 2829 N N . LYS B 1 123 ? -13.82 15.453 11.305 1 98.75 123 LYS B N 1
ATOM 2830 C CA . LYS B 1 123 ? -14.984 14.969 12.031 1 98.75 123 LYS B CA 1
ATOM 2831 C C . LYS B 1 123 ? -14.57 14.141 13.25 1 98.75 123 LYS B C 1
ATOM 2833 O O . LYS B 1 123 ? -15.016 14.406 14.367 1 98.75 123 LYS B O 1
ATOM 2838 N N . VAL B 1 124 ? -13.703 13.18 13.07 1 98.75 124 VAL B N 1
ATOM 2839 C CA . VAL B 1 124 ? -13.242 12.305 14.141 1 98.75 124 VAL B CA 1
ATOM 2840 C C . VAL B 1 124 ? -12.492 13.125 15.188 1 98.75 124 VAL B C 1
ATOM 2842 O O . VAL B 1 124 ? -12.648 12.906 16.391 1 98.75 124 VAL B O 1
ATOM 2845 N N . ALA B 1 125 ? -11.695 14.055 14.766 1 98.62 125 ALA B N 1
ATOM 2846 C CA . ALA B 1 125 ? -10.945 14.914 15.68 1 98.62 125 ALA B CA 1
ATOM 2847 C C . ALA B 1 125 ? -11.891 15.711 16.578 1 98.62 125 ALA B C 1
ATOM 2849 O O . ALA B 1 125 ? -11.641 15.852 17.781 1 98.62 125 ALA B O 1
ATOM 2850 N N . ARG B 1 126 ? -12.891 16.25 15.992 1 98.38 126 ARG B N 1
ATOM 2851 C CA . ARG B 1 126 ? -13.859 17.031 16.766 1 98.38 126 ARG B CA 1
ATOM 2852 C C . ARG B 1 126 ? -14.547 16.156 17.797 1 98.38 126 ARG B C 1
ATOM 2854 O O . ARG B 1 126 ? -14.836 16.609 18.906 1 98.38 126 ARG B O 1
ATOM 2861 N N . GLU B 1 127 ? -14.75 14.938 17.453 1 98.25 127 GLU B N 1
ATOM 2862 C CA . GLU B 1 127 ? -15.469 14.016 18.328 1 98.25 127 GLU B CA 1
ATOM 2863 C C . GLU B 1 127 ? -14.578 13.516 19.453 1 98.25 127 GLU B C 1
ATOM 2865 O O . GLU B 1 127 ? -15.039 13.336 20.578 1 98.25 127 GLU B O 1
ATOM 2870 N N . HIS B 1 128 ? -13.25 13.32 19.172 1 98.12 128 HIS B N 1
ATOM 2871 C CA . HIS B 1 128 ? -12.438 12.57 20.125 1 98.12 128 HIS B CA 1
ATOM 2872 C C . HIS B 1 128 ? -11.227 13.383 20.562 1 98.12 128 HIS B C 1
ATOM 2874 O O . HIS B 1 128 ? -10.5 12.977 21.484 1 98.12 128 HIS B O 1
ATOM 2880 N N . GLY B 1 129 ? -10.992 14.523 19.906 1 97.5 129 GLY B N 1
ATOM 2881 C CA . GLY B 1 129 ? -9.859 15.367 20.25 1 97.5 129 GLY B CA 1
ATOM 2882 C C . GLY B 1 129 ? -8.656 15.148 19.344 1 97.5 129 GLY B C 1
ATOM 2883 O O . GLY B 1 129 ? -7.77 16 19.266 1 97.5 129 GLY B O 1
ATOM 2884 N N . ASN B 1 130 ? -8.586 13.953 18.719 1 98.5 130 ASN B N 1
ATOM 2885 C CA . ASN B 1 130 ? -7.57 13.664 17.719 1 98.5 130 ASN B CA 1
ATOM 2886 C C . ASN B 1 130 ? -8.078 12.68 16.672 1 98.5 130 ASN B C 1
ATOM 2888 O O . ASN B 1 130 ? -9.125 12.055 16.859 1 98.5 130 ASN B O 1
ATOM 2892 N N . ALA B 1 131 ? -7.371 12.602 15.578 1 98.81 131 ALA B N 1
ATOM 2893 C CA . ALA B 1 131 ? -7.719 11.68 14.508 1 98.81 131 ALA B CA 1
ATOM 2894 C C . ALA B 1 131 ? -6.484 11.266 13.711 1 98.81 131 ALA B C 1
ATOM 2896 O O . ALA B 1 131 ? -5.723 12.125 13.25 1 98.81 131 ALA B O 1
ATOM 2897 N N . ILE B 1 132 ? -6.312 9.992 13.594 1 98.69 132 ILE B N 1
ATOM 2898 C CA . ILE B 1 132 ? -5.234 9.414 12.797 1 98.69 132 ILE B CA 1
ATOM 2899 C C . ILE B 1 132 ? -5.82 8.734 11.562 1 98.69 132 ILE B C 1
ATOM 2901 O O . ILE B 1 132 ? -6.602 7.789 11.672 1 98.69 132 ILE B O 1
ATOM 2905 N N . THR B 1 133 ? -5.453 9.227 10.438 1 98.62 133 THR B N 1
ATOM 2906 C CA . THR B 1 133 ? -5.902 8.602 9.203 1 98.62 133 THR B CA 1
ATOM 2907 C C . THR B 1 133 ? -5.262 7.23 9.023 1 98.62 133 THR B C 1
ATOM 2909 O O . THR B 1 133 ? -4.043 7.09 9.133 1 98.62 133 THR B O 1
ATOM 2912 N N . VAL B 1 134 ? -6.133 6.23 8.766 1 98 134 VAL B N 1
ATOM 2913 C CA . VAL B 1 134 ? -5.594 4.879 8.648 1 98 134 VAL B CA 1
ATOM 2914 C C . VAL B 1 134 ? -6.27 4.152 7.484 1 98 134 VAL B C 1
ATOM 2916 O O . VAL B 1 134 ? -7.34 4.562 7.027 1 98 134 VAL B O 1
ATOM 2919 N N . ILE B 1 135 ? -5.625 3.117 7.012 1 94 135 ILE B N 1
ATOM 2920 C CA . ILE B 1 135 ? -6.203 2.139 6.094 1 94 135 ILE B CA 1
ATOM 2921 C C . ILE B 1 135 ? -5.949 0.728 6.617 1 94 135 ILE B C 1
ATOM 2923 O O . ILE B 1 135 ? -5 0.501 7.375 1 94 135 ILE B O 1
ATOM 2927 N N . PRO B 1 136 ? -6.797 -0.2 6.316 1 93.06 136 PRO B N 1
ATOM 2928 C CA . PRO B 1 136 ? -6.586 -1.582 6.754 1 93.06 136 PRO B CA 1
ATOM 2929 C C . PRO B 1 136 ? -5.406 -2.25 6.051 1 93.06 136 PRO B C 1
ATOM 2931 O O . PRO B 1 136 ? -4.941 -1.762 5.016 1 93.06 136 PRO B O 1
ATOM 2934 N N . CYS B 1 137 ? -4.898 -3.285 6.703 1 90.88 137 CYS B N 1
ATOM 2935 C CA . CYS B 1 137 ? -3.949 -4.172 6.043 1 90.88 137 CYS B CA 1
ATOM 2936 C C . CYS B 1 137 ? -4.668 -5.164 5.137 1 90.88 137 CYS B C 1
ATOM 2938 O O . CYS B 1 137 ? -5.375 -6.051 5.617 1 90.88 137 CYS B O 1
ATOM 2940 N N . ALA B 1 138 ? -4.438 -5.055 3.893 1 83.5 138 ALA B N 1
ATOM 2941 C CA . ALA B 1 138 ? -5.16 -5.879 2.928 1 83.5 138 ALA B CA 1
ATOM 2942 C C . ALA B 1 138 ? -4.445 -7.207 2.693 1 83.5 138 ALA B C 1
ATOM 2944 O O . ALA B 1 138 ? -5.082 -8.219 2.416 1 83.5 138 ALA B O 1
ATOM 2945 N N . GLU B 1 139 ? -3.221 -7.277 2.863 1 88.06 139 GLU B N 1
ATOM 2946 C CA . GLU B 1 139 ? -2.412 -8.461 2.582 1 88.06 139 GLU B CA 1
ATOM 2947 C C . GLU B 1 139 ? -2.094 -9.227 3.863 1 88.06 139 GLU B C 1
ATOM 2949 O O . GLU B 1 139 ? -2.195 -8.68 4.961 1 88.06 139 GLU B O 1
ATOM 2954 N N . ALA B 1 140 ? -1.72 -10.469 3.709 1 92.88 140 ALA B N 1
ATOM 2955 C CA . ALA B 1 140 ? -1.211 -11.219 4.855 1 92.88 140 ALA B CA 1
ATOM 2956 C C . ALA B 1 140 ? 0.056 -10.578 5.41 1 92.88 140 ALA B C 1
ATOM 2958 O O . ALA B 1 140 ? 0.922 -10.141 4.652 1 92.88 140 ALA B O 1
ATOM 2959 N N . MET B 1 141 ? 0.071 -10.477 6.734 1 95.62 141 MET B N 1
ATOM 2960 C CA . MET B 1 141 ? 1.206 -9.875 7.43 1 95.62 141 MET B CA 1
ATOM 2961 C C . MET B 1 141 ? 2.082 -10.945 8.062 1 95.62 141 MET B C 1
ATOM 2963 O O . MET B 1 141 ? 1.59 -11.789 8.82 1 95.62 141 MET B O 1
ATOM 2967 N N . VAL B 1 142 ? 3.363 -10.898 7.723 1 96.94 142 VAL B N 1
ATOM 2968 C CA . VAL B 1 142 ? 4.273 -11.891 8.281 1 96.94 142 VAL B CA 1
ATOM 2969 C C . VAL B 1 142 ? 5.297 -11.203 9.188 1 96.94 142 VAL B C 1
ATOM 2971 O O . VAL B 1 142 ? 5.754 -10.102 8.883 1 96.94 142 VAL B O 1
ATOM 2974 N N . MET B 1 143 ? 5.629 -11.836 10.266 1 97.19 143 MET B N 1
ATOM 2975 C CA . MET B 1 143 ? 6.613 -11.328 11.219 1 97.19 143 MET B CA 1
ATOM 2976 C C . MET B 1 143 ? 8.008 -11.836 10.875 1 97.19 143 MET B C 1
ATOM 2978 O O . MET B 1 143 ? 8.172 -12.961 10.398 1 97.19 143 MET B O 1
ATOM 2982 N N . THR B 1 144 ? 8.977 -11.008 11.125 1 97.38 144 THR B N 1
ATOM 2983 C CA . THR B 1 144 ? 10.344 -11.422 10.828 1 97.38 144 THR B CA 1
ATOM 2984 C C . THR B 1 144 ? 11.328 -10.789 11.812 1 97.38 144 THR B C 1
ATOM 2986 O O . THR B 1 144 ? 11.156 -9.633 12.211 1 97.38 144 THR B O 1
ATOM 2989 N N . GLU B 1 145 ? 12.289 -11.531 12.18 1 94.06 145 GLU B N 1
ATOM 2990 C CA . GLU B 1 145 ? 13.391 -11.031 13 1 94.06 145 GLU B CA 1
ATOM 2991 C C . GLU B 1 145 ? 14.656 -10.852 12.172 1 94.06 145 GLU B C 1
ATOM 2993 O O . GLU B 1 145 ? 15.508 -10.023 12.508 1 94.06 145 GLU B O 1
ATOM 2998 N N . ASP B 1 146 ? 14.797 -11.602 11.062 1 95 146 ASP B N 1
ATOM 2999 C CA . ASP B 1 146 ? 16.047 -11.586 10.305 1 95 146 ASP B CA 1
ATOM 3000 C C . ASP B 1 146 ? 15.859 -10.883 8.961 1 95 146 ASP B C 1
ATOM 3002 O O . ASP B 1 146 ? 16.797 -10.789 8.164 1 95 146 ASP B O 1
ATOM 3006 N N . GLN B 1 147 ? 14.641 -10.484 8.648 1 94.31 147 GLN B N 1
ATOM 3007 C CA . GLN B 1 147 ? 14.312 -9.742 7.434 1 94.31 147 GLN B CA 1
ATOM 3008 C C . GLN B 1 147 ? 14.422 -10.633 6.199 1 94.31 147 GLN B C 1
ATOM 3010 O O . GLN B 1 147 ? 14.359 -10.148 5.07 1 94.31 147 GLN B O 1
ATOM 3015 N N . GLN B 1 148 ? 14.586 -11.961 6.387 1 96.75 148 GLN B N 1
ATOM 3016 C CA . GLN B 1 148 ? 14.797 -12.852 5.25 1 96.75 148 GLN B CA 1
ATOM 3017 C C . GLN B 1 148 ? 13.758 -13.969 5.227 1 96.75 148 GLN B C 1
ATOM 3019 O O . GLN B 1 148 ? 13.578 -14.633 4.199 1 96.75 148 GLN B O 1
ATOM 3024 N N . SER B 1 149 ? 13.211 -14.18 6.363 1 98.06 149 SER B N 1
ATOM 3025 C CA . SER B 1 149 ? 12.297 -15.312 6.48 1 98.06 149 SER B CA 1
ATOM 3026 C C . SER B 1 149 ? 11.273 -15.086 7.586 1 98.06 149 SER B C 1
ATOM 3028 O O . SER B 1 149 ? 11.336 -14.086 8.305 1 98.06 149 SER B O 1
ATOM 3030 N N . SER B 1 150 ? 10.25 -15.969 7.648 1 97.88 150 SER B N 1
ATOM 3031 C CA . SER B 1 150 ? 9.211 -15.867 8.672 1 97.88 150 SER B CA 1
ATOM 3032 C C . SER B 1 150 ? 8.664 -17.25 9.031 1 97.88 150 SER B C 1
ATOM 3034 O O . SER B 1 150 ? 8.656 -18.156 8.195 1 97.88 150 SER B O 1
ATOM 3036 N N . GLU B 1 151 ? 8.203 -17.375 10.234 1 96.75 151 GLU B N 1
ATOM 3037 C CA . GLU B 1 151 ? 7.461 -18.547 10.711 1 96.75 151 GLU B CA 1
ATOM 3038 C C . GLU B 1 151 ? 6.207 -18.125 11.469 1 96.75 151 GLU B C 1
ATOM 3040 O O . GLU B 1 151 ? 5.586 -18.953 12.148 1 96.75 151 GLU B O 1
ATOM 3045 N N . GLU B 1 152 ? 5.945 -16.859 11.359 1 96 152 GLU B N 1
ATOM 3046 C CA . GLU B 1 152 ? 4.844 -16.344 12.164 1 96 152 GLU B CA 1
ATOM 3047 C C . GLU B 1 152 ? 4.02 -15.328 11.383 1 96 152 GLU B C 1
ATOM 3049 O O . GLU B 1 152 ? 4.57 -14.547 10.602 1 96 152 GLU B O 1
ATOM 3054 N N . LEU B 1 153 ? 2.721 -15.422 11.68 1 95.12 153 LEU B N 1
ATOM 3055 C CA . LEU B 1 153 ? 1.763 -14.484 11.102 1 95.12 153 LEU B CA 1
ATOM 3056 C C . L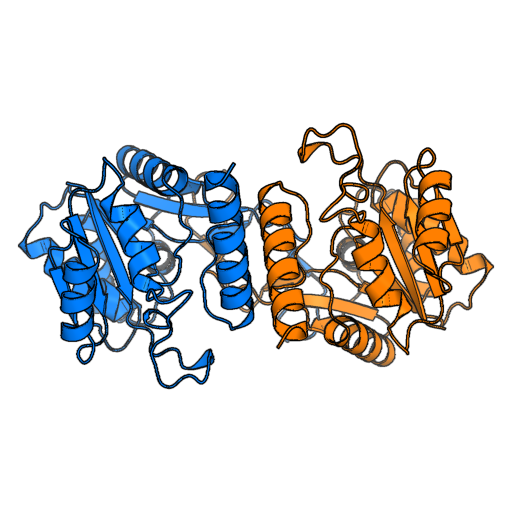EU B 1 153 ? 1.313 -13.461 12.133 1 95.12 153 LEU B C 1
ATOM 3058 O O . LEU B 1 153 ? 1.295 -13.742 13.336 1 95.12 153 LEU B O 1
ATOM 3062 N N . TYR B 1 154 ? 1.072 -12.305 11.727 1 94.19 154 TYR B N 1
ATOM 3063 C CA . TYR B 1 154 ? 0.328 -11.359 12.547 1 94.19 154 TYR B CA 1
ATOM 3064 C C . TYR B 1 154 ? -1.084 -11.164 12.008 1 94.19 154 TYR B C 1
ATOM 3066 O O . TYR B 1 154 ? -1.274 -10.977 10.797 1 94.19 154 TYR B O 1
ATOM 3074 N N . PRO B 1 155 ? -2.068 -11.234 12.852 1 92.38 155 PRO B N 1
ATOM 3075 C CA . PRO B 1 155 ? -3.436 -11.016 12.367 1 92.38 155 PRO B CA 1
ATOM 3076 C C . PRO B 1 155 ? -3.637 -9.625 11.766 1 92.38 155 PRO B C 1
ATOM 3078 O O . PRO B 1 155 ? -3.625 -8.625 12.492 1 92.38 155 PRO B O 1
ATOM 3081 N N . ARG B 1 156 ? -3.893 -9.602 10.5 1 90.56 156 ARG B N 1
ATOM 3082 C CA . ARG B 1 156 ? -3.963 -8.328 9.797 1 90.56 156 ARG B CA 1
ATOM 3083 C C . ARG B 1 156 ? -5.141 -7.492 10.289 1 90.56 156 ARG B C 1
ATOM 3085 O O . ARG B 1 156 ? -5.098 -6.262 10.242 1 90.56 156 ARG B O 1
ATOM 3092 N N . GLU B 1 157 ? -6.191 -8.102 10.797 1 92.06 157 GLU B N 1
ATOM 3093 C CA . GLU B 1 157 ? -7.379 -7.395 11.273 1 92.06 157 GLU B CA 1
ATOM 3094 C C . GLU B 1 157 ? -7.078 -6.59 12.531 1 92.06 157 GLU B C 1
ATOM 3096 O O . GLU B 1 157 ? -7.855 -5.715 12.914 1 92.06 157 GLU B O 1
ATOM 3101 N N . GLN B 1 158 ? -5.98 -6.879 13.148 1 95.12 158 GLN B N 1
ATOM 3102 C CA . GLN B 1 158 ? -5.598 -6.191 14.375 1 95.12 158 GLN B CA 1
ATOM 3103 C C . GLN B 1 158 ? -4.555 -5.109 14.094 1 95.12 158 GLN B C 1
ATOM 3105 O O . GLN B 1 158 ? -3.947 -4.574 15.023 1 95.12 158 GLN B O 1
ATOM 3110 N N . LEU B 1 159 ? -4.352 -4.84 12.844 1 96.25 159 LEU B N 1
ATOM 3111 C CA . LEU B 1 159 ? -3.344 -3.863 12.438 1 96.25 159 LEU B CA 1
ATOM 3112 C C . LEU B 1 159 ? -3.939 -2.838 11.477 1 96.25 159 LEU B C 1
ATOM 3114 O O . LEU B 1 159 ? -4.773 -3.18 10.641 1 96.25 159 LEU B O 1
ATOM 3118 N N . LYS B 1 160 ? -3.562 -1.618 11.641 1 97.25 160 LYS B N 1
ATOM 3119 C CA . LYS B 1 160 ? -3.861 -0.563 10.68 1 97.25 160 LYS B CA 1
ATOM 3120 C C . LYS B 1 160 ? -2.588 0.145 10.227 1 97.25 160 LYS B C 1
ATOM 3122 O O . LYS B 1 160 ? -1.63 0.261 10.992 1 97.25 160 LYS B O 1
ATOM 3127 N N . ARG B 1 161 ? -2.596 0.543 9 1 95.69 161 ARG B N 1
ATOM 3128 C CA . ARG B 1 161 ? -1.525 1.367 8.445 1 95.69 161 ARG B CA 1
ATOM 3129 C C . ARG B 1 161 ? -1.866 2.85 8.555 1 95.69 161 ARG B C 1
ATOM 3131 O O . ARG B 1 161 ? -2.961 3.271 8.172 1 95.69 161 ARG B O 1
ATOM 3138 N N . THR B 1 162 ? -0.96 3.643 8.984 1 97.12 162 THR B N 1
ATOM 3139 C CA . THR B 1 162 ? -1.269 5.051 9.211 1 97.12 162 THR B CA 1
ATOM 3140 C C . THR B 1 162 ? -0.932 5.883 7.977 1 97.12 162 THR B C 1
ATOM 3142 O O . THR B 1 162 ? -0.03 5.531 7.211 1 97.12 162 THR B O 1
ATOM 3145 N N . GLN B 1 163 ? -1.68 6.891 7.781 1 97 163 GLN B N 1
ATOM 3146 C CA . GLN B 1 163 ? -1.461 7.926 6.773 1 97 163 GLN B CA 1
ATOM 3147 C C . GLN B 1 163 ? -1.564 9.32 7.387 1 97 163 GLN B C 1
ATOM 3149 O O . GLN B 1 163 ? -1.611 9.461 8.609 1 97 163 GLN B O 1
ATOM 3154 N N . THR B 1 164 ? -1.363 10.297 6.609 1 97.88 164 THR B N 1
ATOM 3155 C CA . THR B 1 164 ? -1.726 11.672 6.93 1 97.88 164 THR B CA 1
ATOM 3156 C C . THR B 1 164 ? -2.832 12.172 6.004 1 97.88 164 THR B C 1
ATOM 3158 O O . THR B 1 164 ? -2.992 11.664 4.891 1 97.88 164 THR B O 1
ATOM 3161 N N . PRO B 1 165 ? -3.654 13.031 6.566 1 98.56 165 PRO B N 1
ATOM 3162 C CA . PRO B 1 165 ? -3.488 13.953 7.695 1 98.56 165 PRO B CA 1
ATOM 3163 C C . PRO B 1 165 ? -3.766 13.289 9.039 1 98.56 165 PRO B C 1
ATOM 3165 O O . PRO B 1 165 ? -4.426 12.242 9.094 1 98.56 165 PRO B O 1
ATOM 3168 N N . GLN B 1 166 ? -3.193 13.828 10.016 1 98.75 166 GLN B N 1
ATOM 3169 C CA . GLN B 1 166 ? -3.473 13.57 11.422 1 98.75 166 GLN B CA 1
ATOM 3170 C C . GLN B 1 166 ? -3.842 14.852 12.156 1 98.75 166 GLN B C 1
ATOM 3172 O O . GLN B 1 166 ? -3.129 15.852 12.062 1 98.75 166 GLN B O 1
ATOM 3177 N N . ALA B 1 167 ? -4.902 14.805 12.867 1 98.81 167 ALA B N 1
ATOM 3178 C CA . ALA B 1 167 ? -5.43 16.047 13.445 1 98.81 167 ALA B CA 1
ATOM 3179 C C . ALA B 1 167 ? -5.336 16.031 14.969 1 98.81 167 ALA B C 1
ATOM 3181 O O . ALA B 1 167 ? -5.574 14.992 15.594 1 98.81 167 ALA B O 1
ATOM 3182 N N . PHE B 1 168 ? -5.043 17.188 15.477 1 98.62 168 PHE B N 1
ATOM 3183 C CA . PHE B 1 168 ? -4.891 17.375 16.922 1 98.62 168 PHE B CA 1
ATOM 3184 C C . PHE B 1 168 ? -5.328 18.781 17.328 1 98.62 168 PHE B C 1
ATOM 3186 O O . PHE B 1 168 ? -5.242 19.719 16.531 1 98.62 168 PHE B O 1
ATOM 3193 N N . HIS B 1 169 ? -5.781 18.891 18.578 1 98.56 169 HIS B N 1
ATOM 3194 C CA . HIS B 1 169 ? -5.816 20.25 19.141 1 98.56 169 HIS B CA 1
ATOM 3195 C C . HIS B 1 169 ? -4.418 20.844 19.203 1 98.56 169 HIS B C 1
ATOM 3197 O O . HIS B 1 169 ? -3.467 20.172 19.609 1 98.56 169 HIS B O 1
ATOM 3203 N N . ILE B 1 170 ? -4.332 22.094 18.844 1 98.62 170 ILE B N 1
ATOM 3204 C CA . ILE B 1 170 ? -3.031 22.75 18.812 1 98.62 170 ILE B CA 1
ATOM 3205 C C . ILE B 1 170 ? -2.4 22.719 20.188 1 98.62 170 ILE B C 1
ATOM 3207 O O . ILE B 1 170 ? -1.223 22.375 20.344 1 98.62 170 ILE B O 1
ATOM 3211 N N . GLY B 1 171 ? -3.178 23.031 21.156 1 98.31 171 GLY B N 1
ATOM 3212 C CA . GLY B 1 171 ? -2.654 23.016 22.516 1 98.31 171 GLY B CA 1
ATOM 3213 C C . GLY B 1 171 ? -2.125 21.641 22.922 1 98.31 171 GLY B C 1
ATOM 3214 O O . GLY B 1 171 ? -1.059 21.547 23.531 1 98.31 171 GLY B O 1
ATOM 3215 N N . GLU B 1 172 ? -2.82 20.578 22.594 1 97.5 172 GLU B N 1
ATOM 3216 C CA . GLU B 1 172 ? -2.467 19.219 23 1 97.5 172 GLU B CA 1
ATOM 3217 C C . GLU B 1 172 ? -1.188 18.75 22.312 1 97.5 172 GLU B C 1
ATOM 3219 O O . GLU B 1 172 ? -0.324 18.141 22.953 1 97.5 172 GLU B O 1
ATOM 3224 N N . ILE B 1 173 ? -1.085 19 21.047 1 98.12 173 ILE B N 1
ATOM 3225 C CA . ILE B 1 173 ? 0.099 18.531 20.344 1 98.12 173 ILE B CA 1
ATOM 3226 C C . ILE B 1 173 ? 1.315 19.344 20.766 1 98.12 173 ILE B C 1
ATOM 3228 O O . ILE B 1 173 ? 2.43 18.828 20.828 1 98.12 173 ILE B O 1
ATOM 3232 N N . CYS B 1 174 ? 1.145 20.609 21.078 1 98.38 174 CYS B N 1
ATOM 3233 C CA . CYS B 1 174 ? 2.234 21.406 21.641 1 98.38 174 CYS B CA 1
ATOM 3234 C C . CYS B 1 174 ? 2.703 20.828 22.969 1 98.38 174 CYS B C 1
ATOM 3236 O O . CYS B 1 174 ? 3.904 20.672 23.188 1 98.38 174 CYS B O 1
ATOM 3238 N N . ASP B 1 175 ? 1.751 20.547 23.797 1 98 175 ASP B N 1
ATOM 3239 C CA . ASP B 1 175 ? 2.082 19.953 25.094 1 98 175 ASP B CA 1
ATOM 3240 C C . ASP B 1 175 ? 2.814 18.625 24.906 1 98 175 ASP B C 1
ATOM 3242 O O . ASP B 1 175 ? 3.754 18.312 25.641 1 98 175 ASP B O 1
ATOM 3246 N N . LEU B 1 176 ? 2.346 17.891 23.969 1 97.31 176 LEU B N 1
ATOM 3247 C CA . LEU B 1 176 ? 2.969 16.609 23.656 1 97.31 176 LEU B CA 1
ATOM 3248 C C . LEU B 1 176 ? 4.438 16.797 23.297 1 97.31 176 LEU B C 1
ATOM 3250 O O . LEU B 1 176 ? 5.301 16.047 23.781 1 97.31 176 LEU B O 1
ATOM 3254 N N . HIS B 1 177 ? 4.73 17.734 22.453 1 97.62 177 HIS B N 1
ATOM 3255 C CA . HIS B 1 177 ? 6.102 17.969 22.016 1 97.62 177 HIS B CA 1
ATOM 3256 C C . HIS B 1 177 ? 6.957 18.516 23.156 1 97.62 177 HIS B C 1
ATOM 3258 O O . HIS B 1 177 ? 8.148 18.203 23.25 1 97.62 177 HIS B O 1
ATOM 3264 N N . ARG B 1 178 ? 6.406 19.344 24 1 97.69 178 ARG B N 1
ATOM 3265 C CA . ARG B 1 178 ? 7.129 19.812 25.172 1 97.69 178 ARG B CA 1
ATOM 3266 C C . ARG B 1 178 ? 7.492 18.656 26.094 1 97.69 178 ARG B C 1
ATOM 3268 O O . ARG B 1 178 ? 8.617 18.578 26.578 1 97.69 178 ARG B O 1
ATOM 3275 N N . GLU B 1 179 ? 6.539 17.781 26.312 1 97.19 179 GLU B N 1
ATOM 3276 C CA . GLU B 1 179 ? 6.789 16.609 27.141 1 97.19 179 GLU B CA 1
ATOM 3277 C C . GLU B 1 179 ? 7.859 15.719 26.516 1 97.19 179 GLU B C 1
ATOM 3279 O O . GLU B 1 179 ? 8.734 15.203 27.219 1 97.19 179 GLU B O 1
ATOM 3284 N N . ALA B 1 180 ? 7.746 15.492 25.219 1 96.5 180 ALA B N 1
ATOM 3285 C CA . ALA B 1 180 ? 8.727 14.672 24.516 1 96.5 180 ALA B CA 1
ATOM 3286 C C . ALA B 1 180 ? 10.133 15.227 24.688 1 96.5 180 ALA B C 1
ATOM 3288 O O . ALA B 1 180 ? 11.078 14.477 24.953 1 96.5 180 ALA B O 1
ATOM 3289 N N . LEU B 1 181 ? 10.266 16.516 24.562 1 94.38 181 LEU B N 1
ATOM 3290 C CA . LEU B 1 181 ? 11.562 17.172 24.734 1 94.38 181 LEU B CA 1
ATOM 3291 C C . LEU B 1 181 ? 12.094 16.953 26.156 1 94.38 181 LEU B C 1
ATOM 3293 O O . LEU B 1 181 ? 13.266 16.625 26.344 1 94.38 181 LEU B O 1
ATOM 3297 N N . ALA B 1 182 ? 11.234 17.125 27.047 1 96.12 182 ALA B N 1
ATOM 3298 C CA . ALA B 1 182 ? 11.609 16.969 28.453 1 96.12 182 ALA B CA 1
ATOM 3299 C C . ALA B 1 182 ? 12.094 15.539 28.734 1 96.12 182 ALA B C 1
ATOM 3301 O O . ALA B 1 182 ? 12.977 15.328 29.562 1 96.12 182 ALA B O 1
ATOM 3302 N N . ARG B 1 183 ? 11.57 14.586 28 1 95.69 183 ARG B N 1
ATOM 3303 C CA . ARG B 1 183 ? 11.891 13.18 28.219 1 95.69 183 ARG B CA 1
ATOM 3304 C C . ARG B 1 183 ? 13 12.719 27.281 1 95.69 183 ARG B C 1
ATOM 3306 O O . ARG B 1 183 ? 13.383 11.547 27.281 1 95.69 183 ARG B O 1
ATOM 3313 N N . GLY B 1 184 ? 13.406 13.609 26.422 1 93.88 184 GLY B N 1
ATOM 3314 C CA . GLY B 1 184 ? 14.492 13.297 25.5 1 93.88 184 GLY B CA 1
ATOM 3315 C C . GLY B 1 184 ? 14.047 12.484 24.297 1 93.88 184 GLY B C 1
ATOM 3316 O O . GLY B 1 184 ? 14.859 11.797 23.672 1 93.88 184 GLY B O 1
ATOM 3317 N N . ILE B 1 185 ? 12.781 12.453 24.031 1 92.5 185 ILE B N 1
ATOM 3318 C CA . ILE B 1 185 ? 12.242 11.781 22.859 1 92.5 185 ILE B CA 1
ATOM 3319 C C . ILE B 1 185 ? 12.312 12.719 21.656 1 92.5 185 ILE B C 1
ATOM 3321 O O . ILE B 1 185 ? 11.562 13.695 21.578 1 92.5 185 ILE B O 1
ATOM 3325 N N . THR B 1 186 ? 13.234 12.414 20.672 1 89.06 186 THR B N 1
ATOM 3326 C CA . THR B 1 186 ? 13.461 13.391 19.609 1 89.06 186 THR B CA 1
ATOM 3327 C C . THR B 1 186 ? 13.438 12.719 18.234 1 89.06 186 THR B C 1
ATOM 3329 O O . THR B 1 186 ? 13.656 13.375 17.219 1 89.06 186 THR B O 1
ATOM 3332 N N . ASN B 1 187 ? 13.062 11.461 18.109 1 86.5 187 ASN B N 1
ATOM 3333 C CA . ASN B 1 187 ? 13.172 10.758 16.844 1 86.5 187 ASN B CA 1
ATOM 3334 C C . ASN B 1 187 ? 11.93 9.922 16.547 1 86.5 187 ASN B C 1
ATOM 3336 O O . ASN B 1 187 ? 12.031 8.797 16.047 1 86.5 187 ASN B O 1
ATOM 3340 N N . SER B 1 188 ? 10.844 10.438 16.984 1 87.19 188 SER B N 1
ATOM 3341 C CA . SER B 1 188 ? 9.609 9.742 16.641 1 87.19 188 SER B CA 1
ATOM 3342 C C . SER B 1 188 ? 9.297 9.859 15.148 1 87.19 188 SER B C 1
ATOM 3344 O O . SER B 1 188 ? 9.531 10.906 14.539 1 87.19 188 SER B O 1
ATOM 3346 N N . VAL B 1 189 ? 8.781 8.844 14.555 1 80.38 189 VAL B N 1
ATOM 3347 C CA . VAL B 1 189 ? 8.602 8.734 13.117 1 80.38 189 VAL B CA 1
ATOM 3348 C C . VAL B 1 189 ? 7.426 9.602 12.672 1 80.38 189 VAL B C 1
ATOM 3350 O O . VAL B 1 189 ? 7.398 10.094 11.547 1 80.38 189 VAL B O 1
ATOM 3353 N N . ALA B 1 190 ? 6.438 9.719 13.578 1 88.19 190 ALA B N 1
ATOM 3354 C CA . ALA B 1 190 ? 5.223 10.469 13.266 1 88.19 190 ALA B CA 1
ATOM 3355 C C . ALA B 1 190 ? 4.547 10.969 14.539 1 88.19 190 ALA B C 1
ATOM 3357 O O . ALA B 1 190 ? 4.926 10.578 15.648 1 88.19 190 ALA B O 1
ATOM 3358 N N . SER B 1 191 ? 3.623 11.859 14.344 1 93.94 191 SER B N 1
ATOM 3359 C CA . SER B 1 191 ? 2.887 12.383 15.484 1 93.94 191 SER B CA 1
ATOM 3360 C C . SER B 1 191 ? 2.145 11.273 16.219 1 93.94 191 SER B C 1
ATOM 3362 O O . SER B 1 191 ? 2.104 11.25 17.453 1 93.94 191 SER B O 1
ATOM 3364 N N . VAL B 1 192 ? 1.596 10.344 15.492 1 94.38 192 VAL B N 1
ATOM 3365 C CA . VAL B 1 192 ? 0.859 9.234 16.094 1 94.38 192 VAL B CA 1
ATOM 3366 C C . VAL B 1 192 ? 1.795 8.406 16.969 1 94.38 192 VAL B C 1
ATOM 3368 O O . VAL B 1 192 ? 1.421 8 18.078 1 94.38 192 VAL B O 1
ATOM 3371 N N . THR B 1 193 ? 3.01 8.109 16.5 1 94.38 193 THR B N 1
ATOM 3372 C CA . THR B 1 193 ? 3.939 7.301 17.281 1 94.38 193 THR B CA 1
ATOM 3373 C C . THR B 1 193 ? 4.332 8.023 18.562 1 94.38 193 THR B C 1
ATOM 3375 O O . THR B 1 193 ? 4.422 7.41 19.625 1 94.38 193 THR B O 1
ATOM 3378 N N . LEU B 1 194 ? 4.508 9.336 18.453 1 94.62 194 LEU B N 1
ATOM 3379 C CA . LEU B 1 194 ? 4.844 10.141 19.625 1 94.62 194 LEU B CA 1
ATOM 3380 C C . LEU B 1 194 ? 3.721 10.102 20.656 1 94.62 194 LEU B C 1
ATOM 3382 O O . LEU B 1 194 ? 3.975 9.922 21.844 1 94.62 194 LEU B O 1
ATOM 3386 N N . MET B 1 195 ? 2.543 10.258 20.219 1 96.12 195 MET B N 1
ATOM 3387 C CA . MET B 1 195 ? 1.381 10.242 21.094 1 96.12 195 MET B CA 1
ATOM 3388 C C . MET B 1 195 ? 1.28 8.914 21.844 1 96.12 195 MET B C 1
ATOM 3390 O O . MET B 1 195 ? 1.123 8.898 23.062 1 96.12 195 MET B O 1
ATOM 3394 N N . ILE B 1 196 ? 1.355 7.848 21.109 1 95.62 196 ILE B N 1
ATOM 3395 C CA . ILE B 1 196 ? 1.215 6.523 21.703 1 95.62 196 ILE B CA 1
ATOM 3396 C C . ILE B 1 196 ? 2.385 6.254 22.656 1 95.62 196 ILE B C 1
ATOM 3398 O O . ILE B 1 196 ? 2.197 5.719 23.75 1 95.62 196 ILE B O 1
ATOM 3402 N N . GLU B 1 197 ? 3.6 6.656 22.219 1 93.19 197 GLU B N 1
ATOM 3403 C CA . GLU B 1 197 ? 4.785 6.492 23.062 1 93.19 197 GLU B CA 1
ATOM 3404 C C . GLU B 1 197 ? 4.617 7.207 24.406 1 93.19 197 GLU B C 1
ATOM 3406 O O . GLU B 1 197 ? 5.145 6.758 25.422 1 93.19 197 GLU B O 1
ATOM 3411 N N . LEU B 1 198 ? 3.891 8.266 24.391 1 95.06 198 LEU B N 1
ATOM 3412 C CA . LEU B 1 198 ? 3.703 9.062 25.594 1 95.06 198 LEU B CA 1
ATOM 3413 C C . LEU B 1 198 ? 2.432 8.648 26.328 1 95.06 198 LEU B C 1
ATOM 3415 O O . LEU B 1 198 ? 1.998 9.328 27.266 1 95.06 198 LEU B O 1
ATOM 3419 N N . GLY B 1 199 ? 1.751 7.656 25.844 1 94.69 199 GLY B N 1
ATOM 3420 C CA . GLY B 1 199 ? 0.685 7.023 26.594 1 94.69 199 GLY B CA 1
ATOM 3421 C C . GLY B 1 199 ? -0.696 7.527 26.219 1 94.69 199 GLY B C 1
ATOM 3422 O O . GLY B 1 199 ? -1.658 7.332 26.969 1 94.69 199 GLY B O 1
ATOM 3423 N N . HIS B 1 200 ? -0.811 8.148 25.109 1 96.12 200 HIS B N 1
ATOM 3424 C CA . HIS B 1 200 ? -2.104 8.688 24.703 1 96.12 200 HIS B CA 1
ATOM 3425 C C . HIS B 1 200 ? -2.822 7.734 23.766 1 96.12 200 HIS B C 1
ATOM 3427 O O . HIS B 1 200 ? -2.18 6.992 23.016 1 96.12 200 HIS B O 1
ATOM 3433 N N . LYS B 1 201 ? -4.141 7.785 23.875 1 97.5 201 LYS B N 1
ATOM 3434 C CA . LYS B 1 201 ? -5 7.051 22.938 1 97.5 201 LYS B CA 1
ATOM 3435 C C . LYS B 1 201 ? -5.234 7.852 21.656 1 97.5 201 LYS B C 1
ATOM 3437 O O . LYS B 1 201 ? -5.398 9.07 21.703 1 97.5 201 LYS B O 1
ATOM 3442 N N . VAL B 1 202 ? -5.238 7.168 20.531 1 98.44 202 VAL B N 1
ATOM 3443 C CA . VAL B 1 202 ? -5.5 7.836 19.266 1 98.44 202 VAL B CA 1
ATOM 3444 C C . VAL B 1 202 ? -6.738 7.23 18.609 1 98.44 202 VAL B C 1
ATOM 3446 O O . VAL B 1 202 ? -7.082 6.074 18.859 1 98.44 202 VAL B O 1
ATOM 3449 N N . TYR B 1 203 ? -7.402 7.996 17.797 1 98.81 203 TYR B N 1
ATOM 3450 C CA . TYR B 1 203 ? -8.641 7.578 17.156 1 98.81 203 TYR B CA 1
ATOM 3451 C C . TYR B 1 203 ? -8.492 7.59 15.633 1 98.81 203 TYR B C 1
ATOM 3453 O O . TYR B 1 203 ? -7.816 8.453 15.078 1 98.81 203 TYR B O 1
ATOM 3461 N N . PHE B 1 204 ? -9.164 6.633 14.961 1 98.69 204 PHE B N 1
ATOM 3462 C CA . PHE B 1 204 ? -8.93 6.406 13.539 1 98.69 204 PHE B CA 1
ATOM 3463 C C . PHE B 1 204 ? -9.93 7.188 12.695 1 98.69 204 PHE B C 1
ATOM 3465 O O . PHE B 1 204 ? -11.117 7.246 13.023 1 98.69 204 PHE B O 1
ATOM 3472 N N . SER B 1 205 ? -9.461 7.816 11.727 1 98.75 205 SER B N 1
ATOM 3473 C CA . SER B 1 205 ? -10.281 8.281 10.609 1 98.75 205 SER B CA 1
ATOM 3474 C C . SER B 1 205 ? -9.969 7.492 9.344 1 98.75 205 SER B C 1
ATOM 3476 O O . SER B 1 205 ? -8.938 6.832 9.25 1 98.75 205 SER B O 1
ATOM 3478 N N . LYS B 1 206 ? -10.82 7.57 8.344 1 97.56 206 LYS B N 1
ATOM 3479 C CA . LYS B 1 206 ? -10.727 6.723 7.156 1 97.56 206 LYS B CA 1
ATOM 3480 C C . LYS B 1 206 ? -9.766 7.324 6.129 1 97.56 206 LYS B C 1
ATOM 3482 O O . LYS B 1 206 ? -9.914 8.477 5.73 1 97.56 206 LYS B O 1
ATOM 3487 N N . GLY B 1 207 ? -8.75 6.543 5.742 1 96.25 207 GLY B N 1
ATOM 3488 C CA . GLY B 1 207 ? -7.859 6.918 4.656 1 96.25 207 GLY B CA 1
ATOM 3489 C C . GLY B 1 207 ? -8.273 6.34 3.316 1 96.25 207 GLY B C 1
ATOM 3490 O O . GLY B 1 207 ? -9.453 6.082 3.084 1 96.25 207 GLY B O 1
ATOM 3491 N N . SER B 1 208 ? -7.305 6.348 2.428 1 91.12 208 SER B N 1
ATOM 3492 C CA . SER B 1 208 ? -7.531 5.832 1.08 1 91.12 208 SER B CA 1
ATOM 3493 C C . SER B 1 208 ? -6.246 5.273 0.48 1 91.12 208 SER B C 1
ATOM 3495 O O . SER B 1 208 ? -5.164 5.832 0.683 1 91.12 208 SER B O 1
ATOM 3497 N N . GLU B 1 209 ? -6.395 4.254 -0.38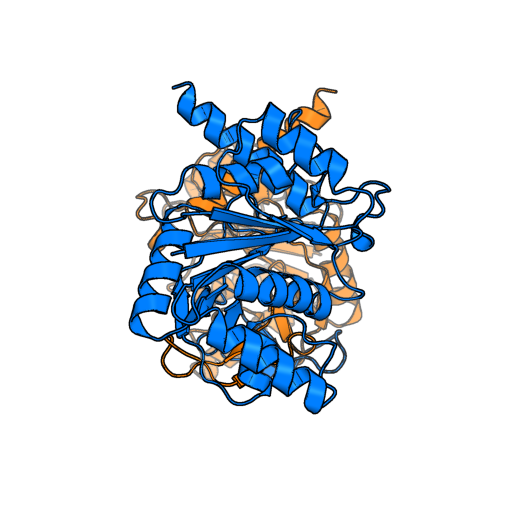 1 84.62 209 GLU B N 1
ATOM 3498 C CA . GLU B 1 209 ? -5.242 3.691 -1.073 1 84.62 209 GLU B CA 1
ATOM 3499 C C . GLU B 1 209 ? -4.688 4.668 -2.105 1 84.62 209 GLU B C 1
ATOM 3501 O O . GLU B 1 209 ? -3.529 4.559 -2.516 1 84.62 209 GLU B O 1
ATOM 3506 N N . LYS B 1 210 ? -5.441 5.633 -2.502 1 84.81 210 LYS B N 1
ATOM 3507 C CA . LYS B 1 210 ? -4.992 6.637 -3.461 1 84.81 210 LYS B CA 1
ATOM 3508 C C . LYS B 1 210 ? -4.121 7.691 -2.783 1 84.81 210 LYS B C 1
ATOM 3510 O O . LYS B 1 210 ? -3.422 8.453 -3.457 1 84.81 210 LYS B O 1
ATOM 3515 N N . ASN B 1 211 ? -4.273 7.77 -1.465 1 91.94 211 ASN B N 1
ATOM 3516 C CA . ASN B 1 211 ? -3.523 8.75 -0.687 1 91.94 211 ASN B CA 1
ATOM 3517 C C . ASN B 1 211 ? -2.08 8.305 -0.47 1 91.94 211 ASN B C 1
ATOM 3519 O O . ASN B 1 211 ? -1.608 8.242 0.667 1 91.94 211 ASN B O 1
ATOM 3523 N N . VAL B 1 212 ? -1.371 8.109 -1.561 1 86.81 212 VAL B N 1
ATOM 3524 C CA . VAL B 1 212 ? -0.033 7.523 -1.564 1 86.81 212 VAL B CA 1
ATOM 3525 C C . VAL B 1 212 ? 0.996 8.594 -1.197 1 86.81 212 VAL B C 1
ATOM 3527 O O . VAL B 1 212 ? 0.891 9.742 -1.633 1 86.81 212 VAL B O 1
ATOM 3530 N N . LYS B 1 213 ? 1.914 8.227 -0.425 1 90.25 213 LYS B N 1
ATOM 3531 C CA . LYS B 1 213 ? 3.07 9.07 -0.132 1 90.25 213 LYS B CA 1
ATOM 3532 C C . LYS B 1 213 ? 4.145 8.922 -1.203 1 90.25 213 LYS B C 1
ATOM 3534 O O . LYS B 1 213 ? 4.625 7.812 -1.457 1 90.25 213 LYS B O 1
ATOM 3539 N N . LEU B 1 214 ? 4.598 9.938 -1.848 1 87.75 214 LEU B N 1
ATOM 3540 C CA . LEU B 1 214 ? 5.555 9.883 -2.945 1 87.75 214 LEU B CA 1
ATOM 3541 C C . LEU B 1 214 ? 6.984 9.805 -2.418 1 87.75 214 LEU B C 1
ATOM 3543 O O . LEU B 1 214 ? 7.664 10.828 -2.303 1 87.75 214 LEU B O 1
ATOM 3547 N N . THR B 1 215 ? 7.457 8.609 -2.234 1 82.31 215 THR B N 1
ATOM 3548 C CA . THR B 1 215 ? 8.781 8.469 -1.645 1 82.31 215 THR B CA 1
ATOM 3549 C C . THR B 1 215 ? 9.727 7.758 -2.607 1 82.31 215 THR B C 1
ATOM 3551 O O . THR B 1 215 ? 10.945 7.805 -2.432 1 82.31 215 THR B O 1
ATOM 3554 N N . THR B 1 216 ? 9.094 7.16 -3.602 1 77.25 216 THR B N 1
ATOM 3555 C CA . THR B 1 216 ? 9.898 6.477 -4.605 1 77.25 216 THR B CA 1
ATOM 3556 C C . THR B 1 216 ? 9.547 6.969 -6.008 1 77.25 216 THR B C 1
ATOM 3558 O O . THR B 1 216 ? 8.555 7.668 -6.195 1 77.25 216 THR B O 1
ATOM 3561 N N . VAL B 1 217 ? 10.414 6.547 -6.859 1 74.38 217 VAL B N 1
ATOM 3562 C CA . VAL B 1 217 ? 10.156 6.875 -8.258 1 74.38 217 VAL B CA 1
ATOM 3563 C C . VAL B 1 217 ? 8.867 6.199 -8.719 1 74.38 217 VAL B C 1
ATOM 3565 O O . VAL B 1 217 ? 8.086 6.785 -9.477 1 74.38 217 VAL B O 1
ATOM 3568 N N . GLU B 1 218 ? 8.617 5.055 -8.195 1 74.69 218 GLU B N 1
ATOM 3569 C CA . GLU B 1 218 ? 7.395 4.328 -8.531 1 74.69 218 GLU B CA 1
ATOM 3570 C C . GLU B 1 218 ? 6.152 5.082 -8.062 1 74.69 218 GLU B C 1
ATOM 3572 O O . GLU B 1 218 ? 5.137 5.109 -8.758 1 74.69 218 GLU B O 1
ATOM 3577 N N . ASP B 1 219 ? 6.277 5.684 -6.977 1 81.75 219 ASP B N 1
ATOM 3578 C CA . ASP B 1 219 ? 5.176 6.48 -6.453 1 81.75 219 ASP B CA 1
ATOM 3579 C C . ASP B 1 219 ? 4.871 7.668 -7.363 1 81.75 219 ASP B C 1
ATOM 3581 O O . ASP B 1 219 ? 3.703 7.996 -7.594 1 81.75 219 ASP B O 1
ATOM 3585 N N . ILE B 1 220 ? 5.961 8.203 -7.852 1 81.69 220 ILE B N 1
ATOM 3586 C CA . ILE B 1 220 ? 5.812 9.359 -8.727 1 81.69 220 ILE B CA 1
ATOM 3587 C C . ILE B 1 220 ? 5.117 8.938 -10.023 1 81.69 220 ILE B C 1
ATOM 3589 O O . ILE B 1 220 ? 4.25 9.648 -10.531 1 81.69 220 ILE B O 1
ATOM 3593 N N . ASP B 1 221 ? 5.48 7.855 -10.5 1 76.81 221 ASP B N 1
ATOM 3594 C CA . ASP B 1 221 ? 4.852 7.332 -11.711 1 76.81 221 ASP B CA 1
ATOM 3595 C C . ASP B 1 221 ? 3.354 7.113 -11.5 1 76.81 221 ASP B C 1
ATOM 3597 O O . ASP B 1 221 ? 2.547 7.43 -12.375 1 76.81 221 ASP B O 1
ATOM 3601 N N . ILE B 1 222 ? 3.07 6.578 -10.391 1 79.81 222 ILE B N 1
ATOM 3602 C CA . ILE B 1 222 ? 1.671 6.352 -10.047 1 79.81 222 ILE B CA 1
ATOM 3603 C C . ILE B 1 222 ? 0.934 7.688 -9.977 1 79.81 222 ILE B C 1
ATOM 3605 O O . ILE B 1 222 ? -0.154 7.832 -10.539 1 79.81 222 ILE B O 1
ATOM 3609 N N . PHE B 1 223 ? 1.54 8.625 -9.422 1 83.31 223 PHE B N 1
ATOM 3610 C CA . PHE B 1 223 ? 0.957 9.953 -9.273 1 83.31 223 PHE B CA 1
ATOM 3611 C C . PHE B 1 223 ? 0.685 10.578 -10.633 1 83.31 223 PHE B C 1
ATOM 3613 O O . PHE B 1 223 ? -0.42 11.062 -10.891 1 83.31 223 PHE B O 1
ATOM 3620 N N . LYS B 1 224 ? 1.689 10.516 -11.469 1 80.94 224 LYS B N 1
ATOM 3621 C CA . LYS B 1 224 ? 1.552 11.055 -12.82 1 80.94 224 LYS B CA 1
ATOM 3622 C C . LYS B 1 224 ? 0.403 10.383 -13.57 1 80.94 224 LYS B C 1
ATOM 3624 O O . LYS B 1 224 ? -0.386 11.047 -14.234 1 80.94 224 LYS B O 1
ATOM 3629 N N . ALA B 1 225 ? 0.354 9.188 -13.406 1 74.31 225 ALA B N 1
ATOM 3630 C CA . ALA B 1 225 ? -0.674 8.406 -14.086 1 74.31 225 ALA B CA 1
ATOM 3631 C C . ALA B 1 225 ? -2.068 8.773 -13.586 1 74.31 225 ALA B C 1
ATOM 3633 O O . ALA B 1 225 ? -3.002 8.914 -14.383 1 74.31 225 ALA B O 1
ATOM 3634 N N . LEU B 1 226 ? -2.217 8.93 -12.328 1 79 226 LEU B N 1
ATOM 3635 C CA . LEU B 1 226 ? -3.504 9.273 -11.734 1 79 226 LEU B CA 1
ATOM 3636 C C . LEU B 1 226 ? -3.951 10.664 -12.172 1 79 226 LEU B C 1
ATOM 3638 O O . LEU B 1 226 ? -5.137 10.898 -12.406 1 79 226 LEU B O 1
ATOM 3642 N N . LEU B 1 227 ? -3.051 11.531 -12.273 1 80 227 LEU B N 1
ATOM 3643 C CA . LEU B 1 227 ? -3.352 12.891 -12.719 1 80 227 LEU B CA 1
ATOM 3644 C C . LEU B 1 227 ? -3.896 12.883 -14.148 1 80 227 LEU B C 1
ATOM 3646 O O . LEU B 1 227 ? -4.844 13.609 -14.453 1 80 227 LEU B O 1
ATOM 3650 N N . ALA B 1 228 ? -3.232 12.125 -14.906 1 72 228 ALA B N 1
ATOM 3651 C CA . ALA B 1 228 ? -3.643 12.039 -16.297 1 72 228 ALA B CA 1
ATOM 3652 C C . ALA B 1 228 ? -5.062 11.484 -16.422 1 72 228 ALA B C 1
ATOM 3654 O O . ALA B 1 228 ? -5.832 11.922 -17.281 1 72 228 ALA B O 1
ATOM 3655 N N . ALA B 1 229 ? -5.41 10.594 -15.555 1 67.12 229 ALA B N 1
ATOM 3656 C CA . ALA B 1 229 ? -6.73 9.969 -15.578 1 67.12 229 ALA B CA 1
ATOM 3657 C C . ALA B 1 229 ? -7.812 10.953 -15.148 1 67.12 229 ALA B C 1
ATOM 3659 O O . ALA B 1 229 ? -8.938 10.906 -15.648 1 67.12 229 ALA B O 1
ATOM 3660 N N . GLN B 1 230 ? -7.527 11.711 -14.164 1 65.19 230 GLN B N 1
ATOM 3661 C CA . GLN B 1 230 ? -8.477 12.719 -13.695 1 65.19 230 GLN B CA 1
ATOM 3662 C C . GLN B 1 230 ? -8.742 13.766 -14.773 1 65.19 230 GLN B C 1
ATOM 3664 O O . GLN B 1 230 ? -9.867 14.25 -14.914 1 65.19 230 GLN B O 1
ATOM 3669 N N . ARG B 1 231 ? -7.742 14.133 -15.438 1 57.75 231 ARG B N 1
ATOM 3670 C CA . ARG B 1 231 ? -7.898 15.109 -16.516 1 57.75 231 ARG B CA 1
ATOM 3671 C C . ARG B 1 231 ? -8.773 14.562 -17.625 1 57.75 231 ARG B C 1
ATOM 3673 O O . ARG B 1 231 ? -9.508 15.312 -18.266 1 57.75 231 ARG B O 1
ATOM 3680 N N . SER B 1 232 ? -8.57 13.273 -17.859 1 48.22 232 SER B N 1
ATOM 3681 C CA . SER B 1 232 ? -9.391 12.695 -18.906 1 48.22 232 SER B CA 1
ATOM 3682 C C . SER B 1 232 ? -10.875 12.719 -18.531 1 48.22 232 SER B C 1
ATOM 3684 O O . SER B 1 232 ? -11.734 12.789 -19.406 1 48.22 232 SER B O 1
ATOM 3686 N N . TYR B 1 233 ? -11.188 12.539 -17.328 1 44.38 233 TYR B N 1
ATOM 3687 C CA . TYR B 1 233 ? -12.586 12.641 -16.938 1 44.38 233 TYR B CA 1
ATOM 3688 C C . TYR B 1 233 ? -13.117 14.047 -17.156 1 44.38 233 TYR B C 1
ATOM 3690 O O . TYR B 1 233 ? -14.297 14.234 -17.484 1 44.38 233 TYR B O 1
ATOM 3698 N N . TRP B 1 234 ? -12.32 15.039 -16.984 1 35.34 234 TRP B N 1
ATOM 3699 C CA . TRP B 1 234 ? -12.812 16.391 -17.219 1 35.34 234 TRP B CA 1
ATOM 3700 C C . TRP B 1 234 ? -13.016 16.641 -18.719 1 35.34 234 TRP B C 1
ATOM 3702 O O . TRP B 1 234 ? -13.688 17.594 -19.109 1 35.34 234 TRP B O 1
ATOM 3712 N N . LEU B 1 235 ? -12.219 16.016 -19.516 1 33.25 235 LEU B N 1
ATOM 3713 C CA . LEU B 1 235 ? -12.5 16.266 -20.922 1 33.25 235 LEU B CA 1
ATOM 3714 C C . LEU B 1 235 ? -13.727 15.484 -21.391 1 33.25 235 LEU B C 1
ATOM 3716 O O . LEU B 1 235 ? -14.148 15.609 -22.531 1 33.25 235 LEU B O 1
ATOM 3720 N N . LYS B 1 236 ? -14.25 14.609 -20.734 1 31.55 236 LYS B N 1
ATOM 3721 C CA . LYS B 1 236 ? -15.516 14.148 -21.297 1 31.55 236 LYS B CA 1
ATOM 3722 C C . LYS B 1 236 ? -16.656 15.086 -20.922 1 31.55 236 LYS B C 1
ATOM 3724 O O . LYS B 1 236 ? -16.688 15.609 -19.797 1 31.55 236 LYS B O 1
#